Protein AF-A0A222P4W3-F1 (afdb_monomer)

Radius of gyration: 34.75 Å; Cα contacts (8 Å, |Δi|>4): 1031; chains: 1; bounding box: 111×71×91 Å

Sequence (642 aa):
MSKKELINKIHALAEAGETSFSLSELHQFKSFPDKLASLSAKDVIAILSELKNKGIKHLKLSYMLADYSDDEQAEIISALKDTEITHLDLSLTSLCLKSSASLIRLFSALQGSQVTHLNLRQNGFGEKMEQLAKWRIHQGSEFFGEENPAQKLAKALPALRNTEVTHLDLGNNDLKLVIQLEGVFTGIRDTKITHLDLSSNKLWYKPDSNLASAFAVSKNSSLQSLVLSKNFIDTAFEENLENDFAAIPENIISIELYHYELINMTFDQRRAIQKRFPDLDNLIIRDFQGEDLDAIKQQKNTQKNARLMAQAQRTAEQDEVGNTCPLGNLPFEIMEHINNYAIGGSYPDIFFKNFASPTKADAVNKFLHHVVRGEHEVVCEMLKQDISILVKKGSVIDCSGRSFEHISGFEYALWALDKHMWRTMLECLPQNEKRKEALTKLRSQYHQIDTEGISYWLHGKKFTEKHFNFETTIIKALQARVNLNAPETKDWDAIDKQWEKDVGGAQQLLPMHVVYEYCSPVPFYPIPKFTTRPHSLNKYYNCKTRKYENWFSANSKLGIDFAVFKGYIGQSNGMPNLLRGWAYEIAGYDLAAMKELCKRRTMDFIFLELQLEKQIIKEQRLEELRLEEQEFEEQIMIGNLF

Organism: NCBI:txid1867846

pLDDT: mean 80.99, std 18.71, range [30.59, 98.56]

Secondary structure (DSSP, 8-state):
--HHHHHHHHHHHHHTT--EEESGGGGSS-SS--------HHHHHHHHHTTTTS---EEE-TTGGGGS-HHHHHHHHHGGGGS---EEE-TTS-GGGS-HHHHHHHHHTTTTS---EEE-TTS-TT--HHHHHHHHHTTT-----SS-HHHHHHHHGGGGGGS---EEE-TTS---SHHHHHHHHHHTTTS---EEE-TTS-TTSSTT---HHHHHHGGGS---EEE-TTS-GGGS-HHHHHHHHHTS-TT--EEEEEHHHHHHS-HHHHHHHHHH--SGGGEEEE-TT--BHHHHHHHHHHHHHHHHHHHHHHHHTT--S-S---TTSS-HHHHHHHHHHHTTT--SHHHHTTSS---HHHHHHHHHHHHHTT-HHHHHHHHHH-GGGGG--EEEE-TT-PEEEEE-HHHHHHHTT-HHHHHHHHHTS-SSTHHHHHHHHHHHHHHHHHHT-EEEEETTEEEEESS--TIIIIIHHHHHHHHTTSSS---HHHHHHIIIIIIHHHHHT--HHHHHHHHSSS-SSSPP---SPPPS--EEEETTTTEEEETT-TT--BTTTBEEE-TTSSS-EEESS--TTTHHHHHHHHHHHHHHHHHHHHHHHHHHHHHHHHHHHHHHHHHHHHHHHHHHHHHHHHHHH-

InterPro domains:
  IPR032675 Leucine-rich repeat domain superfamily [G3DSA:3.80.10.10] (21-307)
  IPR059599 CBUA0006-like, C-terminal domain [PF27266] (473-612)

Foldseek 3Di:
DDLVVLLVVLVVCLVVLHQEDEPPVLPPDDDDPDDDPQQQLVSLLVSLLSQAPSNHAHYECECNLLPDDLVSLLVSLLSQLRHNHAAYAHENSLCLPDALVSLLSNLLSQQNHNHAHYEHEHNQQQPDPVVVVVVVVVVVDDDDDDDRSLLSVLSRLLSQLRHNHQHYEHEQNLQQDLVSLLSVLNSQLNHNHAHYEHAHNLNPVDQDRANLVSQLSNQSHQYQEYEHEHNLLQSHDLVRLLSNLVSNDPSNQAYEYEPVSVVSHDLSSVVSNCVNHLDCVRYFYAYPVRDGLVVVLVVVLVVVLVVVVVVVVVVVVPDPDDDDPPPPPDPPVVVVVVVVVNVVVDPPDVVPVSSDDQDPQNLLAVLLQCLQLVVLVVNLVSCLVPVPSQLFFYWYQHLLRKTFHRDGSLLQCLQLLPLVNNVSNLVSQDPDLCSLVSLVSSLVSLVCLVPFNGWIDDPNDIDGHSHDDLVVFQLVLLVVLLVQPPDDDRPQVVNLLSFQARNLVSLSNHGQQVLLVLAALDALPVPDQPPDRRPSDQWAQEPVVRHIDGSRDPPDSRNPQFHWWGHRGSGIYTDSHQPPPCNNNRSVSVSVNSVSVVVVSVVSSVVVSVVSVVVSVVSVVVVVVVVVVVVVVVVVVVVVVD

Nearest PDB structures (foldseek):
  3goz-assembly1_A  TM=7.070E-01  e=5.137E-09  Legionella pneumophila subsp. pneumophila str. Philadelphia 1
  7zz3-assembly1_C  TM=3.171E-01  e=4.658E-02  Lactococcus lactis
  2hk1-assembly1_A  TM=3.422E-01  e=1.192E-01  Agrobacterium tumefaciens
  8gk8-assembly1_C  TM=2.834E-01  e=3.816E-01  Staphylococcus aureus
  3hbl-assembly1_D  TM=1.921E-01  e=7.621E-02  Staphylococcus aureus subsp. aureus Mu50

Solvent-accessible surface area (backbone atoms only — not comparable to full-atom values): 33616 Å² total; per-residue (Å²): 129,54,74,68,58,54,48,53,47,52,53,54,36,35,75,69,68,41,41,68,48,64,70,38,71,75,64,80,74,68,100,66,97,70,81,66,83,74,73,48,60,68,52,51,36,54,51,51,56,67,41,39,92,39,72,35,27,34,40,33,45,29,53,59,60,61,81,48,54,69,65,46,43,22,52,45,46,40,49,39,44,71,29,60,33,29,34,41,33,48,26,51,38,50,59,36,78,54,51,41,68,50,45,26,48,44,44,42,26,42,46,72,25,56,37,28,33,42,33,44,28,44,21,45,31,37,54,54,68,70,58,52,46,56,56,30,55,78,69,76,49,87,81,86,83,89,76,57,28,32,58,31,48,19,70,15,44,52,40,36,41,71,32,54,35,27,33,42,32,47,22,44,14,45,50,42,48,46,72,40,41,32,31,46,31,57,17,37,25,78,25,55,34,26,34,42,32,46,23,42,14,40,53,19,68,47,39,85,47,66,45,24,73,25,34,46,52,36,60,68,29,52,37,30,33,40,32,52,25,62,16,45,68,42,54,37,39,50,71,37,43,33,48,26,36,65,25,48,36,81,66,47,62,32,40,29,39,30,44,74,39,62,72,65,35,54,72,65,47,50,45,22,51,35,73,62,50,75,53,64,95,33,53,45,47,23,50,98,87,64,46,53,54,68,63,54,47,62,60,52,49,58,62,53,50,54,52,51,51,57,49,54,54,59,58,66,74,69,70,91,72,94,69,88,81,62,86,86,72,58,54,70,68,50,53,47,44,50,51,46,52,79,41,69,77,68,89,44,64,82,68,53,69,71,68,58,78,80,45,78,62,48,56,34,26,52,50,32,51,32,51,49,62,60,38,58,70,60,45,43,54,50,32,68,74,46,58,71,48,53,76,42,63,26,54,41,68,37,80,51,58,39,38,36,64,75,43,23,44,53,51,50,24,57,25,56,46,32,62,64,55,46,49,51,56,60,70,48,53,60,98,50,85,66,34,46,60,51,48,52,53,52,49,52,52,50,53,44,27,74,73,75,27,48,57,35,34,46,94,92,40,82,48,74,44,50,44,67,57,48,62,81,35,47,43,42,29,29,48,53,60,47,58,70,67,61,94,74,82,82,61,60,67,61,50,35,47,42,40,7,40,42,35,8,38,28,59,52,62,48,49,42,64,59,44,11,50,50,31,17,67,64,29,27,42,70,68,65,85,79,78,68,82,58,54,96,34,54,44,30,38,28,66,86,80,72,43,76,42,52,72,78,42,95,84,50,46,68,24,68,59,12,22,73,48,40,12,68,42,41,53,22,36,31,37,48,64,63,58,98,76,65,38,57,63,34,42,47,25,40,34,53,28,50,52,50,47,47,54,49,36,54,52,51,57,61,50,44,56,60,51,49,51,54,50,41,55,51,46,52,52,53,52,53,52,52,52,54,51,50,55,51,52,51,51,50,55,55,61,74,73,108

Structure (mmCIF, N/CA/C/O backbone):
data_AF-A0A222P4W3-F1
#
_entry.id   AF-A0A222P4W3-F1
#
loop_
_atom_site.group_PDB
_atom_site.id
_atom_site.type_symbol
_atom_site.label_atom_id
_atom_site.label_alt_id
_atom_site.label_comp_id
_atom_site.label_asym_id
_atom_site.label_entity_id
_atom_site.label_seq_id
_atom_site.pdbx_PDB_ins_code
_atom_site.Cartn_x
_atom_site.Cartn_y
_atom_site.Cartn_z
_atom_site.occupancy
_atom_site.B_iso_or_equiv
_atom_site.auth_seq_id
_atom_site.auth_comp_id
_atom_site.auth_asym_id
_atom_site.auth_atom_id
_atom_site.pdbx_PDB_model_num
ATOM 1 N N . MET A 1 1 ? 36.274 -8.681 -30.447 1.00 65.31 1 MET A N 1
ATOM 2 C CA . MET A 1 1 ? 36.289 -9.970 -31.170 1.00 65.31 1 MET A CA 1
ATOM 3 C C . MET A 1 1 ? 36.210 -9.697 -32.662 1.00 65.31 1 MET A C 1
ATOM 5 O O . MET A 1 1 ? 35.603 -8.705 -33.050 1.00 65.31 1 MET A O 1
ATOM 9 N N . SER A 1 2 ? 36.822 -10.540 -33.486 1.00 74.94 2 SER A N 1
ATOM 10 C CA . SER A 1 2 ? 36.719 -10.491 -34.947 1.00 74.94 2 SER A CA 1
ATOM 11 C C . SER A 1 2 ? 35.405 -11.109 -35.448 1.00 74.94 2 SER A C 1
ATOM 13 O O . SER A 1 2 ? 34.778 -11.913 -34.757 1.00 74.94 2 SER A O 1
ATOM 15 N N . LYS A 1 3 ? 35.012 -10.796 -36.690 1.00 81.06 3 LYS A N 1
ATOM 16 C CA . LYS A 1 3 ? 33.867 -11.421 -37.382 1.00 81.06 3 LYS A CA 1
ATOM 17 C C . LYS A 1 3 ? 33.896 -12.953 -37.312 1.00 81.06 3 LYS A C 1
ATOM 19 O O . LYS A 1 3 ? 32.881 -13.579 -37.037 1.00 81.06 3 LYS A O 1
ATOM 24 N N . LYS A 1 4 ? 35.071 -13.555 -37.524 1.00 82.00 4 LYS A N 1
ATOM 25 C CA . LYS A 1 4 ? 35.258 -15.013 -37.508 1.00 82.00 4 LYS A CA 1
ATOM 26 C C . LYS A 1 4 ? 34.992 -15.617 -36.126 1.00 82.00 4 LYS A C 1
ATOM 28 O O . LYS A 1 4 ? 34.384 -16.675 -36.033 1.00 82.00 4 LYS A O 1
ATOM 33 N N . GLU A 1 5 ? 35.416 -14.942 -35.059 1.00 81.38 5 GLU A N 1
ATOM 34 C CA . GLU A 1 5 ? 35.168 -15.389 -33.680 1.00 81.38 5 GLU A CA 1
ATOM 35 C C . GLU A 1 5 ? 33.674 -15.363 -33.335 1.00 81.38 5 GLU A C 1
ATOM 37 O O . GLU A 1 5 ? 33.176 -16.291 -32.703 1.00 81.38 5 GLU A O 1
ATOM 42 N N . LEU A 1 6 ? 32.949 -14.341 -33.799 1.00 83.19 6 LEU A N 1
ATOM 43 C CA . LEU A 1 6 ? 31.501 -14.231 -33.604 1.00 83.19 6 LEU A CA 1
ATOM 44 C C . LEU A 1 6 ? 30.730 -15.326 -34.349 1.00 83.19 6 LEU A C 1
ATOM 46 O O . LEU A 1 6 ? 29.846 -15.942 -33.764 1.00 83.19 6 LEU A O 1
ATOM 50 N N . ILE A 1 7 ? 31.099 -15.611 -35.600 1.00 84.81 7 ILE A N 1
ATOM 51 C CA . ILE A 1 7 ? 30.489 -16.696 -36.384 1.00 84.81 7 ILE A CA 1
ATOM 52 C C . ILE A 1 7 ? 30.741 -18.055 -35.716 1.00 84.81 7 ILE A C 1
ATOM 54 O O . ILE A 1 7 ? 29.810 -18.833 -35.519 1.00 84.81 7 ILE A O 1
ATOM 58 N N . ASN A 1 8 ? 31.973 -18.316 -35.270 1.00 85.94 8 ASN A N 1
ATOM 59 C CA . ASN A 1 8 ? 32.288 -19.545 -34.538 1.00 85.94 8 ASN A CA 1
ATOM 60 C C . ASN A 1 8 ? 31.469 -19.672 -33.245 1.00 85.94 8 ASN A C 1
ATOM 62 O O . ASN A 1 8 ? 31.016 -20.764 -32.910 1.00 85.94 8 ASN A O 1
ATOM 66 N N . LYS A 1 9 ? 31.247 -18.560 -32.532 1.00 85.81 9 LYS A N 1
ATOM 67 C CA . LYS A 1 9 ? 30.405 -18.543 -31.333 1.00 85.81 9 LYS A CA 1
ATOM 68 C C . LYS A 1 9 ? 28.945 -18.861 -31.659 1.00 85.81 9 LYS A C 1
ATOM 70 O O . LYS A 1 9 ? 28.338 -19.627 -30.924 1.00 85.81 9 LYS A O 1
ATOM 75 N N . ILE A 1 10 ? 28.400 -18.335 -32.757 1.00 85.69 10 ILE A N 1
ATOM 76 C CA . ILE A 1 10 ? 27.045 -18.681 -33.219 1.00 85.69 10 ILE A CA 1
ATOM 77 C C . ILE A 1 10 ? 26.931 -20.184 -33.477 1.00 85.69 10 ILE A C 1
ATOM 79 O O . ILE A 1 10 ? 25.978 -20.806 -33.018 1.00 85.69 10 ILE A O 1
ATOM 83 N N . HIS A 1 11 ? 27.902 -20.782 -34.172 1.00 87.06 11 HIS A N 1
ATOM 84 C CA . HIS A 1 11 ? 27.893 -22.225 -34.417 1.00 87.06 11 HIS A CA 1
ATOM 85 C C . HIS A 1 11 ? 27.971 -23.030 -33.116 1.00 87.06 11 HIS A C 1
ATOM 87 O O . HIS A 1 11 ? 27.169 -23.938 -32.934 1.00 87.06 11 HIS A O 1
ATOM 93 N N . ALA A 1 12 ? 28.852 -22.650 -32.187 1.00 86.56 12 ALA A N 1
ATOM 94 C CA . ALA A 1 12 ? 28.965 -23.314 -30.890 1.00 86.56 12 ALA A CA 1
ATOM 95 C C . ALA A 1 12 ? 27.674 -23.209 -30.055 1.00 86.56 12 ALA A C 1
ATOM 97 O O . ALA A 1 12 ? 27.265 -24.183 -29.431 1.00 86.56 12 ALA A O 1
ATOM 98 N N . LEU A 1 13 ? 27.008 -22.048 -30.062 1.00 86.12 13 LEU A N 1
ATOM 99 C CA . LEU A 1 13 ? 25.722 -21.851 -29.384 1.00 86.12 13 LEU A CA 1
ATOM 100 C C . LEU A 1 13 ? 24.620 -22.708 -30.018 1.00 86.12 13 LEU A C 1
ATOM 102 O O . LEU A 1 13 ? 23.862 -23.357 -29.304 1.00 86.12 13 LEU A O 1
ATOM 106 N N . ALA A 1 14 ? 24.571 -22.760 -31.350 1.00 85.12 14 ALA A N 1
ATOM 107 C CA . ALA A 1 14 ? 23.611 -23.586 -32.072 1.00 85.12 14 ALA A CA 1
ATOM 108 C C . ALA A 1 14 ? 23.819 -25.086 -31.794 1.00 85.12 14 ALA A C 1
ATOM 110 O O . ALA A 1 14 ? 22.851 -25.808 -31.571 1.00 85.12 14 ALA A O 1
ATOM 111 N N . GLU A 1 15 ? 25.071 -25.555 -31.755 1.00 86.94 15 GLU A N 1
ATOM 112 C CA . GLU A 1 15 ? 25.410 -26.935 -31.373 1.00 86.94 15 GLU A CA 1
ATOM 113 C C . GLU A 1 15 ? 25.037 -27.244 -29.917 1.00 86.94 15 GLU A C 1
ATOM 115 O O . GLU A 1 15 ? 24.588 -28.349 -29.617 1.00 86.94 15 GLU A O 1
ATOM 120 N N . ALA A 1 16 ? 25.175 -26.263 -29.022 1.00 86.31 16 ALA A N 1
ATOM 121 C CA . ALA A 1 16 ? 24.774 -26.372 -27.622 1.00 86.31 16 ALA A CA 1
ATOM 122 C C . ALA A 1 16 ? 23.249 -26.277 -27.401 1.00 86.31 16 ALA A C 1
ATOM 124 O O . ALA A 1 16 ? 22.789 -26.488 -26.280 1.00 86.31 16 ALA A O 1
ATOM 125 N N . GLY A 1 17 ? 22.459 -25.977 -28.441 1.00 85.38 17 GLY A N 1
ATOM 126 C CA . GLY A 1 17 ? 21.010 -25.781 -28.331 1.00 85.38 17 GLY A CA 1
ATOM 127 C C . GLY A 1 17 ? 20.606 -24.472 -27.642 1.00 85.38 17 GLY A C 1
ATOM 128 O O . GLY A 1 17 ? 19.470 -24.341 -27.186 1.00 85.38 17 GLY A O 1
ATOM 129 N N . GLU A 1 18 ? 21.521 -23.508 -27.551 1.00 87.12 18 GLU A N 1
ATOM 130 C CA . GLU A 1 18 ? 21.265 -22.199 -26.956 1.00 87.12 18 GLU A CA 1
ATOM 131 C C . GLU A 1 18 ? 20.342 -21.361 -27.847 1.00 87.12 18 GLU A C 1
ATOM 133 O O . GLU A 1 18 ? 20.486 -21.308 -29.069 1.00 87.12 18 GLU A O 1
ATOM 138 N N . THR A 1 19 ? 19.395 -20.654 -27.229 1.00 89.12 19 THR A N 1
ATOM 139 C CA . THR A 1 19 ? 18.368 -19.881 -27.956 1.00 89.12 19 THR A CA 1
ATOM 140 C C . THR A 1 19 ? 18.628 -18.377 -27.956 1.00 89.12 19 THR A C 1
ATOM 142 O O . THR A 1 19 ? 17.866 -17.618 -28.560 1.00 89.12 19 THR A O 1
ATOM 145 N N . SER A 1 20 ? 19.700 -17.929 -27.300 1.00 87.81 20 SER A N 1
ATOM 146 C CA . SER A 1 20 ? 20.019 -16.517 -27.107 1.00 87.81 20 SER A CA 1
ATOM 147 C C . SER A 1 20 ? 21.415 -16.175 -27.604 1.00 87.81 20 SER A C 1
ATOM 149 O O . SER A 1 20 ? 22.380 -16.897 -27.359 1.00 87.81 20 SER A O 1
ATOM 151 N N . PHE A 1 21 ? 21.523 -15.041 -28.292 1.00 86.69 21 PHE A N 1
ATOM 152 C CA . PHE A 1 21 ? 22.779 -14.509 -28.788 1.00 86.69 21 PHE A CA 1
ATOM 153 C C . PHE A 1 21 ? 22.887 -13.010 -28.510 1.00 86.69 21 PHE A C 1
ATOM 155 O O . PHE A 1 21 ? 21.989 -12.219 -28.807 1.00 86.69 21 PHE A O 1
ATOM 162 N N . SER A 1 22 ? 24.027 -12.603 -27.957 1.00 83.62 22 SER A N 1
ATOM 163 C CA . SER A 1 22 ? 24.320 -11.209 -27.639 1.00 83.62 22 SER A CA 1
ATOM 164 C C . SER A 1 22 ? 25.507 -10.712 -28.451 1.00 83.62 22 SER A C 1
ATOM 166 O O . SER A 1 22 ? 26.633 -11.181 -28.285 1.00 83.62 22 SER A O 1
ATOM 168 N N . LEU A 1 23 ? 25.263 -9.700 -29.285 1.00 76.56 23 LEU A N 1
ATOM 169 C CA . LEU A 1 23 ? 26.326 -8.935 -29.945 1.00 76.56 23 LEU A CA 1
ATOM 170 C C . LEU A 1 23 ? 26.882 -7.834 -29.028 1.00 76.56 23 LEU A C 1
ATOM 172 O O . LEU A 1 23 ? 27.977 -7.328 -29.259 1.00 76.56 23 LEU A O 1
ATOM 176 N N . SER A 1 24 ? 26.163 -7.505 -27.950 1.00 64.62 24 SER A N 1
ATOM 177 C CA . SER A 1 24 ? 26.538 -6.465 -26.981 1.00 64.62 24 SER A CA 1
ATOM 178 C C . SER A 1 24 ? 27.668 -6.861 -26.014 1.00 64.62 24 SER A C 1
ATOM 180 O O . SER A 1 24 ? 28.285 -5.991 -25.403 1.00 64.62 24 SER A O 1
ATOM 182 N N . GLU A 1 25 ? 28.017 -8.152 -25.908 1.00 58.06 25 GLU A N 1
ATOM 183 C CA . GLU A 1 25 ? 29.140 -8.635 -25.073 1.00 58.06 25 GLU A CA 1
ATOM 184 C C . GLU A 1 25 ? 30.513 -8.095 -25.512 1.00 58.06 25 GLU A C 1
ATOM 186 O O . GLU A 1 25 ? 31.490 -8.181 -24.771 1.00 58.06 25 GLU A O 1
ATOM 191 N N . LEU A 1 26 ? 30.587 -7.469 -26.688 1.00 52.94 26 LEU A N 1
ATOM 192 C CA . LEU A 1 26 ? 31.758 -6.735 -27.164 1.00 52.94 26 LEU A CA 1
ATOM 193 C C . LEU A 1 26 ? 32.083 -5.482 -26.330 1.00 52.94 26 LEU A C 1
ATOM 195 O O . LEU A 1 26 ? 33.229 -5.039 -26.355 1.00 52.94 26 LEU A O 1
ATOM 199 N N . HIS A 1 27 ? 31.118 -4.932 -25.583 1.00 48.03 27 HIS A N 1
ATOM 200 C CA . HIS A 1 27 ? 31.270 -3.684 -24.823 1.00 48.03 27 HIS A CA 1
ATOM 201 C C . HIS A 1 27 ? 31.498 -3.864 -23.313 1.00 48.03 27 HIS A C 1
ATOM 203 O O . HIS A 1 27 ? 31.619 -2.871 -22.600 1.00 48.03 27 HIS A O 1
ATOM 209 N N . GLN A 1 28 ? 31.618 -5.094 -22.792 1.00 42.56 28 GLN A N 1
ATOM 210 C CA . GLN A 1 28 ? 31.814 -5.308 -21.345 1.00 42.56 28 GLN A CA 1
ATOM 211 C C . GLN A 1 28 ? 33.187 -4.862 -20.800 1.00 42.56 28 GLN A C 1
ATOM 213 O O . GLN A 1 28 ? 33.408 -4.918 -19.592 1.00 42.56 28 GLN A O 1
ATOM 218 N N . PHE A 1 29 ? 34.092 -4.349 -21.641 1.00 36.50 29 PHE A N 1
ATOM 219 C CA . PHE A 1 29 ? 35.355 -3.770 -21.191 1.00 36.50 29 PHE A CA 1
ATOM 220 C C . PHE A 1 29 ? 35.511 -2.293 -21.581 1.00 36.50 29 PHE A C 1
ATOM 222 O O . PHE A 1 29 ? 35.803 -1.970 -22.727 1.00 36.50 29 PHE A O 1
ATOM 229 N N . LYS A 1 30 ? 35.479 -1.468 -20.522 1.00 37.62 30 LYS A N 1
ATOM 230 C CA . LYS A 1 30 ? 36.246 -0.234 -20.263 1.00 37.62 30 LYS A CA 1
ATOM 231 C C . LYS A 1 30 ? 35.609 1.132 -20.546 1.00 37.62 30 LYS A C 1
ATOM 233 O O . LYS A 1 30 ? 35.336 1.535 -21.666 1.00 37.62 30 LYS A O 1
ATOM 238 N N . SER A 1 31 ? 35.628 1.929 -19.478 1.00 34.53 31 SER A N 1
ATOM 239 C CA . SER A 1 31 ? 36.135 3.299 -19.488 1.00 34.53 31 SER A CA 1
ATOM 240 C C . SER A 1 31 ? 37.466 3.384 -20.259 1.00 34.53 31 SER A C 1
ATOM 242 O O . SER A 1 31 ? 38.486 3.023 -19.689 1.00 34.53 31 SER A O 1
ATOM 244 N N . PHE A 1 32 ? 37.464 3.738 -21.545 1.00 30.59 32 PHE A N 1
ATOM 245 C CA . PHE A 1 32 ? 38.508 4.462 -22.308 1.00 30.59 32 PHE A CA 1
ATOM 246 C C . PHE A 1 32 ? 38.126 4.437 -23.811 1.00 30.59 32 PHE A C 1
ATOM 248 O O . PHE A 1 32 ? 37.517 3.467 -24.260 1.00 30.59 32 PHE A O 1
ATOM 255 N N . PRO A 1 33 ? 38.451 5.482 -24.598 1.00 37.81 33 PRO A N 1
ATOM 256 C CA . PRO A 1 33 ? 37.987 5.695 -25.967 1.00 37.81 33 PRO A CA 1
ATOM 257 C C . PRO A 1 33 ? 38.905 5.012 -26.994 1.00 37.81 33 PRO A C 1
ATOM 259 O O . PRO A 1 33 ? 39.371 5.646 -27.938 1.00 37.81 33 PRO A O 1
ATOM 262 N N . ASP A 1 34 ? 39.180 3.721 -26.815 1.00 33.12 34 ASP A N 1
ATOM 263 C CA . ASP A 1 34 ? 39.893 2.939 -27.823 1.00 33.12 34 ASP A CA 1
ATOM 264 C C . ASP A 1 34 ? 38.874 2.206 -28.693 1.00 33.12 34 ASP A C 1
ATOM 266 O O . ASP A 1 34 ? 38.167 1.308 -28.236 1.00 33.12 34 ASP A O 1
ATOM 270 N N . LYS A 1 35 ? 38.795 2.632 -29.962 1.00 42.97 35 LYS A N 1
ATOM 271 C CA . LYS A 1 35 ? 38.024 2.002 -31.040 1.00 42.97 35 LYS A CA 1
ATOM 272 C C . LYS A 1 35 ? 38.151 0.476 -30.962 1.00 42.97 35 LYS A C 1
ATOM 274 O O . LYS A 1 35 ? 39.163 -0.089 -31.380 1.00 42.97 35 LYS A O 1
ATOM 279 N N . LEU A 1 36 ? 37.087 -0.195 -30.510 1.00 42.50 36 LEU A N 1
ATOM 280 C CA . LEU A 1 36 ? 36.785 -1.550 -30.968 1.00 42.50 36 LEU A CA 1
ATOM 281 C C . LEU A 1 36 ? 36.928 -1.526 -32.490 1.00 42.50 36 LEU A C 1
ATOM 283 O O . LEU A 1 36 ? 36.430 -0.600 -33.129 1.00 42.50 36 LEU A O 1
ATOM 287 N N . ALA A 1 37 ? 37.652 -2.490 -33.063 1.00 48.22 37 ALA A N 1
ATOM 288 C CA . ALA A 1 37 ? 37.718 -2.659 -34.509 1.00 48.22 37 ALA A CA 1
ATOM 289 C C . ALA A 1 37 ? 36.275 -2.669 -35.034 1.00 48.22 37 ALA A C 1
ATOM 291 O O . ALA A 1 37 ? 35.542 -3.625 -34.780 1.00 48.22 37 ALA A O 1
ATOM 292 N N . SER A 1 38 ? 35.845 -1.559 -35.639 1.00 65.50 38 SER A N 1
ATOM 293 C CA . SER A 1 38 ? 34.439 -1.309 -35.930 1.00 65.50 38 SER A CA 1
ATOM 294 C C . SER A 1 38 ? 34.010 -2.324 -36.972 1.00 65.50 38 SER A C 1
ATOM 296 O O . SER A 1 38 ? 34.451 -2.247 -38.122 1.00 65.50 38 SER A O 1
ATOM 298 N N . LEU A 1 39 ? 33.204 -3.306 -36.570 1.00 76.12 39 LEU A N 1
ATOM 299 C CA . LEU A 1 39 ? 32.516 -4.145 -37.538 1.00 76.12 39 LEU A CA 1
ATOM 300 C C . LEU A 1 39 ? 31.742 -3.204 -38.462 1.00 76.12 39 LEU A C 1
ATOM 302 O O . LEU A 1 39 ? 31.043 -2.311 -37.994 1.00 76.12 39 LEU A O 1
ATOM 306 N N . SER A 1 40 ? 31.915 -3.350 -39.773 1.00 86.19 40 SER A N 1
ATOM 307 C CA . SER A 1 40 ? 31.086 -2.588 -40.705 1.00 86.19 40 SER A CA 1
ATOM 308 C C . SER A 1 40 ? 29.641 -3.091 -40.626 1.00 86.19 40 SER A C 1
ATOM 310 O O . SER A 1 40 ? 29.408 -4.242 -40.243 1.00 86.19 40 SER A O 1
ATOM 312 N N . ALA A 1 41 ? 28.660 -2.289 -41.050 1.00 86.62 41 ALA A N 1
ATOM 313 C CA . ALA A 1 41 ? 27.269 -2.747 -41.119 1.00 86.62 41 ALA A CA 1
ATOM 314 C C . ALA A 1 41 ? 27.139 -4.046 -41.940 1.00 86.62 41 ALA A C 1
ATOM 316 O O . ALA A 1 41 ? 26.439 -4.976 -41.547 1.00 86.62 41 ALA A O 1
ATOM 317 N N . LYS A 1 42 ? 27.927 -4.171 -43.017 1.00 89.50 42 LYS A N 1
ATOM 318 C CA . LYS A 1 42 ? 28.027 -5.390 -43.835 1.00 89.50 42 LYS A CA 1
ATOM 319 C C . LYS A 1 42 ? 28.549 -6.597 -43.057 1.00 89.50 42 LYS A C 1
ATOM 321 O O . LYS A 1 42 ? 28.106 -7.716 -43.305 1.00 89.50 42 LYS A O 1
ATOM 326 N N . ASP A 1 43 ? 29.488 -6.399 -42.135 1.00 88.50 43 ASP A N 1
ATOM 327 C CA . ASP A 1 43 ? 29.985 -7.486 -41.292 1.00 88.50 43 ASP A CA 1
ATOM 328 C C . ASP A 1 43 ? 28.936 -7.939 -40.288 1.00 88.50 43 ASP A C 1
ATOM 330 O O . ASP A 1 43 ? 28.760 -9.144 -40.126 1.00 88.50 43 ASP A O 1
ATOM 334 N N . VAL A 1 44 ? 28.206 -7.003 -39.677 1.00 88.31 44 VAL A N 1
ATOM 335 C CA . VAL A 1 44 ? 27.090 -7.323 -38.777 1.00 88.31 44 VAL A CA 1
ATOM 336 C C . VAL A 1 44 ? 25.993 -8.074 -39.528 1.00 88.31 44 VAL A C 1
ATOM 338 O O . VAL A 1 44 ? 25.570 -9.130 -39.072 1.00 88.31 44 VAL A O 1
ATOM 341 N N . ILE A 1 45 ? 25.588 -7.604 -40.710 1.00 90.50 45 ILE A N 1
ATOM 342 C CA . ILE A 1 45 ? 24.586 -8.275 -41.554 1.00 90.50 45 ILE A CA 1
ATOM 343 C C . ILE A 1 45 ? 25.039 -9.691 -41.933 1.00 90.50 45 ILE A C 1
ATOM 345 O O . ILE A 1 45 ? 24.253 -10.637 -41.857 1.00 90.50 45 ILE A O 1
ATOM 349 N N . ALA A 1 46 ? 26.315 -9.866 -42.289 1.00 89.88 46 ALA A N 1
ATOM 350 C CA . ALA A 1 46 ? 26.870 -11.186 -42.573 1.00 89.88 46 ALA A CA 1
ATOM 351 C C . ALA A 1 46 ? 26.828 -12.107 -41.341 1.00 89.88 46 ALA A C 1
ATOM 353 O O . ALA A 1 46 ? 26.500 -13.278 -41.475 1.00 89.88 46 ALA A O 1
ATOM 354 N N . ILE A 1 47 ? 27.105 -11.584 -40.141 1.00 89.00 47 ILE A N 1
ATOM 355 C CA . ILE A 1 47 ? 26.996 -12.346 -38.887 1.00 89.00 47 ILE A CA 1
ATOM 356 C C . ILE A 1 47 ? 25.536 -12.724 -38.600 1.00 89.00 47 ILE A C 1
ATOM 358 O O . ILE A 1 47 ? 25.266 -13.862 -38.233 1.00 89.00 47 ILE A O 1
ATOM 362 N N . LEU A 1 48 ? 24.587 -11.803 -38.791 1.00 90.00 48 LEU A N 1
ATOM 363 C CA . LEU A 1 48 ? 23.160 -12.080 -38.590 1.00 90.00 48 LEU A CA 1
ATOM 364 C C . LEU A 1 48 ? 22.632 -13.129 -39.574 1.00 90.00 48 LEU A C 1
ATOM 366 O O . LEU A 1 48 ? 21.794 -13.944 -39.203 1.00 90.00 48 LEU A O 1
ATOM 370 N N . SER A 1 49 ? 23.160 -13.156 -40.798 1.00 89.56 49 SER A N 1
ATOM 371 C CA . SER A 1 49 ? 22.791 -14.158 -41.806 1.00 89.56 49 SER A CA 1
ATOM 372 C C . SER A 1 49 ? 23.138 -15.588 -41.366 1.00 89.56 49 SER A C 1
ATOM 374 O O . SER A 1 49 ? 22.411 -16.523 -41.699 1.00 89.56 49 SER A O 1
ATOM 376 N N . GLU A 1 50 ? 24.190 -15.767 -40.559 1.00 90.88 50 GLU A N 1
ATOM 377 C CA . GLU A 1 50 ? 24.577 -17.074 -40.003 1.00 90.88 50 GLU A CA 1
ATOM 378 C C . GLU A 1 50 ? 23.604 -17.598 -38.936 1.00 90.88 50 GLU A C 1
ATOM 380 O O . GLU A 1 50 ? 23.645 -18.782 -38.605 1.00 90.88 50 GLU A O 1
ATOM 385 N N . LEU A 1 51 ? 22.709 -16.751 -38.407 1.00 88.56 51 LEU A N 1
ATOM 386 C CA . LEU A 1 51 ? 21.669 -17.157 -37.450 1.00 88.56 51 LEU A CA 1
ATOM 387 C C . LEU A 1 51 ? 20.524 -17.933 -38.120 1.00 88.56 51 LEU A C 1
ATOM 389 O O . LEU A 1 51 ? 19.706 -18.545 -37.430 1.00 88.56 51 LEU A O 1
ATOM 393 N N . LYS A 1 52 ? 20.443 -17.913 -39.455 1.00 90.62 52 LYS A N 1
ATOM 394 C CA . LYS A 1 52 ? 19.386 -18.588 -40.210 1.00 90.62 52 LYS A CA 1
ATOM 395 C C . LYS A 1 52 ? 19.397 -20.097 -39.945 1.00 90.62 52 LYS A C 1
ATOM 397 O O . LYS A 1 52 ? 20.420 -20.760 -40.120 1.00 90.62 52 LYS A O 1
ATOM 402 N N . ASN A 1 53 ? 18.236 -20.640 -39.571 1.00 86.62 53 ASN A N 1
ATOM 403 C CA . ASN A 1 53 ? 18.023 -22.057 -39.250 1.00 86.62 53 ASN A CA 1
ATOM 404 C C . ASN A 1 53 ? 18.932 -22.586 -38.123 1.00 86.62 53 ASN A C 1
ATOM 406 O O . ASN A 1 53 ? 19.334 -23.753 -38.142 1.00 86.62 53 ASN A O 1
ATOM 410 N N . LYS A 1 54 ? 19.320 -21.726 -37.173 1.00 86.81 54 LYS A N 1
ATOM 411 C CA . LYS A 1 54 ? 20.147 -22.107 -36.016 1.00 86.81 54 LYS A CA 1
ATOM 412 C C . LYS A 1 54 ? 19.353 -22.253 -34.720 1.00 86.81 54 LYS A C 1
ATOM 414 O O . LYS A 1 54 ? 19.955 -22.571 -33.703 1.00 86.81 54 LYS A O 1
ATOM 419 N N . GLY A 1 55 ? 18.037 -22.016 -34.726 1.00 86.31 55 GLY A N 1
ATOM 420 C CA . GLY A 1 55 ? 17.202 -22.120 -33.525 1.00 86.31 55 GLY A CA 1
ATOM 421 C C . GLY A 1 55 ? 17.402 -20.990 -32.507 1.00 86.31 55 GLY A C 1
ATOM 422 O O . GLY A 1 55 ? 16.783 -21.009 -31.442 1.00 86.31 55 GLY A O 1
ATOM 423 N N . ILE A 1 56 ? 18.228 -19.989 -32.829 1.00 90.75 56 ILE A N 1
ATOM 424 C CA . ILE A 1 56 ? 18.420 -18.792 -32.008 1.00 90.75 56 ILE A CA 1
ATOM 425 C C . ILE A 1 56 ? 17.193 -17.894 -32.181 1.00 90.75 56 ILE A C 1
ATOM 427 O O . ILE A 1 56 ? 16.800 -17.575 -33.301 1.00 90.75 56 ILE A O 1
ATOM 431 N N . LYS A 1 57 ? 16.597 -17.482 -31.060 1.00 93.62 57 LYS A N 1
ATOM 432 C CA . LYS A 1 57 ? 15.338 -16.724 -30.994 1.00 93.62 57 LYS A CA 1
ATOM 433 C C . LYS A 1 57 ? 15.485 -15.358 -30.329 1.00 93.62 57 LYS A C 1
ATOM 435 O O . LYS A 1 57 ? 14.677 -14.473 -30.611 1.00 93.62 57 LYS A O 1
ATOM 440 N N . HIS A 1 58 ? 16.484 -15.187 -29.465 1.00 93.94 58 HIS A N 1
ATOM 441 C CA . HIS A 1 58 ? 16.735 -13.951 -28.728 1.00 93.94 58 HIS A CA 1
ATOM 442 C C . HIS A 1 58 ? 18.011 -13.287 -29.236 1.00 93.94 58 HIS A C 1
ATOM 444 O O . HIS A 1 58 ? 19.075 -13.905 -29.246 1.00 93.94 58 HIS A O 1
ATOM 450 N N . LEU A 1 59 ? 17.905 -12.023 -29.638 1.00 92.50 59 LEU A N 1
ATOM 451 C CA . LEU A 1 59 ? 19.022 -11.227 -30.126 1.00 92.50 59 LEU A CA 1
ATOM 452 C C . LEU A 1 59 ? 19.162 -9.945 -29.313 1.00 92.50 59 LEU A C 1
ATOM 454 O O . LEU A 1 59 ? 18.238 -9.134 -29.253 1.00 92.50 59 LEU A O 1
ATOM 458 N N . LYS A 1 60 ? 20.353 -9.726 -28.754 1.00 90.19 60 LYS A N 1
ATOM 459 C CA . LYS A 1 60 ? 20.687 -8.489 -28.044 1.00 90.19 60 LYS A CA 1
ATOM 460 C C . LYS A 1 60 ? 21.653 -7.613 -28.833 1.00 90.19 60 LYS A C 1
ATOM 462 O O . LYS A 1 60 ? 22.807 -7.996 -29.048 1.00 90.19 60 LYS A O 1
ATOM 467 N N . LEU A 1 61 ? 21.179 -6.421 -29.209 1.00 86.69 61 LEU A N 1
ATOM 468 C CA . LEU A 1 61 ? 21.922 -5.395 -29.954 1.00 86.69 61 LEU A CA 1
ATOM 469 C C . LEU A 1 61 ? 22.167 -4.110 -29.138 1.00 86.69 61 LEU A C 1
ATOM 471 O O . LEU A 1 61 ? 22.605 -3.106 -29.704 1.00 86.69 61 LEU A O 1
ATOM 475 N N . SER A 1 62 ? 21.899 -4.125 -27.827 1.00 78.44 62 SER A N 1
ATOM 476 C CA . SER A 1 62 ? 22.128 -2.997 -26.911 1.00 78.44 62 SER A CA 1
ATOM 477 C C . SER A 1 62 ? 23.508 -2.362 -27.095 1.00 78.44 62 SER A C 1
ATOM 479 O O . SER A 1 62 ? 24.493 -3.074 -27.304 1.00 78.44 62 SER A O 1
ATOM 481 N N . TYR A 1 63 ? 23.583 -1.032 -26.983 1.00 71.19 63 TYR A N 1
ATOM 482 C CA . TYR A 1 63 ? 24.775 -0.187 -27.182 1.00 71.19 63 TYR A CA 1
ATOM 483 C C . TYR A 1 63 ? 25.395 -0.181 -28.591 1.00 71.19 63 TYR A C 1
ATOM 485 O O . TYR A 1 63 ? 25.940 0.837 -28.998 1.00 71.19 63 TYR A O 1
ATOM 493 N N . MET A 1 64 ? 25.276 -1.265 -29.358 1.00 74.25 64 MET A N 1
ATOM 494 C CA . MET A 1 64 ? 25.997 -1.448 -30.621 1.00 74.25 64 MET A CA 1
ATOM 495 C C . MET A 1 64 ? 25.450 -0.568 -31.749 1.00 74.25 64 MET A C 1
ATOM 497 O O . MET A 1 64 ? 26.217 0.017 -32.505 1.00 74.25 64 MET A O 1
ATOM 501 N N . LEU A 1 65 ? 24.125 -0.415 -31.849 1.00 74.69 65 LEU A N 1
ATOM 502 C CA . LEU A 1 65 ? 23.521 0.370 -32.934 1.00 74.69 65 LEU A CA 1
ATOM 503 C C . LEU A 1 65 ? 23.860 1.867 -32.875 1.00 74.69 65 LEU A C 1
ATOM 505 O O . LEU A 1 65 ? 23.674 2.555 -33.876 1.00 74.69 65 LEU A O 1
ATOM 509 N N . ALA A 1 66 ? 24.339 2.393 -31.745 1.00 72.44 66 ALA A N 1
ATOM 510 C CA . ALA A 1 66 ? 24.629 3.819 -31.599 1.00 72.44 66 ALA A CA 1
ATOM 511 C C . ALA A 1 66 ? 25.743 4.311 -32.545 1.00 72.44 66 ALA A C 1
ATOM 513 O O . ALA A 1 66 ? 25.726 5.479 -32.929 1.00 72.44 66 ALA A O 1
ATOM 514 N N . ASP A 1 67 ? 26.649 3.421 -32.960 1.00 75.00 67 ASP A N 1
ATOM 515 C CA . ASP A 1 67 ? 27.825 3.757 -33.775 1.00 75.00 67 ASP A CA 1
ATOM 516 C C . ASP A 1 67 ? 27.559 3.779 -35.294 1.00 75.00 67 ASP A C 1
ATOM 518 O O . ASP A 1 67 ? 28.421 4.201 -36.065 1.00 75.00 67 ASP A O 1
ATOM 522 N N . TYR A 1 68 ? 26.379 3.340 -35.741 1.00 83.00 68 TYR A N 1
ATOM 523 C CA . TYR A 1 68 ? 26.026 3.220 -37.162 1.00 83.00 68 TYR A CA 1
ATOM 524 C C . TYR A 1 68 ? 25.119 4.363 -37.615 1.00 83.00 68 TYR A C 1
ATOM 526 O O . TYR A 1 68 ? 24.324 4.890 -36.832 1.00 83.00 68 TYR A O 1
ATOM 534 N N . SER A 1 69 ? 25.171 4.716 -38.900 1.00 87.12 69 SER A N 1
ATOM 535 C CA . SER A 1 69 ? 24.209 5.656 -39.487 1.00 87.12 69 SER A CA 1
ATOM 536 C C . SER A 1 69 ? 22.776 5.108 -39.435 1.00 87.12 69 SER A C 1
ATOM 538 O O . SER A 1 69 ? 22.557 3.904 -39.318 1.00 87.12 69 SER A O 1
ATOM 540 N N . ASP A 1 70 ? 21.770 5.981 -39.529 1.00 87.38 70 ASP A N 1
ATOM 541 C CA . ASP A 1 70 ? 20.363 5.554 -39.474 1.00 87.38 70 ASP A CA 1
ATOM 542 C C . ASP A 1 70 ? 19.995 4.549 -40.582 1.00 87.38 70 ASP A C 1
ATOM 544 O O . ASP A 1 70 ? 19.162 3.670 -40.358 1.00 87.38 70 ASP A O 1
ATOM 548 N N . ASP A 1 71 ? 20.625 4.655 -41.755 1.00 89.31 71 ASP A N 1
ATOM 549 C CA . ASP A 1 71 ? 20.401 3.734 -42.872 1.00 89.31 71 ASP A CA 1
ATOM 550 C C . ASP A 1 71 ? 21.047 2.372 -42.604 1.00 89.31 71 ASP A C 1
ATOM 552 O O . ASP A 1 71 ? 20.388 1.344 -42.731 1.00 89.31 71 ASP A O 1
ATOM 556 N N . GLU A 1 72 ? 22.288 2.355 -42.114 1.00 91.88 72 GLU A N 1
ATOM 557 C CA . GLU A 1 72 ? 22.968 1.119 -41.714 1.00 91.88 72 GLU A CA 1
ATOM 558 C C . GLU A 1 72 ? 22.225 0.390 -40.589 1.00 91.88 72 GLU A C 1
ATOM 560 O O . GLU A 1 72 ? 22.091 -0.831 -40.623 1.00 91.88 72 GLU A O 1
ATOM 565 N N . GLN A 1 73 ? 21.689 1.118 -39.604 1.00 90.81 73 GLN A N 1
ATOM 566 C CA . GLN A 1 73 ? 20.870 0.516 -38.550 1.00 90.81 73 GLN A CA 1
ATOM 567 C C . GLN A 1 73 ? 19.614 -0.145 -39.128 1.00 90.81 73 GLN A C 1
ATOM 569 O O . GLN A 1 73 ? 19.278 -1.266 -38.750 1.00 90.81 73 GLN A O 1
ATOM 574 N N . ALA A 1 74 ? 18.933 0.520 -40.063 1.00 92.81 74 ALA A N 1
ATOM 575 C CA . ALA A 1 74 ? 17.754 -0.032 -40.721 1.00 92.81 74 ALA A CA 1
ATOM 576 C C . ALA A 1 74 ? 18.087 -1.260 -41.589 1.00 92.81 74 ALA A C 1
ATOM 578 O O . ALA A 1 74 ? 17.305 -2.213 -41.617 1.00 92.81 74 ALA A O 1
ATOM 579 N N . GLU A 1 75 ? 19.244 -1.278 -42.255 1.00 93.94 75 GLU A N 1
ATOM 580 C CA . GLU A 1 75 ? 19.740 -2.447 -42.994 1.00 93.94 75 GLU A CA 1
ATOM 581 C C . GLU A 1 75 ? 20.044 -3.626 -42.059 1.00 93.94 75 GLU A C 1
ATOM 583 O O . GLU A 1 75 ? 19.606 -4.747 -42.323 1.00 93.94 75 GLU A O 1
ATOM 588 N N . ILE A 1 76 ? 20.714 -3.373 -40.928 1.00 92.25 76 ILE A N 1
ATOM 589 C CA . ILE A 1 76 ? 21.005 -4.385 -39.900 1.00 92.25 76 ILE A CA 1
ATOM 590 C C . ILE A 1 76 ? 19.706 -4.993 -39.353 1.00 92.25 76 ILE A C 1
ATOM 592 O O . ILE A 1 76 ? 19.590 -6.214 -39.272 1.00 92.25 76 ILE A O 1
ATOM 596 N N . ILE A 1 77 ? 18.708 -4.169 -39.014 1.00 94.50 77 ILE A N 1
ATOM 597 C CA . ILE A 1 77 ? 17.406 -4.665 -38.538 1.00 94.50 77 ILE A CA 1
ATOM 598 C C . ILE A 1 77 ? 16.648 -5.408 -39.647 1.00 94.50 77 ILE A C 1
ATOM 600 O O . ILE A 1 77 ? 16.022 -6.435 -39.385 1.00 94.50 77 ILE A O 1
ATOM 604 N N . SER A 1 78 ? 16.735 -4.951 -40.897 1.00 94.94 78 SER A N 1
ATOM 605 C CA . SER A 1 78 ? 16.082 -5.620 -42.030 1.00 94.94 78 SER A CA 1
ATOM 606 C C . SER A 1 78 ? 16.656 -7.010 -42.312 1.00 94.94 78 SER A C 1
ATOM 608 O O . SER A 1 78 ? 15.932 -7.862 -42.824 1.00 94.94 78 SER A O 1
ATOM 610 N N . ALA A 1 79 ? 17.913 -7.274 -41.945 1.00 94.12 79 ALA A N 1
ATOM 611 C CA . ALA A 1 79 ? 18.519 -8.600 -42.067 1.00 94.12 79 ALA A CA 1
ATOM 612 C C . ALA A 1 79 ? 17.835 -9.659 -41.181 1.00 94.12 79 ALA A C 1
ATOM 614 O O . ALA A 1 79 ? 17.956 -10.853 -41.445 1.00 94.12 79 ALA A O 1
ATOM 615 N N . LEU A 1 80 ? 17.059 -9.250 -40.168 1.00 94.69 80 LEU A N 1
ATOM 616 C CA . LEU A 1 80 ? 16.321 -10.174 -39.301 1.00 94.69 80 LEU A CA 1
ATOM 617 C C . LEU A 1 80 ? 15.173 -10.898 -40.021 1.00 94.69 80 LEU A C 1
ATOM 619 O O . LEU A 1 80 ? 14.700 -11.917 -39.519 1.00 94.69 80 LEU A O 1
ATOM 623 N N . LYS A 1 81 ? 14.735 -10.418 -41.193 1.00 94.00 81 LYS A N 1
ATOM 624 C CA . LYS A 1 81 ? 13.649 -11.032 -41.983 1.00 94.00 81 LYS A CA 1
ATOM 625 C C . LYS A 1 81 ? 13.953 -12.469 -42.399 1.00 94.00 81 LYS A C 1
ATOM 627 O O . LYS A 1 81 ? 13.047 -13.287 -42.490 1.00 94.00 81 LYS A O 1
ATOM 632 N N . ASP A 1 82 ? 15.230 -12.776 -42.599 1.00 87.88 82 ASP A N 1
ATOM 633 C CA . ASP A 1 82 ? 15.706 -14.105 -42.976 1.00 87.88 82 ASP A CA 1
ATOM 634 C C . ASP A 1 82 ? 16.063 -14.995 -41.772 1.00 87.88 82 ASP A C 1
ATOM 636 O O . ASP A 1 82 ? 16.644 -16.067 -41.952 1.00 87.88 82 ASP A O 1
ATOM 640 N N . THR A 1 83 ? 15.733 -14.567 -40.549 1.00 93.06 83 THR A N 1
ATOM 641 C CA . THR A 1 83 ? 16.105 -15.248 -39.299 1.00 93.06 83 THR A CA 1
ATOM 642 C C . THR A 1 83 ? 14.884 -15.736 -38.512 1.00 93.06 83 THR A C 1
ATOM 644 O O . THR A 1 83 ? 13.746 -15.366 -38.801 1.00 93.06 83 THR A O 1
ATOM 647 N N . GLU A 1 84 ? 15.128 -16.554 -37.485 1.00 92.94 84 GLU A N 1
ATOM 648 C CA . GLU A 1 84 ? 14.118 -17.069 -36.540 1.00 92.94 84 GLU A CA 1
ATOM 649 C C . GLU A 1 84 ? 14.019 -16.210 -35.260 1.00 92.94 84 GLU A C 1
ATOM 651 O O . GLU A 1 84 ? 13.452 -16.633 -34.249 1.00 92.94 84 GLU A O 1
ATOM 656 N N . ILE A 1 85 ? 14.582 -14.994 -35.286 1.00 96.00 85 ILE A N 1
ATOM 657 C CA . ILE A 1 85 ? 14.584 -14.086 -34.138 1.00 96.00 85 ILE A CA 1
ATOM 658 C C . ILE A 1 85 ? 13.162 -13.608 -33.842 1.00 96.00 85 ILE A C 1
ATOM 660 O O . ILE A 1 85 ? 12.499 -12.995 -34.676 1.00 96.00 85 ILE A O 1
ATOM 664 N N . THR A 1 86 ? 12.732 -13.850 -32.607 1.00 96.75 86 THR A N 1
ATOM 665 C CA . THR A 1 86 ? 11.424 -13.448 -32.073 1.00 96.75 86 THR A CA 1
ATOM 666 C C . THR A 1 86 ? 11.543 -12.384 -30.986 1.00 96.75 86 THR A C 1
ATOM 668 O O . THR A 1 86 ? 10.606 -11.610 -30.800 1.00 96.75 86 THR A O 1
ATOM 671 N N . HIS A 1 87 ? 12.689 -12.303 -30.302 1.00 97.56 87 HIS A N 1
ATOM 672 C CA . HIS A 1 87 ? 12.960 -11.322 -29.254 1.00 97.56 87 HIS A CA 1
ATOM 673 C C . HIS A 1 87 ? 14.153 -10.456 -29.638 1.00 97.56 87 HIS A C 1
ATOM 675 O O . HIS A 1 87 ? 15.262 -10.964 -29.816 1.00 97.56 87 HIS A O 1
ATOM 681 N N . LEU A 1 88 ? 13.928 -9.150 -29.729 1.00 96.19 88 LEU A N 1
ATOM 682 C CA . LEU A 1 88 ? 14.950 -8.169 -30.059 1.00 96.19 88 LEU A CA 1
ATOM 683 C C . LEU A 1 88 ? 15.133 -7.182 -28.904 1.00 96.19 88 LEU A C 1
ATOM 685 O O . LEU A 1 88 ? 14.211 -6.450 -28.545 1.00 96.19 88 LEU A O 1
ATOM 689 N N . ASP A 1 89 ? 16.345 -7.140 -28.355 1.00 93.31 89 ASP A N 1
ATOM 690 C CA . ASP A 1 89 ? 16.735 -6.210 -27.297 1.00 93.31 89 ASP A CA 1
ATOM 691 C C . ASP A 1 89 ? 17.551 -5.038 -27.864 1.00 93.31 89 ASP A C 1
ATOM 693 O O . ASP A 1 89 ? 18.702 -5.202 -28.286 1.00 93.31 89 ASP A O 1
ATOM 697 N N . LEU A 1 90 ? 16.918 -3.857 -27.866 1.00 91.25 90 LEU A N 1
ATOM 698 C CA . LEU A 1 90 ? 17.481 -2.551 -28.225 1.00 91.25 90 LEU A CA 1
ATOM 699 C C . LEU A 1 90 ? 17.570 -1.617 -27.002 1.00 91.25 90 LEU A C 1
ATOM 701 O O . LEU A 1 90 ? 17.600 -0.388 -27.144 1.00 91.25 90 LEU A O 1
ATOM 705 N N . SER A 1 91 ? 17.588 -2.170 -25.789 1.00 87.38 91 SER A N 1
ATOM 706 C CA . SER A 1 91 ? 17.758 -1.385 -24.568 1.00 87.38 91 SER A CA 1
ATOM 707 C C . SER A 1 91 ? 19.082 -0.620 -24.574 1.00 87.38 91 SER A C 1
ATOM 709 O O . SER A 1 91 ? 20.063 -1.057 -25.183 1.00 87.38 91 SER A O 1
ATOM 711 N N . LEU A 1 92 ? 19.120 0.526 -23.886 1.00 75.44 92 LEU A N 1
ATOM 712 C CA . LEU A 1 92 ? 20.350 1.307 -23.679 1.00 75.44 92 LEU A CA 1
ATOM 713 C C . LEU A 1 92 ? 21.054 1.717 -24.990 1.00 75.44 92 LEU A C 1
ATOM 715 O O . LEU A 1 92 ? 22.279 1.778 -25.059 1.00 75.44 92 LEU A O 1
ATOM 719 N N . THR A 1 93 ? 20.294 2.002 -26.050 1.00 76.00 93 THR A N 1
ATOM 720 C CA . THR A 1 93 ? 20.831 2.483 -27.340 1.00 76.00 93 THR A CA 1
ATOM 721 C C . THR A 1 93 ? 20.661 3.995 -27.521 1.00 76.00 93 THR A C 1
ATOM 723 O O . THR A 1 93 ? 20.924 4.531 -28.597 1.00 76.00 93 THR A O 1
ATOM 726 N N . SER A 1 94 ? 20.258 4.705 -26.459 1.00 76.75 94 SER A N 1
ATOM 727 C CA . SER A 1 94 ? 20.030 6.157 -26.448 1.00 76.75 94 SER A CA 1
ATOM 728 C C . SER A 1 94 ? 19.075 6.618 -27.557 1.00 76.75 94 SER A C 1
ATOM 730 O O . SER A 1 94 ? 19.260 7.682 -28.154 1.00 76.75 94 SER A O 1
ATOM 732 N N . LEU A 1 95 ? 18.031 5.830 -27.847 1.00 85.00 95 LEU A N 1
ATOM 733 C CA . LEU A 1 95 ? 17.070 6.125 -28.918 1.00 85.00 95 LEU A CA 1
ATOM 734 C C . LEU A 1 95 ? 16.340 7.462 -28.728 1.00 85.00 95 LEU A C 1
ATOM 736 O O . LEU A 1 95 ? 15.898 8.046 -29.717 1.00 85.00 95 LEU A O 1
ATOM 740 N N . CYS A 1 96 ? 16.267 8.002 -27.504 1.00 84.06 96 CYS A N 1
ATOM 741 C CA . CYS A 1 96 ? 15.750 9.353 -27.248 1.00 84.06 96 CYS A CA 1
ATOM 742 C C . CYS A 1 96 ? 16.469 10.451 -28.052 1.00 84.06 96 CYS A C 1
ATOM 744 O O . CYS A 1 96 ? 15.891 11.505 -28.338 1.00 84.06 96 CYS A O 1
ATOM 746 N N . LEU A 1 97 ? 17.726 10.207 -28.433 1.00 79.12 97 LEU A N 1
ATOM 747 C CA . LEU A 1 97 ? 18.572 11.147 -29.156 1.00 79.12 97 LEU A CA 1
ATOM 748 C C . LEU A 1 97 ? 18.281 11.193 -30.659 1.00 79.12 97 LEU A C 1
ATOM 750 O O . LEU A 1 97 ? 18.688 12.157 -31.314 1.00 79.12 97 LEU A O 1
ATOM 754 N N . LYS A 1 98 ? 17.590 10.183 -31.200 1.00 84.00 98 LYS A N 1
ATOM 755 C CA . LYS A 1 98 ? 17.245 10.094 -32.620 1.00 84.00 98 LYS A CA 1
ATOM 756 C C . LYS A 1 98 ? 16.149 11.091 -33.003 1.00 84.00 98 LYS A C 1
ATOM 758 O O . LYS A 1 98 ? 15.437 11.636 -32.153 1.00 84.00 98 LYS A O 1
ATOM 763 N N . SER A 1 99 ? 16.032 11.368 -34.301 1.00 87.69 99 SER A N 1
ATOM 764 C CA . SER A 1 99 ? 14.878 12.091 -34.845 1.00 87.69 99 SER A CA 1
ATOM 765 C C . SER A 1 99 ? 13.656 11.165 -34.915 1.00 87.69 99 SER A C 1
ATOM 767 O O . SER A 1 99 ? 13.801 9.940 -34.924 1.00 87.69 99 SER A O 1
ATOM 769 N N . SER A 1 100 ? 12.449 11.728 -34.994 1.00 90.00 100 SER A N 1
ATOM 770 C CA . SER A 1 100 ? 11.232 10.935 -35.211 1.00 90.00 100 SER A CA 1
ATOM 771 C C . SER A 1 100 ? 11.291 10.160 -36.536 1.00 90.00 100 SER A C 1
ATOM 773 O O . SER A 1 100 ? 10.940 8.984 -36.562 1.00 90.00 100 SER A O 1
ATOM 775 N N . ALA A 1 101 ? 11.838 10.752 -37.604 1.00 91.50 101 ALA A N 1
ATOM 776 C CA . ALA A 1 101 ? 12.045 10.074 -38.888 1.00 91.50 101 ALA A CA 1
ATOM 777 C C . ALA A 1 101 ? 13.002 8.872 -38.781 1.00 91.50 101 ALA A C 1
ATOM 779 O O . ALA A 1 101 ? 12.731 7.811 -39.344 1.00 91.50 101 ALA A O 1
ATOM 780 N N . SER A 1 102 ? 14.089 9.016 -38.020 1.00 91.25 102 SER A N 1
ATOM 781 C CA . SER A 1 102 ? 15.061 7.944 -37.775 1.00 91.25 102 SER A CA 1
ATOM 782 C C . SER A 1 102 ? 14.430 6.777 -37.005 1.00 91.25 102 SER A C 1
ATOM 784 O O . SER A 1 102 ? 14.630 5.620 -37.366 1.00 91.25 102 SER A O 1
ATOM 786 N N . LEU A 1 103 ? 13.624 7.066 -35.974 1.00 93.44 103 LEU A N 1
ATOM 787 C CA . LEU A 1 103 ? 12.899 6.038 -35.215 1.00 93.44 103 LEU A CA 1
ATOM 788 C C . LEU A 1 103 ? 11.848 5.324 -36.073 1.00 93.44 103 LEU A C 1
ATOM 790 O O . LEU A 1 103 ? 11.765 4.099 -36.037 1.00 93.44 103 LEU A O 1
ATOM 794 N N . ILE A 1 104 ? 11.090 6.071 -36.885 1.00 96.19 104 ILE A N 1
ATOM 795 C CA . ILE A 1 104 ? 10.122 5.501 -37.834 1.00 96.19 104 ILE A CA 1
ATOM 796 C C . ILE A 1 104 ? 10.826 4.539 -38.791 1.00 96.19 104 ILE A C 1
ATOM 798 O O . ILE A 1 104 ? 10.331 3.435 -39.015 1.00 96.19 104 ILE A O 1
ATOM 802 N N . ARG A 1 105 ? 11.984 4.930 -39.336 1.00 95.62 105 ARG A N 1
ATOM 803 C CA . ARG A 1 105 ? 12.773 4.080 -40.236 1.00 95.62 105 ARG A CA 1
ATOM 804 C C . ARG A 1 105 ? 13.230 2.799 -39.539 1.00 95.62 105 ARG A C 1
ATOM 806 O O . ARG A 1 105 ? 13.029 1.718 -40.088 1.00 95.62 105 ARG A O 1
ATOM 813 N N . LEU A 1 106 ? 13.772 2.915 -38.326 1.00 94.62 106 LEU A N 1
ATOM 814 C CA . LEU A 1 106 ? 14.231 1.774 -37.532 1.00 94.62 106 LEU A CA 1
ATOM 815 C C . LEU A 1 106 ? 13.094 0.785 -37.232 1.00 94.62 106 LEU A C 1
ATOM 817 O O . LEU A 1 106 ? 13.250 -0.414 -37.434 1.00 94.62 106 LEU A O 1
ATOM 821 N N . PHE A 1 107 ? 11.932 1.274 -36.792 1.00 96.81 107 PHE A N 1
ATOM 822 C CA . PHE A 1 107 ? 10.781 0.418 -36.490 1.00 96.81 107 PHE A CA 1
ATOM 823 C C . PHE A 1 107 ? 10.151 -0.181 -37.752 1.00 96.81 107 PHE A C 1
ATOM 825 O O . PHE A 1 107 ? 9.767 -1.347 -37.745 1.00 96.81 107 PHE A O 1
ATOM 832 N N . SER A 1 108 ? 10.111 0.569 -38.857 1.00 97.06 108 SER A N 1
ATOM 833 C CA . SER A 1 108 ? 9.618 0.061 -40.148 1.00 97.06 108 SER A CA 1
ATOM 834 C C . SER A 1 108 ? 10.496 -1.065 -40.701 1.00 97.06 108 SER A C 1
ATOM 836 O O . SER A 1 108 ? 9.993 -1.955 -41.385 1.00 97.06 108 SER A O 1
ATOM 838 N N . ALA A 1 109 ? 11.796 -1.075 -40.386 1.00 96.75 109 ALA A N 1
ATOM 839 C CA . ALA A 1 109 ? 12.713 -2.132 -40.813 1.00 96.75 109 ALA A CA 1
ATOM 840 C C . ALA A 1 109 ? 12.342 -3.523 -40.259 1.00 96.75 109 ALA A C 1
ATOM 842 O O . ALA A 1 109 ? 12.670 -4.533 -40.882 1.00 96.75 109 ALA A O 1
ATOM 843 N N . LEU A 1 110 ? 11.592 -3.587 -39.149 1.00 97.19 110 LEU A N 1
ATOM 844 C CA . LEU A 1 110 ? 11.073 -4.839 -38.583 1.00 97.19 110 LEU A CA 1
ATOM 845 C C . LEU A 1 110 ? 9.962 -5.475 -39.431 1.00 97.19 110 LEU A C 1
ATOM 847 O O . LEU A 1 110 ? 9.616 -6.637 -39.208 1.00 97.19 110 LEU A O 1
ATOM 851 N N . GLN A 1 111 ? 9.388 -4.750 -40.396 1.00 96.56 111 GLN A N 1
ATOM 852 C CA . GLN A 1 111 ? 8.333 -5.278 -41.255 1.00 96.56 111 GLN A CA 1
ATOM 853 C C . GLN A 1 111 ? 8.823 -6.507 -42.037 1.00 96.56 111 GLN A C 1
ATOM 855 O O . GLN A 1 111 ? 9.792 -6.434 -42.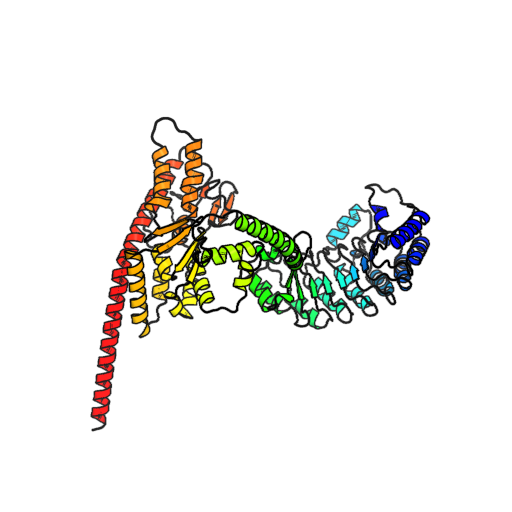798 1.00 96.56 111 GLN A O 1
ATOM 860 N N . GLY A 1 112 ? 8.102 -7.620 -41.891 1.00 95.06 112 GLY A N 1
ATOM 861 C CA . GLY A 1 112 ? 8.439 -8.910 -42.501 1.00 95.06 112 GLY A CA 1
ATOM 862 C C . GLY A 1 112 ? 9.410 -9.767 -41.684 1.00 95.06 112 GLY A C 1
ATOM 863 O O . GLY A 1 112 ? 9.777 -10.841 -42.144 1.00 95.06 112 GLY A O 1
ATOM 864 N N . SER A 1 113 ? 9.833 -9.313 -40.500 1.00 96.38 113 SER A N 1
ATOM 865 C CA . SER A 1 113 ? 10.560 -10.150 -39.537 1.00 96.38 113 SER A CA 1
ATOM 866 C C . SER A 1 113 ? 9.604 -10.934 -38.631 1.00 96.38 113 SER A C 1
ATOM 868 O O . SER A 1 113 ? 8.421 -10.611 -38.539 1.00 96.38 113 SER A O 1
ATOM 870 N N . GLN A 1 114 ? 10.136 -11.939 -37.930 1.00 96.12 114 GLN A N 1
ATOM 871 C CA . GLN A 1 114 ? 9.400 -12.747 -36.946 1.00 96.12 114 GLN A CA 1
ATOM 872 C C . GLN A 1 114 ? 9.436 -12.150 -35.525 1.00 96.12 114 GLN A C 1
ATOM 874 O O . GLN A 1 114 ? 9.041 -12.808 -34.560 1.00 96.12 114 GLN A O 1
ATOM 879 N N . VAL A 1 115 ? 9.920 -10.911 -35.374 1.00 98.25 115 VAL A N 1
ATOM 880 C CA . VAL A 1 115 ? 10.076 -10.268 -34.066 1.00 98.25 115 VAL A CA 1
ATOM 881 C C . VAL A 1 115 ? 8.705 -9.972 -33.464 1.00 98.25 115 VAL A C 1
ATOM 883 O O . VAL A 1 115 ? 7.943 -9.163 -33.989 1.00 98.25 115 VAL A O 1
ATOM 886 N N . THR A 1 116 ? 8.428 -10.605 -32.326 1.00 98.19 116 THR A N 1
ATOM 887 C CA . THR A 1 116 ? 7.200 -10.437 -31.539 1.00 98.19 116 THR A CA 1
ATOM 888 C C . THR A 1 116 ? 7.434 -9.656 -30.249 1.00 98.19 116 THR A C 1
ATOM 890 O O . THR A 1 116 ? 6.515 -8.989 -29.776 1.00 98.19 116 THR A O 1
ATOM 893 N N . HIS A 1 117 ? 8.654 -9.694 -29.704 1.00 98.44 117 HIS A N 1
ATOM 894 C CA . HIS A 1 117 ? 9.045 -9.000 -28.479 1.00 98.44 117 HIS A CA 1
ATOM 895 C C . HIS A 1 117 ? 10.117 -7.959 -28.784 1.00 98.44 117 HIS A C 1
ATOM 897 O O . HIS A 1 117 ? 11.217 -8.300 -29.227 1.00 98.44 117 HIS A O 1
ATOM 903 N N . LEU A 1 118 ? 9.801 -6.693 -28.528 1.00 98.06 118 LEU A N 1
ATOM 904 C CA . LEU A 1 118 ? 10.710 -5.572 -28.722 1.00 98.06 118 LEU A CA 1
ATOM 905 C C . LEU A 1 118 ? 11.013 -4.913 -27.378 1.00 98.06 118 LEU A C 1
ATOM 907 O O . LEU A 1 118 ? 10.138 -4.312 -26.755 1.00 98.06 118 LEU A O 1
ATOM 911 N N . ASN A 1 119 ? 12.270 -4.998 -26.949 1.00 96.25 119 ASN A N 1
ATOM 912 C CA . ASN A 1 119 ? 12.729 -4.366 -25.723 1.00 96.25 119 ASN A CA 1
ATOM 913 C C . ASN A 1 119 ? 13.405 -3.022 -26.023 1.00 96.25 119 ASN A C 1
ATOM 915 O O . ASN A 1 119 ? 14.453 -2.966 -26.668 1.00 96.25 119 ASN A O 1
ATOM 919 N N . LEU A 1 120 ? 12.789 -1.941 -25.536 1.00 94.88 120 LEU A N 1
ATOM 920 C CA . LEU A 1 120 ? 13.262 -0.560 -25.627 1.00 94.88 120 LEU A CA 1
ATOM 921 C C . LEU A 1 120 ? 13.541 0.045 -24.238 1.00 94.88 120 LEU A C 1
ATOM 923 O O . LEU A 1 120 ? 13.559 1.273 -24.077 1.00 94.88 120 LEU A O 1
ATOM 927 N N . ARG A 1 121 ? 13.771 -0.795 -23.228 1.00 92.00 121 ARG A N 1
ATOM 928 C CA . ARG A 1 121 ? 14.046 -0.389 -21.850 1.00 92.00 121 ARG A CA 1
ATOM 929 C C . ARG A 1 121 ? 15.243 0.565 -21.777 1.00 92.00 121 ARG A C 1
ATOM 931 O O . ARG A 1 121 ? 16.214 0.414 -22.518 1.00 92.00 121 ARG A O 1
ATOM 938 N N . GLN A 1 122 ? 15.209 1.533 -20.860 1.00 87.69 122 GLN A N 1
ATOM 939 C CA . GLN A 1 122 ? 16.338 2.447 -20.604 1.00 87.69 122 GLN A CA 1
ATOM 940 C C . GLN A 1 122 ? 16.848 3.202 -21.847 1.00 87.69 122 GLN A C 1
ATOM 942 O O . GLN A 1 122 ? 18.052 3.313 -22.072 1.00 87.69 122 GLN A O 1
ATOM 947 N N . ASN A 1 123 ? 15.941 3.742 -22.660 1.00 87.31 123 ASN A N 1
ATOM 948 C CA . ASN A 1 123 ? 16.291 4.591 -23.801 1.00 87.31 123 ASN A CA 1
ATOM 949 C C . ASN A 1 123 ? 16.063 6.088 -23.549 1.00 87.31 123 ASN A C 1
ATOM 951 O O . ASN A 1 123 ? 16.272 6.884 -24.458 1.00 87.31 123 ASN A O 1
ATOM 955 N N . GLY A 1 124 ? 15.664 6.475 -22.331 1.00 86.44 124 GLY A N 1
ATOM 956 C CA . GLY A 1 124 ? 15.537 7.868 -21.894 1.00 86.44 124 GLY A CA 1
ATOM 957 C C . GLY A 1 124 ? 14.379 8.636 -22.538 1.00 86.44 124 GLY A C 1
ATOM 958 O O . GLY A 1 124 ? 14.442 9.858 -22.650 1.00 86.44 124 GLY A O 1
ATOM 959 N N . PHE A 1 125 ? 13.324 7.954 -22.998 1.00 89.62 125 PHE A N 1
ATOM 960 C CA . PHE A 1 125 ? 12.226 8.604 -23.732 1.00 89.62 125 PHE A CA 1
ATOM 961 C C . PHE A 1 125 ? 11.424 9.630 -22.913 1.00 89.62 125 PHE A C 1
ATOM 963 O O . PHE A 1 125 ? 10.765 10.488 -23.489 1.00 89.62 125 PHE A O 1
ATOM 970 N N . GLY A 1 126 ? 11.464 9.571 -21.587 1.00 83.19 126 GLY A N 1
ATOM 971 C CA . GLY A 1 126 ? 10.801 10.514 -20.690 1.00 83.19 126 GLY A CA 1
ATOM 972 C C . GLY A 1 126 ? 11.705 11.629 -20.156 1.00 83.19 126 GLY A C 1
ATOM 973 O O . GLY A 1 126 ? 11.200 12.538 -19.490 1.00 83.19 126 GLY A O 1
ATOM 974 N N . GLU A 1 127 ? 13.012 11.595 -20.448 1.00 78.75 127 GLU A N 1
ATOM 975 C CA . GLU A 1 127 ? 13.967 12.570 -19.921 1.00 78.75 127 GLU A CA 1
ATOM 976 C C . GLU A 1 127 ? 13.687 13.992 -20.415 1.00 78.75 127 GLU A C 1
ATOM 978 O O . GLU A 1 127 ? 13.296 14.244 -21.559 1.00 78.75 127 GLU A O 1
ATOM 983 N N . LYS A 1 128 ? 13.924 14.969 -19.533 1.00 71.50 128 LYS A N 1
ATOM 984 C CA . LYS A 1 128 ? 13.768 16.379 -19.892 1.00 71.50 128 LYS A CA 1
ATOM 985 C C . LYS A 1 128 ? 14.848 16.792 -20.889 1.00 71.50 128 LYS A C 1
ATOM 987 O O . LYS A 1 128 ? 16.030 16.534 -20.677 1.00 71.50 128 LYS A O 1
ATOM 992 N N . MET A 1 129 ? 14.451 17.578 -21.888 1.00 63.56 129 MET A N 1
ATOM 993 C CA . MET A 1 129 ? 15.356 18.171 -22.883 1.00 63.56 129 MET A CA 1
ATOM 994 C C . MET A 1 129 ? 16.541 18.924 -22.259 1.00 63.56 129 MET A C 1
ATOM 996 O O . MET A 1 129 ? 17.654 18.830 -22.758 1.00 63.56 129 MET A O 1
ATOM 1000 N N . GLU A 1 130 ? 16.341 19.604 -21.127 1.00 58.47 130 GLU A N 1
ATOM 1001 C CA . GLU A 1 130 ? 17.413 20.288 -20.387 1.00 58.47 130 GLU A CA 1
ATOM 1002 C C . GLU A 1 130 ? 18.453 19.317 -19.792 1.00 58.47 130 GLU A C 1
ATOM 1004 O O . GLU A 1 130 ? 19.644 19.619 -19.758 1.00 58.47 130 GLU A O 1
ATOM 1009 N N . GLN A 1 131 ? 18.021 18.140 -19.328 1.00 67.31 131 GLN A N 1
ATOM 1010 C CA . GLN A 1 131 ? 18.922 17.111 -18.797 1.00 67.31 131 GLN A CA 1
ATOM 1011 C C . GLN A 1 131 ? 19.732 16.476 -19.929 1.00 67.31 131 GLN A C 1
ATOM 1013 O O . GLN A 1 131 ? 20.950 16.362 -19.808 1.00 67.31 131 GLN A O 1
ATOM 1018 N N . LEU A 1 132 ? 19.084 16.195 -21.064 1.00 65.56 132 LEU A N 1
ATOM 1019 C CA . LEU A 1 132 ? 19.747 15.725 -22.283 1.00 65.56 132 LEU A CA 1
ATOM 1020 C C . LEU A 1 132 ? 20.739 16.756 -22.836 1.00 65.56 132 LEU A C 1
ATOM 1022 O O . LEU A 1 132 ? 21.841 16.390 -23.239 1.00 65.56 132 LEU A O 1
ATOM 1026 N N . ALA A 1 133 ? 20.391 18.047 -22.812 1.00 58.12 133 ALA A N 1
ATOM 1027 C CA . ALA A 1 133 ? 21.286 19.132 -23.205 1.00 58.12 133 ALA A CA 1
ATOM 1028 C C . ALA A 1 133 ? 22.517 19.213 -22.285 1.00 58.12 133 ALA A C 1
ATOM 1030 O O . ALA A 1 133 ? 23.635 19.307 -22.778 1.00 58.12 133 ALA A O 1
ATOM 1031 N N . LYS A 1 134 ? 22.351 19.087 -20.959 1.00 62.72 134 LYS A N 1
ATOM 1032 C CA . LYS A 1 134 ? 23.476 19.030 -20.001 1.00 62.72 134 LYS A CA 1
ATOM 1033 C C . LYS A 1 134 ? 24.370 17.807 -20.220 1.00 62.72 134 LYS A C 1
ATOM 1035 O O . LYS A 1 134 ? 25.594 17.935 -20.167 1.00 62.72 134 LYS A O 1
ATOM 1040 N N . TRP A 1 135 ? 23.770 16.647 -20.491 1.00 63.03 135 TRP A N 1
ATOM 1041 C CA . TRP A 1 135 ? 24.489 15.406 -20.786 1.00 63.03 135 TRP A CA 1
ATOM 1042 C C . TRP A 1 135 ? 25.284 15.514 -22.099 1.00 63.03 135 TRP A C 1
ATOM 1044 O O . TRP A 1 135 ? 26.441 15.108 -22.154 1.00 63.03 135 TRP A O 1
ATOM 1054 N N . ARG A 1 136 ? 24.717 16.158 -23.130 1.00 61.94 136 ARG A N 1
ATOM 1055 C CA . ARG A 1 136 ? 25.376 16.407 -24.426 1.00 61.94 136 ARG A CA 1
ATOM 1056 C C . ARG A 1 136 ? 26.424 17.518 -24.414 1.00 61.94 136 ARG A C 1
ATOM 1058 O O . ARG A 1 136 ? 27.419 17.386 -25.120 1.00 61.94 136 ARG A O 1
ATOM 1065 N N . ILE A 1 137 ? 26.265 18.554 -23.588 1.00 56.72 137 ILE A N 1
ATOM 1066 C CA . ILE A 1 137 ? 27.300 19.581 -23.370 1.00 56.72 137 ILE A CA 1
ATOM 1067 C C . ILE A 1 137 ? 28.552 18.948 -22.749 1.00 56.72 137 ILE A C 1
ATOM 1069 O O . ILE A 1 137 ? 29.662 19.248 -23.178 1.00 56.72 137 ILE A O 1
ATOM 1073 N N . HIS A 1 138 ? 28.389 18.007 -21.810 1.00 58.25 138 HIS A N 1
ATOM 1074 C CA . HIS A 1 138 ? 29.507 17.211 -21.281 1.00 58.25 138 HIS A CA 1
ATOM 1075 C C . HIS A 1 138 ? 30.176 16.304 -22.333 1.00 58.25 138 HIS A C 1
ATOM 1077 O O . HIS A 1 138 ? 31.317 15.900 -22.135 1.00 58.25 138 HIS A O 1
ATOM 1083 N N . GLN A 1 139 ? 29.490 15.999 -23.440 1.00 56.62 139 GLN A N 1
ATOM 1084 C CA . GLN A 1 139 ? 29.976 15.168 -24.553 1.00 56.62 139 GLN A CA 1
ATOM 1085 C C . GLN A 1 139 ? 30.375 15.994 -25.798 1.00 56.62 139 GLN A C 1
ATOM 1087 O O . GLN A 1 139 ? 30.705 15.419 -26.831 1.00 56.62 139 GLN A O 1
ATOM 1092 N N . GLY A 1 140 ? 30.345 17.333 -25.729 1.00 51.78 140 GLY A N 1
ATOM 1093 C CA . GLY A 1 140 ? 30.807 18.223 -26.804 1.00 51.78 140 GLY A CA 1
ATOM 1094 C C . GLY A 1 140 ? 29.899 18.338 -28.042 1.00 51.78 140 GLY A C 1
ATOM 1095 O O . GLY A 1 140 ? 30.407 18.616 -29.123 1.00 51.78 140 GLY A O 1
ATOM 1096 N N . SER A 1 141 ? 28.581 18.126 -27.923 1.00 56.78 141 SER A N 1
ATOM 1097 C CA . SER A 1 141 ? 27.632 18.139 -29.059 1.00 56.78 141 SER A CA 1
ATOM 1098 C C . SER A 1 141 ? 26.617 19.296 -28.991 1.00 56.78 141 SER A C 1
ATOM 1100 O O . SER A 1 141 ? 26.050 19.559 -27.929 1.00 56.78 141 SER A O 1
ATOM 1102 N N . GLU A 1 142 ? 26.362 19.969 -30.125 1.00 50.53 142 GLU A N 1
ATOM 1103 C CA . GLU A 1 142 ? 25.363 21.047 -30.250 1.00 50.53 142 GLU A CA 1
ATOM 1104 C C . GLU A 1 142 ? 23.916 20.523 -30.223 1.00 50.53 142 GLU A C 1
ATOM 1106 O O . GLU A 1 142 ? 23.572 19.507 -30.831 1.00 50.53 142 GLU A O 1
ATOM 1111 N N . PHE A 1 143 ? 23.048 21.235 -29.501 1.00 51.53 143 PHE A N 1
ATOM 1112 C CA . PHE A 1 143 ? 21.662 20.846 -29.255 1.00 51.53 143 PHE A CA 1
ATOM 1113 C C . PHE A 1 143 ? 20.699 21.601 -30.179 1.00 51.53 143 PHE A C 1
ATOM 1115 O O . PHE A 1 143 ? 20.394 22.768 -29.942 1.00 51.53 143 PHE A O 1
ATOM 1122 N N . PHE A 1 144 ? 20.168 20.920 -31.194 1.00 49.78 144 PHE A N 1
ATOM 1123 C CA . PHE A 1 144 ? 19.064 21.427 -32.011 1.00 49.78 144 PHE A CA 1
ATOM 1124 C C . PHE A 1 144 ? 17.747 20.884 -31.447 1.00 49.78 144 PHE A C 1
ATOM 1126 O O . PHE A 1 144 ? 17.428 19.700 -31.576 1.00 49.78 144 PHE A O 1
ATOM 1133 N N . GLY A 1 145 ? 17.030 21.730 -30.710 1.00 60.53 145 GLY A N 1
ATOM 1134 C CA . GLY A 1 145 ? 15.756 21.382 -30.093 1.00 60.53 145 GLY A CA 1
ATOM 1135 C C . GLY A 1 145 ? 14.585 21.700 -31.009 1.00 60.53 145 GLY A C 1
ATOM 1136 O O . GLY A 1 145 ? 14.455 22.849 -31.404 1.00 60.53 145 GLY A O 1
ATOM 1137 N N . GLU A 1 146 ? 13.706 20.719 -31.246 1.00 60.22 146 GLU A N 1
ATOM 1138 C CA . GLU A 1 146 ? 12.326 20.977 -31.703 1.00 60.22 146 GLU A CA 1
ATOM 1139 C C . GLU A 1 146 ? 11.292 20.000 -31.090 1.00 60.22 146 GLU A C 1
ATOM 1141 O O . GLU A 1 146 ? 10.192 20.430 -30.760 1.00 60.22 146 GLU A O 1
ATOM 1146 N N . GLU A 1 147 ? 11.629 18.725 -30.816 1.00 72.12 147 GLU A N 1
ATOM 1147 C CA . GLU A 1 147 ? 10.675 17.735 -30.257 1.00 72.12 147 GLU A CA 1
ATOM 1148 C C . GLU A 1 147 ? 11.185 17.018 -28.993 1.00 72.12 147 GLU A C 1
ATOM 1150 O O . GLU A 1 147 ? 12.336 16.576 -28.936 1.00 72.12 147 GLU A O 1
ATOM 1155 N N . ASN A 1 148 ? 10.313 16.835 -27.993 1.00 82.56 148 ASN A N 1
ATOM 1156 C CA . ASN A 1 148 ? 10.593 16.025 -26.798 1.00 82.56 148 ASN A CA 1
ATOM 1157 C C . ASN A 1 148 ? 10.711 14.527 -27.180 1.00 82.56 148 ASN A C 1
ATOM 1159 O O . ASN A 1 148 ? 9.875 14.045 -27.948 1.00 82.56 148 ASN A O 1
ATOM 1163 N N . PRO A 1 149 ? 11.684 13.762 -26.644 1.00 87.19 149 PRO A N 1
ATOM 1164 C CA . PRO A 1 149 ? 11.827 12.323 -26.878 1.00 87.19 149 PRO A CA 1
ATOM 1165 C C . PRO A 1 149 ? 10.537 11.498 -26.783 1.00 87.19 149 PRO A C 1
ATOM 1167 O O . PRO A 1 149 ? 10.311 10.640 -27.635 1.00 87.19 149 PRO A O 1
ATOM 1170 N N . ALA A 1 150 ? 9.655 11.788 -25.825 1.00 88.81 150 ALA A N 1
ATOM 1171 C CA . ALA A 1 150 ? 8.388 11.069 -25.685 1.00 88.81 150 ALA A CA 1
ATOM 1172 C C . ALA A 1 150 ? 7.446 11.319 -26.874 1.00 88.81 150 ALA A C 1
ATOM 1174 O O . ALA A 1 150 ? 6.761 10.409 -27.333 1.00 88.81 150 ALA A O 1
ATOM 1175 N N . GLN A 1 151 ? 7.443 12.542 -27.418 1.00 89.00 151 GLN A N 1
ATOM 1176 C CA . GLN A 1 151 ? 6.666 12.883 -28.614 1.00 89.00 151 GLN A CA 1
ATOM 1177 C C . GLN A 1 151 ? 7.236 12.194 -29.855 1.00 89.00 151 GLN A C 1
ATOM 1179 O O . GLN A 1 151 ? 6.476 11.705 -30.688 1.00 89.00 151 GLN A O 1
ATOM 1184 N N . LYS A 1 152 ? 8.567 12.108 -29.966 1.00 91.25 152 LYS A N 1
ATOM 1185 C CA . LYS A 1 152 ? 9.223 11.374 -31.056 1.00 91.25 152 LYS A CA 1
ATOM 1186 C C . LYS A 1 152 ? 8.882 9.888 -31.012 1.00 91.25 152 LYS A C 1
ATOM 1188 O O . LYS A 1 152 ? 8.553 9.319 -32.048 1.00 91.25 152 LYS A O 1
ATOM 1193 N N . LEU A 1 153 ? 8.917 9.285 -29.819 1.00 94.19 153 LEU A N 1
ATOM 1194 C CA . LEU A 1 153 ? 8.488 7.904 -29.607 1.00 94.19 153 LEU A CA 1
ATOM 1195 C C . LEU A 1 153 ? 7.022 7.726 -30.020 1.00 94.19 153 LEU A C 1
ATOM 1197 O O . LEU A 1 153 ? 6.730 6.856 -30.832 1.00 94.19 153 LEU A O 1
ATOM 1201 N N . ALA A 1 154 ? 6.122 8.588 -29.539 1.00 94.38 154 ALA A N 1
ATOM 1202 C CA . ALA A 1 154 ? 4.699 8.540 -29.881 1.00 94.38 154 ALA A CA 1
ATOM 1203 C C . ALA A 1 154 ? 4.445 8.622 -31.398 1.00 94.38 154 ALA A C 1
ATOM 1205 O O . ALA A 1 154 ? 3.602 7.897 -31.919 1.00 94.38 154 ALA A O 1
ATOM 1206 N N . LYS A 1 155 ? 5.206 9.452 -32.127 1.00 95.00 155 LYS A N 1
ATOM 1207 C CA . LYS A 1 155 ? 5.144 9.539 -33.599 1.00 95.00 155 LYS A CA 1
ATOM 1208 C C . LYS A 1 155 ? 5.710 8.308 -34.309 1.00 95.00 155 LYS A C 1
ATOM 1210 O O . LYS A 1 155 ? 5.310 8.028 -35.435 1.00 95.00 155 LYS A O 1
ATOM 1215 N N . ALA A 1 156 ? 6.646 7.600 -33.681 1.00 96.50 156 ALA A N 1
ATOM 1216 C CA . ALA A 1 156 ? 7.312 6.446 -34.269 1.00 96.50 156 ALA A CA 1
ATOM 1217 C C . ALA A 1 156 ? 6.569 5.126 -34.036 1.00 96.50 156 ALA A C 1
ATOM 1219 O O . ALA A 1 156 ? 6.563 4.284 -34.929 1.00 96.50 156 ALA A O 1
ATOM 1220 N N . LEU A 1 157 ? 5.913 4.950 -32.884 1.00 97.62 157 LEU A N 1
ATOM 1221 C CA . LEU A 1 157 ? 5.182 3.724 -32.528 1.00 97.62 157 LEU A CA 1
ATOM 1222 C C . LEU A 1 157 ? 4.186 3.233 -33.604 1.00 97.62 157 LEU A C 1
ATOM 1224 O O . LEU A 1 157 ? 4.175 2.027 -33.855 1.00 97.62 157 LEU A O 1
ATOM 1228 N N . PRO A 1 158 ? 3.442 4.097 -34.331 1.00 97.88 158 PRO A N 1
ATOM 1229 C CA . PRO A 1 158 ? 2.567 3.657 -35.421 1.00 97.88 158 PRO A CA 1
ATOM 1230 C C . PRO A 1 158 ? 3.273 2.892 -36.550 1.00 97.88 158 PRO A C 1
ATOM 1232 O O . PRO A 1 158 ? 2.626 2.133 -37.272 1.00 97.88 158 PRO A O 1
ATOM 1235 N N . ALA A 1 159 ? 4.592 3.046 -36.715 1.00 97.44 159 ALA A N 1
ATOM 1236 C CA . ALA A 1 159 ? 5.371 2.270 -37.681 1.00 97.44 159 ALA A CA 1
ATOM 1237 C C . ALA A 1 159 ? 5.359 0.758 -37.376 1.00 97.44 159 ALA A C 1
ATOM 1239 O O . ALA A 1 159 ? 5.558 -0.052 -38.279 1.00 97.44 159 ALA A O 1
ATOM 1240 N N . LEU A 1 160 ? 5.054 0.367 -36.132 1.00 97.69 160 LEU A N 1
ATOM 1241 C CA . LEU A 1 160 ? 4.922 -1.031 -35.719 1.00 97.69 160 LEU A CA 1
ATOM 1242 C C . LEU A 1 160 ? 3.604 -1.682 -36.172 1.00 97.69 160 LEU A C 1
ATOM 1244 O O . LEU A 1 160 ? 3.455 -2.891 -36.044 1.00 97.69 160 LEU A O 1
ATOM 1248 N N . ARG A 1 161 ? 2.651 -0.933 -36.748 1.00 96.00 161 ARG A N 1
ATOM 1249 C CA . ARG A 1 161 ? 1.344 -1.479 -37.173 1.00 96.00 161 ARG A CA 1
ATOM 1250 C C . ARG A 1 161 ? 1.443 -2.675 -38.131 1.00 96.00 161 ARG A C 1
ATOM 1252 O O . ARG A 1 161 ? 0.587 -3.550 -38.127 1.00 96.00 161 ARG A O 1
ATOM 1259 N N . ASN A 1 162 ? 2.488 -2.691 -38.961 1.00 92.62 162 ASN A N 1
ATOM 1260 C CA . ASN A 1 162 ? 2.709 -3.686 -40.013 1.00 92.62 162 ASN A CA 1
ATOM 1261 C C . ASN A 1 162 ? 3.771 -4.730 -39.621 1.00 92.62 162 ASN A C 1
ATOM 1263 O O . ASN A 1 162 ? 4.333 -5.388 -40.496 1.00 92.62 162 ASN A O 1
ATOM 1267 N N . THR A 1 163 ? 4.099 -4.844 -38.335 1.00 97.06 163 THR A N 1
ATOM 1268 C CA . THR A 1 163 ? 5.059 -5.828 -37.817 1.00 97.06 163 THR A CA 1
ATOM 1269 C C . THR A 1 163 ? 4.329 -6.920 -37.032 1.00 97.06 163 THR A C 1
ATOM 1271 O O . THR A 1 163 ? 3.113 -6.855 -36.842 1.00 97.06 163 THR A O 1
ATOM 1274 N N . GLU A 1 164 ? 5.066 -7.934 -36.575 1.00 97.25 164 GLU A N 1
ATOM 1275 C CA . GLU A 1 164 ? 4.540 -8.990 -35.698 1.00 97.25 164 GLU A CA 1
ATOM 1276 C C . GLU A 1 164 ? 4.719 -8.670 -34.203 1.00 97.25 164 GLU A C 1
ATOM 1278 O O . GLU A 1 164 ? 4.469 -9.523 -33.351 1.00 97.25 164 GLU A O 1
ATOM 1283 N N . VAL A 1 165 ? 5.126 -7.441 -33.859 1.00 98.56 165 VAL A N 1
ATOM 1284 C CA . VAL A 1 165 ? 5.388 -7.046 -32.470 1.00 98.56 165 VAL A CA 1
ATOM 1285 C C . VAL A 1 165 ? 4.087 -7.029 -31.668 1.00 98.56 165 VAL A C 1
ATOM 1287 O O . VAL A 1 165 ? 3.170 -6.257 -31.945 1.00 98.56 165 VAL A O 1
ATOM 1290 N N . THR A 1 166 ? 4.041 -7.874 -30.641 1.00 98.31 166 THR A N 1
ATOM 1291 C CA . THR A 1 166 ? 2.923 -8.019 -29.698 1.00 98.31 166 THR A CA 1
ATOM 1292 C C . THR A 1 166 ? 3.308 -7.610 -28.275 1.00 98.31 166 THR A C 1
ATOM 1294 O O . THR A 1 166 ? 2.436 -7.215 -27.503 1.00 98.31 166 THR A O 1
ATOM 1297 N N . HIS A 1 167 ? 4.601 -7.656 -27.940 1.00 98.56 167 HIS A N 1
ATOM 1298 C CA . HIS A 1 167 ? 5.143 -7.294 -26.633 1.00 98.56 167 HIS A CA 1
ATOM 1299 C C . HIS A 1 167 ? 6.126 -6.135 -26.778 1.00 98.56 167 HIS A C 1
ATOM 1301 O O . HIS A 1 167 ? 7.101 -6.225 -27.531 1.00 98.56 167 HIS A O 1
ATOM 1307 N N . LEU A 1 168 ? 5.878 -5.053 -26.045 1.00 98.44 168 LEU A N 1
ATOM 1308 C CA . LEU A 1 168 ? 6.714 -3.859 -26.046 1.00 98.44 168 LEU A CA 1
ATOM 1309 C C . LEU A 1 168 ? 7.178 -3.536 -24.622 1.00 98.44 168 LEU A C 1
ATOM 1311 O O . LEU A 1 168 ? 6.352 -3.267 -23.754 1.00 98.44 168 LEU A O 1
ATOM 1315 N N . ASP A 1 169 ? 8.493 -3.512 -24.396 1.00 98.06 169 ASP A N 1
ATOM 1316 C CA . ASP A 1 169 ? 9.079 -3.094 -23.114 1.00 98.06 169 ASP A CA 1
ATOM 1317 C C . ASP A 1 169 ? 9.584 -1.648 -23.193 1.00 98.06 169 ASP A C 1
ATOM 1319 O O . ASP A 1 169 ? 10.537 -1.336 -23.910 1.00 98.06 169 ASP A O 1
ATOM 1323 N N . LEU A 1 170 ? 8.914 -0.758 -22.456 1.00 97.06 170 LEU A N 1
ATOM 1324 C CA . LEU A 1 170 ? 9.265 0.649 -22.258 1.00 97.06 170 LEU A CA 1
ATOM 1325 C C . LEU A 1 170 ? 9.693 0.929 -20.813 1.00 97.06 170 LEU A C 1
ATOM 1327 O O . LEU A 1 170 ? 9.696 2.084 -20.372 1.00 97.06 170 LEU A O 1
ATOM 1331 N N . GLY A 1 171 ? 10.097 -0.089 -20.064 1.00 95.31 171 GLY A N 1
ATOM 1332 C CA . GLY A 1 171 ? 10.504 0.058 -18.684 1.00 95.31 171 GLY A CA 1
ATOM 1333 C C . GLY A 1 171 ? 11.692 1.009 -18.505 1.00 95.31 171 GLY A C 1
ATOM 1334 O O . GLY A 1 171 ? 12.554 1.173 -19.374 1.00 95.31 171 GLY A O 1
ATOM 1335 N N . ASN A 1 172 ? 11.755 1.657 -17.345 1.00 92.06 172 ASN A N 1
ATOM 1336 C CA . ASN A 1 172 ? 12.843 2.551 -16.952 1.00 92.06 172 ASN A CA 1
ATOM 1337 C C . ASN A 1 172 ? 13.163 3.646 -17.992 1.00 92.06 172 ASN A C 1
ATOM 1339 O O . ASN A 1 172 ? 14.327 3.896 -18.305 1.00 92.06 172 ASN A O 1
ATOM 1343 N N . ASN A 1 173 ? 12.129 4.281 -18.550 1.00 91.50 173 ASN A N 1
ATOM 1344 C CA . ASN A 1 173 ? 12.258 5.385 -19.503 1.00 91.50 173 ASN A CA 1
ATOM 1345 C C . ASN A 1 173 ? 11.874 6.756 -18.915 1.00 91.50 173 ASN A C 1
ATOM 1347 O O . ASN A 1 173 ? 11.933 7.739 -19.640 1.00 91.50 173 ASN A O 1
ATOM 1351 N N . ASP A 1 174 ? 11.528 6.853 -17.625 1.00 90.69 174 ASP A N 1
ATOM 1352 C CA . ASP A 1 174 ? 11.088 8.092 -16.945 1.00 90.69 174 ASP A CA 1
ATOM 1353 C C . ASP A 1 174 ? 9.795 8.709 -17.532 1.00 90.69 174 ASP A C 1
ATOM 1355 O O . ASP A 1 174 ? 9.612 9.926 -17.482 1.00 90.69 174 ASP A O 1
ATOM 1359 N N . LEU A 1 175 ? 8.890 7.883 -18.082 1.00 91.62 175 LEU A N 1
ATOM 1360 C CA . LEU A 1 175 ? 7.596 8.273 -18.684 1.00 91.62 175 LEU A CA 1
ATOM 1361 C C . LEU A 1 175 ? 6.539 8.721 -17.645 1.00 91.62 175 LEU A C 1
ATOM 1363 O O . LEU A 1 175 ? 5.402 8.261 -17.648 1.00 91.62 175 LEU A O 1
ATOM 1367 N N . LYS A 1 176 ? 6.916 9.613 -16.728 1.00 89.88 176 LYS A N 1
ATOM 1368 C CA . LYS A 1 176 ? 6.128 9.998 -15.543 1.00 89.88 176 LYS A CA 1
ATOM 1369 C C . LYS A 1 176 ? 5.034 11.041 -15.782 1.00 89.88 176 LYS A C 1
ATOM 1371 O O . LYS A 1 176 ? 4.289 11.355 -14.859 1.00 89.88 176 LYS A O 1
ATOM 1376 N N . LEU A 1 177 ? 4.984 11.675 -16.956 1.00 89.31 177 LEU A N 1
ATOM 1377 C CA . LEU A 1 177 ? 3.970 12.689 -17.260 1.00 89.31 177 LEU A CA 1
ATOM 1378 C C . LEU A 1 177 ? 2.788 12.063 -18.001 1.00 89.31 177 LEU A C 1
ATOM 1380 O O . LEU A 1 177 ? 2.979 11.326 -18.965 1.00 89.31 177 LEU A O 1
ATOM 1384 N N . VAL A 1 178 ? 1.574 12.468 -17.627 1.00 91.62 178 VAL A N 1
ATOM 1385 C CA . VAL A 1 178 ? 0.306 12.034 -18.243 1.00 91.62 178 VAL A CA 1
ATOM 1386 C C . VAL A 1 178 ? 0.350 12.119 -19.772 1.00 91.62 178 VAL A C 1
ATOM 1388 O O . VAL A 1 178 ? 0.108 11.131 -20.455 1.00 91.62 178 VAL A O 1
ATOM 1391 N N . ILE A 1 179 ? 0.783 13.262 -20.315 1.00 90.06 179 ILE A N 1
ATOM 1392 C CA . ILE A 1 179 ? 0.868 13.490 -21.767 1.00 90.06 179 ILE A CA 1
ATOM 1393 C C . ILE A 1 179 ? 1.839 12.534 -22.486 1.00 90.06 179 ILE A C 1
ATOM 1395 O O . ILE A 1 179 ? 1.678 12.250 -23.671 1.00 90.06 179 ILE A O 1
ATOM 1399 N N . GLN A 1 180 ? 2.867 12.031 -21.790 1.00 92.62 180 GLN A N 1
ATOM 1400 C CA . GLN A 1 180 ? 3.813 11.067 -22.362 1.00 92.62 180 GLN A CA 1
ATOM 1401 C C . GLN A 1 180 ? 3.149 9.696 -22.500 1.00 92.62 180 GLN A C 1
ATOM 1403 O O . GLN A 1 180 ? 3.264 9.069 -23.552 1.00 92.62 180 GLN A O 1
ATOM 1408 N N . LEU A 1 181 ? 2.415 9.263 -21.470 1.00 94.12 181 LEU A N 1
ATOM 1409 C CA . LEU A 1 181 ? 1.645 8.019 -21.498 1.00 94.12 181 LEU A CA 1
ATOM 1410 C C . LEU A 1 181 ? 0.513 8.077 -22.526 1.00 94.12 181 LEU A C 1
ATOM 1412 O O . LEU A 1 181 ? 0.360 7.140 -23.303 1.00 94.12 181 LEU A O 1
ATOM 1416 N N . GLU A 1 182 ? -0.227 9.188 -22.597 1.00 95.19 182 GLU A N 1
ATOM 1417 C CA . GLU A 1 182 ? -1.247 9.412 -23.633 1.00 95.19 182 GLU A CA 1
ATOM 1418 C C . GLU A 1 182 ? -0.658 9.261 -25.040 1.00 95.19 182 GLU A C 1
ATOM 1420 O O . GLU A 1 182 ? -1.255 8.610 -25.901 1.00 95.19 182 GLU A O 1
ATOM 1425 N N . GLY A 1 183 ? 0.540 9.810 -25.266 1.00 94.06 183 GLY A N 1
ATOM 1426 C CA . GLY A 1 183 ? 1.273 9.658 -26.520 1.00 94.06 183 GLY A CA 1
ATOM 1427 C C . GLY A 1 183 ? 1.630 8.203 -26.833 1.00 94.06 183 GLY A C 1
ATOM 1428 O O . GLY A 1 183 ? 1.436 7.764 -27.966 1.00 94.06 183 GLY A O 1
ATOM 1429 N N . VAL A 1 184 ? 2.099 7.440 -25.840 1.00 96.31 184 VAL A N 1
ATOM 1430 C CA . VAL A 1 184 ? 2.395 6.004 -25.994 1.00 96.31 184 VAL A CA 1
ATOM 1431 C C . VAL A 1 184 ? 1.127 5.220 -26.328 1.00 96.31 184 VAL A C 1
ATOM 1433 O O . VAL A 1 184 ? 1.103 4.525 -27.342 1.00 96.31 184 VAL A O 1
ATOM 1436 N N . PHE A 1 185 ? 0.056 5.374 -25.543 1.00 96.44 185 PHE A N 1
ATOM 1437 C CA . PHE A 1 185 ? -1.209 4.666 -25.767 1.00 96.44 185 PHE A CA 1
ATOM 1438 C C . PHE A 1 185 ? -1.850 5.018 -27.114 1.00 96.44 185 PHE A C 1
ATOM 1440 O O . PHE A 1 185 ? -2.381 4.144 -27.797 1.00 96.44 185 PHE A O 1
ATOM 1447 N N . THR A 1 186 ? -1.750 6.279 -27.538 1.00 95.62 186 THR A N 1
ATOM 1448 C CA . THR A 1 186 ? -2.207 6.705 -28.868 1.00 95.62 186 THR A CA 1
ATOM 1449 C C . THR A 1 186 ? -1.364 6.068 -29.972 1.00 95.62 186 THR A C 1
ATOM 1451 O O . THR A 1 186 ? -1.911 5.590 -30.964 1.00 95.62 186 THR A O 1
ATOM 1454 N N . GLY A 1 187 ? -0.040 6.031 -29.802 1.00 95.62 187 GLY A N 1
ATOM 1455 C CA . GLY A 1 187 ? 0.894 5.501 -30.795 1.00 95.62 187 GLY A CA 1
ATOM 1456 C C . GLY A 1 187 ? 0.742 4.001 -31.062 1.00 95.62 187 GLY A C 1
ATOM 1457 O O . GLY A 1 187 ? 1.051 3.551 -32.163 1.00 95.62 187 GLY A O 1
ATOM 1458 N N . ILE A 1 188 ? 0.239 3.233 -30.090 1.00 96.44 188 ILE A N 1
ATOM 1459 C CA . ILE A 1 188 ? 0.038 1.778 -30.216 1.00 96.44 188 ILE A CA 1
ATOM 1460 C C . ILE A 1 188 ? -1.384 1.368 -30.630 1.00 96.44 188 ILE A C 1
ATOM 1462 O O . ILE A 1 188 ? -1.636 0.175 -30.795 1.00 96.44 188 ILE A O 1
ATOM 1466 N N . ARG A 1 189 ? -2.312 2.321 -30.801 1.00 93.94 189 ARG A N 1
ATOM 1467 C CA . ARG A 1 189 ? -3.746 2.071 -31.037 1.00 93.94 189 ARG A CA 1
ATOM 1468 C C . ARG A 1 189 ? -4.018 1.029 -32.129 1.00 93.94 189 ARG A C 1
ATOM 1470 O O . ARG A 1 189 ? -4.716 0.055 -31.883 1.00 93.94 189 ARG A O 1
ATOM 1477 N N . ASP A 1 190 ? -3.417 1.214 -33.300 1.00 92.44 190 ASP A N 1
ATOM 1478 C CA . ASP A 1 190 ? -3.650 0.376 -34.485 1.00 92.44 190 ASP A CA 1
ATOM 1479 C C . ASP A 1 190 ? -2.515 -0.642 -34.700 1.00 92.44 190 ASP A C 1
ATOM 1481 O O . ASP A 1 190 ? -2.145 -0.963 -35.830 1.00 92.44 190 ASP A O 1
ATOM 1485 N N . THR A 1 191 ? -1.907 -1.111 -33.609 1.00 96.81 191 THR A N 1
ATOM 1486 C CA . THR A 1 191 ? -0.824 -2.104 -33.635 1.00 96.81 191 THR A CA 1
ATOM 1487 C C . THR A 1 191 ? -1.288 -3.453 -33.085 1.00 96.81 191 THR A C 1
ATOM 1489 O O . THR A 1 191 ? -2.359 -3.573 -32.483 1.00 96.81 191 THR A O 1
ATOM 1492 N N . LYS A 1 192 ? -0.456 -4.484 -33.266 1.00 97.19 192 LYS A N 1
ATOM 1493 C CA . LYS A 1 192 ? -0.671 -5.821 -32.691 1.00 97.19 192 LYS A CA 1
ATOM 1494 C C . LYS A 1 192 ? -0.226 -5.927 -31.225 1.00 97.19 192 LYS A C 1
ATOM 1496 O O . LYS A 1 192 ? -0.247 -7.021 -30.669 1.00 97.19 192 LYS A O 1
ATOM 1501 N N . ILE A 1 193 ? 0.189 -4.822 -30.598 1.00 98.38 193 ILE A N 1
ATOM 1502 C CA . ILE A 1 193 ? 0.713 -4.826 -29.230 1.00 98.38 193 ILE A CA 1
ATOM 1503 C C . ILE A 1 193 ? -0.414 -5.151 -28.249 1.00 98.38 193 ILE A C 1
ATOM 1505 O O . ILE A 1 193 ? -1.381 -4.403 -28.115 1.00 98.38 193 ILE A O 1
ATOM 1509 N N . THR A 1 194 ? -0.254 -6.272 -27.554 1.00 97.88 194 THR A N 1
ATOM 1510 C CA . THR A 1 194 ? -1.162 -6.783 -26.522 1.00 97.88 194 THR A CA 1
ATOM 1511 C C . THR A 1 194 ? -0.548 -6.674 -25.127 1.00 97.88 194 THR A C 1
ATOM 1513 O O . THR A 1 194 ? -1.286 -6.584 -24.151 1.00 97.88 194 THR A O 1
ATOM 1516 N N . HIS A 1 195 ? 0.783 -6.624 -25.021 1.00 98.19 195 HIS A N 1
ATOM 1517 C CA . HIS A 1 195 ? 1.507 -6.546 -23.753 1.00 98.19 195 HIS A CA 1
ATOM 1518 C C . HIS A 1 195 ? 2.432 -5.333 -23.752 1.00 98.19 195 HIS A C 1
ATOM 1520 O O . HIS A 1 195 ? 3.265 -5.174 -24.651 1.00 98.19 195 HIS A O 1
ATOM 1526 N N . LEU A 1 196 ? 2.296 -4.483 -22.737 1.00 98.25 196 LEU A N 1
ATOM 1527 C CA . LEU A 1 196 ? 3.114 -3.286 -22.586 1.00 98.25 196 LEU A CA 1
ATOM 1528 C C . LEU A 1 196 ? 3.736 -3.233 -21.191 1.00 98.25 196 LEU A C 1
ATOM 1530 O O . LEU A 1 196 ? 3.028 -3.180 -20.184 1.00 98.25 196 LEU A O 1
ATOM 1534 N N . ASP A 1 197 ? 5.067 -3.191 -21.147 1.00 98.00 197 ASP A N 1
ATOM 1535 C CA . ASP A 1 197 ? 5.816 -3.010 -19.907 1.00 98.00 197 ASP A CA 1
ATOM 1536 C C . ASP A 1 197 ? 6.159 -1.531 -19.682 1.00 98.00 197 ASP A C 1
ATOM 1538 O O . ASP A 1 197 ? 6.886 -0.904 -20.456 1.00 98.00 197 ASP A O 1
ATOM 1542 N N . LEU A 1 198 ? 5.599 -0.965 -18.609 1.00 97.12 198 LEU A N 1
ATOM 1543 C CA . LEU A 1 198 ? 5.831 0.398 -18.125 1.00 97.12 198 LEU A CA 1
ATOM 1544 C C . LEU A 1 198 ? 6.535 0.407 -16.762 1.00 97.12 198 LEU A C 1
ATOM 1546 O O . LEU A 1 198 ? 6.521 1.425 -16.062 1.00 97.12 198 LEU A O 1
ATOM 1550 N N . SER A 1 199 ? 7.181 -0.685 -16.366 1.00 95.56 199 SER A N 1
ATOM 1551 C CA . SER A 1 199 ? 7.865 -0.805 -15.084 1.00 95.56 199 SER A CA 1
ATOM 1552 C C . SER A 1 199 ? 8.923 0.281 -14.889 1.00 95.56 199 SER A C 1
ATOM 1554 O O . SER A 1 199 ? 9.606 0.694 -15.823 1.00 95.56 199 SER A O 1
ATOM 1556 N N . SER A 1 200 ? 9.131 0.746 -13.657 1.00 93.69 200 SER A N 1
ATOM 1557 C CA . SER A 1 200 ? 10.206 1.713 -13.348 1.00 93.69 200 SER A CA 1
ATOM 1558 C C . SER A 1 200 ? 10.134 3.058 -14.100 1.00 93.69 200 SER A C 1
ATOM 1560 O O . SER A 1 200 ? 11.157 3.710 -14.290 1.00 93.69 200 SER A O 1
ATOM 1562 N N . ASN A 1 201 ? 8.952 3.515 -14.517 1.00 94.38 201 ASN A N 1
ATOM 1563 C CA . ASN A 1 201 ? 8.747 4.810 -15.181 1.00 94.38 201 ASN A CA 1
ATOM 1564 C C . ASN A 1 201 ? 8.363 5.961 -14.241 1.00 94.38 201 ASN A C 1
ATOM 1566 O O . ASN A 1 201 ? 8.233 7.095 -14.700 1.00 94.38 201 ASN A O 1
ATOM 1570 N N . LYS A 1 202 ? 8.261 5.698 -12.932 1.00 93.81 202 LYS A N 1
ATOM 1571 C CA . LYS A 1 202 ? 7.957 6.696 -11.889 1.00 93.81 202 LYS A CA 1
ATOM 1572 C C . LYS A 1 202 ? 6.558 7.309 -12.018 1.00 93.81 202 LYS A C 1
ATOM 1574 O O . LYS A 1 202 ? 6.382 8.490 -11.719 1.00 93.81 202 LYS A O 1
ATOM 1579 N N . LEU A 1 203 ? 5.585 6.514 -12.464 1.00 94.44 203 LEU A N 1
ATOM 1580 C CA . LEU A 1 203 ? 4.236 6.989 -12.788 1.00 94.44 203 LEU A CA 1
ATOM 1581 C C . LEU A 1 203 ? 3.516 7.646 -11.594 1.00 94.44 203 LEU A C 1
ATOM 1583 O O . LEU A 1 203 ? 2.851 8.659 -11.781 1.00 94.44 203 LEU A O 1
ATOM 1587 N N . TRP A 1 204 ? 3.728 7.135 -10.376 1.00 93.56 204 TRP A N 1
ATOM 1588 C CA . TRP A 1 204 ? 3.162 7.671 -9.130 1.00 93.56 204 TRP A CA 1
ATOM 1589 C C . TRP A 1 204 ? 4.218 8.273 -8.201 1.00 93.56 204 TRP A C 1
ATOM 1591 O O . TRP A 1 204 ? 3.998 8.404 -7.008 1.00 93.56 204 TRP A O 1
ATOM 1601 N N . TYR A 1 205 ? 5.382 8.682 -8.720 1.00 87.38 205 TYR A N 1
ATOM 1602 C CA . TYR A 1 205 ? 6.439 9.272 -7.882 1.00 87.38 205 TYR A CA 1
ATOM 1603 C C . TYR A 1 205 ? 6.009 10.564 -7.170 1.00 87.38 205 TYR A C 1
ATOM 1605 O O . TYR A 1 205 ? 6.600 10.948 -6.159 1.00 87.38 205 TYR A O 1
ATOM 1613 N N . LYS A 1 206 ? 4.998 11.258 -7.703 1.00 85.50 206 LYS A N 1
ATOM 1614 C CA . LYS A 1 206 ? 4.316 12.321 -6.975 1.00 85.50 206 LYS A CA 1
ATOM 1615 C C . LYS A 1 206 ? 2.971 11.798 -6.458 1.00 85.50 206 LYS A C 1
ATOM 1617 O O . LYS A 1 206 ? 2.193 11.297 -7.268 1.00 85.50 206 LYS A O 1
ATOM 1622 N N . PRO A 1 207 ? 2.657 11.975 -5.163 1.00 71.69 207 PRO A N 1
ATOM 1623 C CA . PRO A 1 207 ? 1.394 11.503 -4.593 1.00 71.69 207 PRO A CA 1
ATOM 1624 C C . PRO A 1 207 ? 0.133 12.056 -5.275 1.00 71.69 207 PRO A C 1
ATOM 1626 O O . PRO A 1 207 ? -0.900 11.394 -5.274 1.00 71.69 207 PRO A O 1
ATOM 1629 N N . ASP A 1 208 ? 0.223 13.255 -5.863 1.00 74.06 208 ASP A N 1
ATOM 1630 C CA . ASP A 1 208 ? -0.860 13.969 -6.547 1.00 74.06 208 ASP A CA 1
ATOM 1631 C C . ASP A 1 208 ? -0.965 13.660 -8.053 1.00 74.06 208 ASP A C 1
ATOM 1633 O O . ASP A 1 208 ? -1.781 14.267 -8.749 1.00 74.06 208 ASP A O 1
ATOM 1637 N N . SER A 1 209 ? -0.172 12.718 -8.576 1.00 83.25 209 SER A N 1
ATOM 1638 C CA . SER A 1 209 ? -0.295 12.251 -9.960 1.00 83.25 209 SER A CA 1
ATOM 1639 C C . SER A 1 209 ? -1.686 11.662 -10.220 1.00 83.25 209 SER A C 1
ATOM 1641 O O . SER A 1 209 ? -2.190 10.889 -9.412 1.00 83.25 209 SER A O 1
ATOM 1643 N N . ASN A 1 210 ? -2.290 12.037 -11.350 1.00 89.06 210 ASN A N 1
ATOM 1644 C CA . ASN A 1 210 ? -3.567 11.521 -11.846 1.00 89.06 210 ASN A CA 1
ATOM 1645 C C . ASN A 1 210 ? -3.352 11.072 -13.295 1.00 89.06 210 ASN A C 1
ATOM 1647 O O . ASN A 1 210 ? -3.105 11.893 -14.178 1.00 89.06 210 ASN A O 1
ATOM 1651 N N . LEU A 1 211 ? -3.363 9.763 -13.506 1.00 94.44 211 LEU A N 1
ATOM 1652 C CA . LEU A 1 211 ? -3.086 9.079 -14.765 1.00 94.44 211 LEU A CA 1
ATOM 1653 C C . LEU A 1 211 ? -4.368 8.617 -15.469 1.00 94.44 211 LEU A C 1
ATOM 1655 O O . LEU A 1 211 ? -4.288 8.044 -16.557 1.00 94.44 211 LEU A O 1
ATOM 1659 N N . ALA A 1 212 ? -5.539 8.870 -14.882 1.00 96.00 212 ALA A N 1
ATOM 1660 C CA . ALA A 1 212 ? -6.825 8.398 -15.376 1.00 96.00 212 ALA A CA 1
ATOM 1661 C C . ALA A 1 212 ? -7.073 8.760 -16.850 1.00 96.00 212 ALA A C 1
ATOM 1663 O O . ALA A 1 212 ? -7.486 7.907 -17.639 1.00 96.00 212 ALA A O 1
ATOM 1664 N N . SER A 1 213 ? -6.764 9.996 -17.265 1.00 95.12 213 SER A N 1
ATOM 1665 C CA . SER A 1 213 ? -6.924 10.400 -18.670 1.00 95.12 213 SER A CA 1
ATOM 1666 C C . SER A 1 213 ? -6.024 9.592 -19.607 1.00 95.12 213 SER A C 1
ATOM 1668 O O . SER A 1 213 ? -6.482 9.160 -20.664 1.00 95.12 213 SER A O 1
ATOM 1670 N N . ALA A 1 214 ? -4.786 9.304 -19.193 1.00 94.81 214 ALA A N 1
ATOM 1671 C CA . ALA A 1 214 ? -3.860 8.489 -19.965 1.00 94.81 214 ALA A CA 1
ATOM 1672 C C . ALA A 1 214 ? -4.347 7.048 -20.110 1.00 94.81 214 ALA A C 1
ATOM 1674 O O . ALA A 1 214 ? -4.396 6.532 -21.227 1.00 94.81 214 ALA A O 1
ATOM 1675 N N . PHE A 1 215 ? -4.764 6.409 -19.015 1.00 96.38 215 PHE A N 1
ATOM 1676 C CA . PHE A 1 215 ? -5.288 5.045 -19.078 1.00 96.38 215 PHE A CA 1
ATOM 1677 C C . PHE A 1 215 ? -6.554 4.956 -19.934 1.00 96.38 215 PHE A C 1
ATOM 1679 O O . PHE A 1 215 ? -6.658 4.048 -20.760 1.00 96.38 215 PHE A O 1
ATOM 1686 N N . ALA A 1 216 ? -7.455 5.937 -19.858 1.00 95.69 216 ALA A N 1
ATOM 1687 C CA . ALA A 1 216 ? -8.674 5.955 -20.665 1.00 95.69 216 ALA A CA 1
ATOM 1688 C C . ALA A 1 216 ? -8.405 5.978 -22.186 1.00 95.69 216 ALA A C 1
ATOM 1690 O O . ALA A 1 216 ? -9.208 5.453 -22.963 1.00 95.69 216 ALA A O 1
ATOM 1691 N N . VAL A 1 217 ? -7.278 6.550 -22.635 1.00 94.69 217 VAL A N 1
ATOM 1692 C CA . VAL A 1 217 ? -6.881 6.565 -24.058 1.00 94.69 217 VAL A CA 1
ATOM 1693 C C . VAL A 1 217 ? -6.588 5.156 -24.584 1.00 94.69 217 VAL A C 1
ATOM 1695 O O . VAL A 1 217 ? -6.875 4.866 -25.750 1.00 94.69 217 VAL A O 1
ATOM 1698 N N . SER A 1 218 ? -6.090 4.258 -23.729 1.00 92.50 218 SER A N 1
ATOM 1699 C CA . SER A 1 218 ? -5.706 2.890 -24.107 1.00 92.50 218 SER A CA 1
ATOM 1700 C C . SER A 1 218 ? -6.879 2.008 -24.559 1.00 92.50 218 SER A C 1
ATOM 1702 O O . SER A 1 218 ? -6.652 0.977 -25.192 1.00 92.50 218 SER A O 1
ATOM 1704 N N . LYS A 1 219 ? -8.133 2.437 -24.340 1.00 92.94 219 LYS A N 1
ATOM 1705 C CA . LYS A 1 219 ? -9.355 1.679 -24.681 1.00 92.94 219 LYS A CA 1
ATOM 1706 C C . LYS A 1 219 ? -9.487 1.350 -26.165 1.00 92.94 219 LYS A C 1
ATOM 1708 O O . LYS A 1 219 ? -10.242 0.470 -26.550 1.00 92.94 219 LYS A O 1
ATOM 1713 N N . ASN A 1 220 ? -8.806 2.128 -27.003 1.00 86.06 220 ASN A N 1
ATOM 1714 C CA . ASN A 1 220 ? -8.850 1.970 -28.450 1.00 86.06 220 ASN A CA 1
ATOM 1715 C C . ASN A 1 220 ? -7.706 1.093 -28.984 1.00 86.06 220 ASN A C 1
ATOM 1717 O O . ASN A 1 220 ? -7.562 0.998 -30.197 1.00 86.06 220 ASN A O 1
ATOM 1721 N N . SER A 1 221 ? -6.870 0.530 -28.109 1.00 92.81 221 SER A N 1
ATOM 1722 C CA . SER A 1 221 ? -5.732 -0.317 -28.477 1.00 92.81 221 SER A CA 1
ATOM 1723 C C . SER A 1 221 ? -6.042 -1.805 -28.301 1.00 92.81 221 SER A C 1
ATOM 1725 O O . SER A 1 221 ? -7.011 -2.173 -27.641 1.00 92.81 221 SER A O 1
ATOM 1727 N N . SER A 1 222 ? -5.170 -2.659 -28.840 1.00 94.81 222 SER A N 1
ATOM 1728 C CA . SER A 1 222 ? -5.215 -4.117 -28.654 1.00 94.81 222 SER A CA 1
ATOM 1729 C C . SER A 1 222 ? -4.657 -4.585 -27.299 1.00 94.81 222 SER A C 1
ATOM 1731 O O . SER A 1 222 ? -4.496 -5.788 -27.098 1.00 94.81 222 SER A O 1
ATOM 1733 N N . LEU A 1 223 ? -4.324 -3.667 -26.379 1.00 97.12 223 LEU A N 1
ATOM 1734 C CA . LEU A 1 223 ? -3.702 -4.013 -25.103 1.00 97.12 223 LEU A CA 1
ATOM 1735 C C . LEU A 1 223 ? -4.588 -4.926 -24.255 1.00 97.12 223 LEU A C 1
ATOM 1737 O O . LEU A 1 223 ? -5.775 -4.670 -24.076 1.00 97.12 223 LEU A O 1
ATOM 1741 N N . GLN A 1 224 ? -3.956 -5.951 -23.695 1.00 96.81 224 GLN A N 1
ATOM 1742 C CA . GLN A 1 224 ? -4.537 -6.949 -22.803 1.00 96.81 224 GLN A CA 1
ATOM 1743 C C . GLN A 1 224 ? -3.783 -7.029 -21.475 1.00 96.81 224 GLN A C 1
ATOM 1745 O O . GLN A 1 224 ? -4.393 -7.343 -20.458 1.00 96.81 224 GLN A O 1
ATOM 1750 N N . SER A 1 225 ? -2.487 -6.708 -21.461 1.00 96.81 225 SER A N 1
ATOM 1751 C CA . SER A 1 225 ? -1.651 -6.782 -20.265 1.00 96.81 225 SER A CA 1
ATOM 1752 C C . SER A 1 225 ? -0.799 -5.531 -20.068 1.00 96.81 225 SER A C 1
ATOM 1754 O O . SER A 1 225 ? -0.201 -5.018 -21.022 1.00 96.81 225 SER A O 1
ATOM 1756 N N . LEU A 1 226 ? -0.723 -5.059 -18.821 1.00 97.50 226 LEU A N 1
ATOM 1757 C CA . LEU A 1 226 ? 0.142 -3.954 -18.405 1.00 97.50 226 LEU A CA 1
ATOM 1758 C C . LEU A 1 226 ? 1.075 -4.361 -17.267 1.00 97.50 226 LEU A C 1
ATOM 1760 O O . LEU A 1 226 ? 0.622 -4.777 -16.203 1.00 97.50 226 LEU A O 1
ATOM 1764 N N . VAL A 1 227 ? 2.374 -4.114 -17.437 1.00 96.56 227 VAL A N 1
ATOM 1765 C CA . VAL A 1 227 ? 3.338 -4.212 -16.332 1.00 96.56 227 VAL A CA 1
ATOM 1766 C C . VAL A 1 227 ? 3.554 -2.835 -15.719 1.00 96.56 227 VAL A C 1
ATOM 1768 O O . VAL A 1 227 ? 4.082 -1.925 -16.359 1.00 96.56 227 VAL A O 1
ATOM 1771 N N . LEU A 1 228 ? 3.152 -2.682 -14.459 1.00 96.06 228 LEU A N 1
ATOM 1772 C CA . LEU A 1 228 ? 3.208 -1.429 -13.702 1.00 96.06 228 LEU A CA 1
ATOM 1773 C C . LEU A 1 228 ? 4.147 -1.519 -12.489 1.00 96.06 228 LEU A C 1
ATOM 1775 O O . LEU A 1 228 ? 4.240 -0.568 -11.715 1.00 96.06 228 LEU A O 1
ATOM 1779 N N . SER A 1 229 ? 4.898 -2.611 -12.360 1.00 92.88 229 SER A N 1
ATOM 1780 C CA . SER A 1 229 ? 5.897 -2.852 -11.316 1.00 92.88 229 SER A CA 1
ATOM 1781 C C . SER A 1 229 ? 6.894 -1.695 -11.126 1.00 92.88 229 SER A C 1
ATOM 1783 O O . SER A 1 229 ? 7.458 -1.174 -12.091 1.00 92.88 229 SER A O 1
ATOM 1785 N N . LYS A 1 230 ? 7.223 -1.355 -9.872 1.00 92.00 230 LYS A N 1
ATOM 1786 C CA . LYS A 1 230 ? 8.288 -0.394 -9.519 1.00 92.00 230 LYS A CA 1
ATOM 1787 C C . LYS A 1 230 ? 7.964 1.043 -9.963 1.00 92.00 230 LYS A C 1
ATOM 1789 O O . LYS A 1 230 ? 8.837 1.741 -10.474 1.00 92.00 230 LYS A O 1
ATOM 1794 N N . ASN A 1 231 ? 6.714 1.485 -9.824 1.00 94.38 231 ASN A N 1
ATOM 1795 C CA . ASN A 1 231 ? 6.258 2.821 -10.233 1.00 94.38 231 ASN A CA 1
ATOM 1796 C C . ASN A 1 231 ? 5.878 3.776 -9.090 1.00 94.38 231 ASN A C 1
ATOM 1798 O O . ASN A 1 231 ? 5.343 4.849 -9.376 1.00 94.38 231 ASN A O 1
ATOM 1802 N N . PHE A 1 232 ? 6.217 3.442 -7.843 1.00 93.06 232 PHE A N 1
ATOM 1803 C CA . PHE A 1 232 ? 5.881 4.189 -6.621 1.00 93.06 232 PHE A CA 1
ATOM 1804 C C . PHE A 1 232 ? 4.375 4.266 -6.345 1.00 93.06 232 PHE A C 1
ATOM 1806 O O . PHE A 1 232 ? 3.882 5.245 -5.783 1.00 93.06 232 PHE A O 1
ATOM 1813 N N . ILE A 1 233 ? 3.634 3.235 -6.759 1.00 93.06 233 ILE A N 1
ATOM 1814 C CA . ILE A 1 233 ? 2.177 3.154 -6.591 1.00 93.06 233 ILE A CA 1
ATOM 1815 C C . ILE A 1 233 ? 1.747 3.243 -5.115 1.00 93.06 233 ILE A C 1
ATOM 1817 O O . ILE A 1 233 ? 0.675 3.756 -4.812 1.00 93.06 233 ILE A O 1
ATOM 1821 N N . ASP A 1 234 ? 2.612 2.832 -4.185 1.00 87.88 234 ASP A N 1
ATOM 1822 C CA . ASP A 1 234 ? 2.402 2.922 -2.738 1.00 87.88 234 ASP A CA 1
ATOM 1823 C C . ASP A 1 234 ? 2.365 4.355 -2.197 1.00 87.88 234 ASP A C 1
ATOM 1825 O O . ASP A 1 234 ? 1.816 4.608 -1.123 1.00 87.88 234 ASP A O 1
ATOM 1829 N N . THR A 1 235 ? 2.899 5.309 -2.957 1.00 89.50 235 THR A N 1
ATOM 1830 C CA . THR A 1 235 ? 2.958 6.720 -2.563 1.00 89.50 235 THR A CA 1
ATOM 1831 C C . THR A 1 235 ? 1.780 7.558 -3.069 1.00 89.50 235 THR A C 1
ATOM 1833 O O . THR A 1 235 ? 1.621 8.695 -2.624 1.00 89.50 235 THR A O 1
ATOM 1836 N N . ALA A 1 236 ? 0.948 7.017 -3.967 1.00 89.69 236 ALA A N 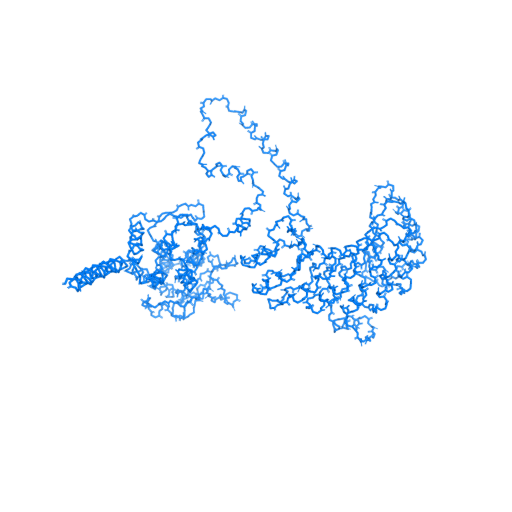1
ATOM 1837 C CA . ALA A 1 236 ? -0.196 7.716 -4.553 1.00 89.69 236 ALA A CA 1
ATOM 1838 C C . ALA A 1 236 ? -1.286 8.023 -3.515 1.00 89.69 236 ALA A C 1
ATOM 1840 O O . ALA A 1 236 ? -1.557 7.207 -2.636 1.00 89.69 236 ALA A O 1
ATOM 1841 N N . PHE A 1 237 ? -1.976 9.161 -3.623 1.00 85.94 237 PHE A N 1
ATOM 1842 C CA . PHE A 1 237 ? -3.183 9.371 -2.820 1.00 85.94 237 PHE A CA 1
ATOM 1843 C C . PHE A 1 237 ? -4.293 8.392 -3.219 1.00 85.94 237 PHE A C 1
ATOM 1845 O O . PHE A 1 237 ? -4.458 8.067 -4.392 1.00 85.94 237 PHE A O 1
ATOM 1852 N N . GLU A 1 238 ? -5.064 7.940 -2.230 1.00 82.56 238 GLU A N 1
ATOM 1853 C CA . GLU A 1 238 ? -6.146 6.961 -2.399 1.00 82.56 238 GLU A CA 1
ATOM 1854 C C . GLU A 1 238 ? -7.151 7.371 -3.483 1.00 82.56 238 GLU A C 1
ATOM 1856 O O . GLU A 1 238 ? -7.417 6.589 -4.392 1.00 82.56 238 GLU A O 1
ATOM 1861 N N . GLU A 1 239 ? -7.641 8.614 -3.435 1.00 86.44 239 GLU A N 1
ATOM 1862 C CA . GLU A 1 239 ? -8.606 9.153 -4.403 1.00 86.44 239 GLU A CA 1
ATOM 1863 C C . GLU A 1 239 ? -8.065 9.119 -5.842 1.00 86.44 239 GLU A C 1
ATOM 1865 O O . GLU A 1 239 ? -8.774 8.756 -6.782 1.00 86.44 239 GLU A O 1
ATOM 1870 N N . ASN A 1 240 ? -6.786 9.453 -6.026 1.00 88.75 240 ASN A N 1
ATOM 1871 C CA . ASN A 1 240 ? -6.153 9.417 -7.342 1.00 88.75 240 ASN A CA 1
ATOM 1872 C C . ASN A 1 240 ? -6.004 7.982 -7.839 1.00 88.75 240 ASN A C 1
ATOM 1874 O O . ASN A 1 240 ? -6.277 7.707 -9.002 1.00 88.75 240 ASN A O 1
ATOM 1878 N N . LEU A 1 241 ? -5.619 7.062 -6.955 1.00 92.06 241 LEU A N 1
ATOM 1879 C CA . LEU A 1 241 ? -5.443 5.663 -7.310 1.00 92.06 241 LEU A CA 1
ATOM 1880 C C . LEU A 1 241 ? -6.773 5.002 -7.698 1.00 92.06 241 LEU A C 1
ATOM 1882 O O . LEU A 1 241 ? -6.815 4.239 -8.662 1.00 92.06 241 LEU A O 1
ATOM 1886 N N . GLU A 1 242 ? -7.864 5.321 -6.993 1.00 90.56 242 GLU A N 1
ATOM 1887 C CA . GLU A 1 242 ? -9.204 4.856 -7.363 1.00 90.56 242 GLU A CA 1
ATOM 1888 C C . GLU A 1 242 ? -9.600 5.350 -8.757 1.00 90.56 242 GLU A C 1
ATOM 1890 O O . GLU A 1 242 ? -10.047 4.551 -9.582 1.00 90.56 242 GLU A O 1
ATOM 1895 N N . ASN A 1 243 ? -9.372 6.631 -9.051 1.00 94.06 243 ASN A N 1
ATOM 1896 C CA . ASN A 1 243 ? -9.650 7.204 -10.367 1.00 94.06 243 ASN A CA 1
ATOM 1897 C C . ASN A 1 243 ? -8.773 6.592 -11.473 1.00 94.06 243 ASN A C 1
ATOM 1899 O O . ASN A 1 243 ? -9.278 6.255 -12.545 1.00 94.06 243 ASN A O 1
ATOM 1903 N N . ASP A 1 244 ? -7.477 6.415 -11.214 1.00 96.06 244 ASP A N 1
ATOM 1904 C CA . ASP A 1 244 ? -6.511 5.873 -12.170 1.00 96.06 244 ASP A CA 1
ATOM 1905 C C . ASP A 1 244 ? -6.855 4.434 -12.566 1.00 96.06 244 ASP A C 1
ATOM 1907 O O . ASP A 1 244 ? -6.924 4.116 -13.754 1.00 96.06 244 ASP A O 1
ATOM 1911 N N . PHE A 1 245 ? -7.117 3.566 -11.582 1.00 95.25 245 PHE A N 1
ATOM 1912 C CA . PHE A 1 245 ? -7.451 2.163 -11.834 1.00 95.25 245 PHE A CA 1
ATOM 1913 C C . PHE A 1 245 ? -8.855 1.994 -12.411 1.00 95.25 245 PHE A C 1
ATOM 1915 O O . PHE A 1 245 ? -9.048 1.147 -13.281 1.00 95.25 245 PHE A O 1
ATOM 1922 N N . ALA A 1 246 ? -9.825 2.820 -12.006 1.00 94.75 246 ALA A N 1
ATOM 1923 C CA . ALA A 1 246 ? -11.149 2.823 -12.626 1.00 94.75 246 ALA A CA 1
ATOM 1924 C C . ALA A 1 246 ? -11.102 3.224 -14.111 1.00 94.75 246 ALA A C 1
ATOM 1926 O O . ALA A 1 246 ? -11.940 2.781 -14.894 1.00 94.75 246 ALA A O 1
ATOM 1927 N N . ALA A 1 247 ? -10.123 4.041 -14.509 1.00 97.00 247 ALA A N 1
ATOM 1928 C CA . ALA A 1 247 ? -9.942 4.460 -15.892 1.00 97.00 247 ALA A CA 1
ATOM 1929 C C . ALA A 1 247 ? -9.192 3.441 -16.767 1.00 97.00 247 ALA A C 1
ATOM 1931 O O . ALA A 1 247 ? -9.167 3.615 -17.989 1.00 97.00 247 ALA A O 1
ATOM 1932 N N . ILE A 1 248 ? -8.603 2.385 -16.185 1.00 96.69 248 ILE A N 1
ATOM 1933 C CA . ILE A 1 248 ? -8.021 1.282 -16.958 1.00 96.69 248 ILE A CA 1
ATOM 1934 C C . ILE A 1 248 ? -9.157 0.550 -17.698 1.00 96.69 248 ILE A C 1
ATOM 1936 O O . ILE A 1 248 ? -10.041 -0.018 -17.057 1.00 96.69 248 ILE A O 1
ATOM 1940 N N . PRO A 1 249 ? -9.168 0.526 -19.039 1.00 94.94 249 PRO A N 1
ATOM 1941 C CA . PRO A 1 249 ? -10.267 -0.043 -19.824 1.00 94.94 249 PRO A CA 1
ATOM 1942 C C . PRO A 1 249 ? -10.380 -1.565 -19.702 1.00 94.94 249 PRO A C 1
ATOM 1944 O O . PRO A 1 249 ? -9.369 -2.237 -19.515 1.00 94.94 249 PRO A O 1
ATOM 1947 N N . GLU A 1 250 ? -11.588 -2.118 -19.859 1.00 92.31 250 GLU A N 1
ATOM 1948 C CA . GLU A 1 250 ? -11.901 -3.555 -19.696 1.00 92.31 250 GLU A CA 1
ATOM 1949 C C . GLU A 1 250 ? -11.092 -4.501 -20.593 1.00 92.31 250 GLU A C 1
ATOM 1951 O O . GLU A 1 250 ? -10.855 -5.643 -20.208 1.00 92.31 250 GLU A O 1
ATOM 1956 N N . ASN A 1 251 ? -10.625 -4.039 -21.760 1.00 92.81 251 ASN A N 1
ATOM 1957 C CA . ASN A 1 251 ? -9.791 -4.854 -22.647 1.00 92.81 251 ASN A CA 1
ATOM 1958 C C . ASN A 1 251 ? -8.445 -5.242 -22.016 1.00 92.81 251 ASN A C 1
ATOM 1960 O O . ASN A 1 251 ? -7.868 -6.250 -22.415 1.00 92.81 251 ASN A O 1
ATOM 1964 N N . ILE A 1 252 ? -7.970 -4.483 -21.022 1.00 96.44 252 ILE A N 1
ATOM 1965 C CA . ILE A 1 252 ? -6.785 -4.825 -20.235 1.00 96.44 252 ILE A CA 1
ATOM 1966 C C . ILE A 1 252 ? -7.214 -5.814 -19.154 1.00 96.44 252 ILE A C 1
ATOM 1968 O O . ILE A 1 252 ? -7.792 -5.439 -18.134 1.00 96.44 252 ILE A O 1
ATOM 1972 N N . ILE A 1 253 ? -6.973 -7.092 -19.413 1.00 93.62 253 ILE A N 1
ATOM 1973 C CA . ILE A 1 253 ? -7.403 -8.194 -18.559 1.00 93.62 253 ILE A CA 1
ATOM 1974 C C . ILE A 1 253 ? -6.431 -8.441 -17.415 1.00 93.62 253 ILE A C 1
ATOM 1976 O O . ILE A 1 253 ? -6.897 -8.759 -16.332 1.00 93.62 253 ILE A O 1
ATOM 1980 N N . SER A 1 254 ? -5.123 -8.243 -17.616 1.00 93.25 254 SER A N 1
ATOM 1981 C CA . SER A 1 254 ? -4.111 -8.543 -16.603 1.00 93.25 254 SER A CA 1
ATOM 1982 C C . SER A 1 254 ? -3.206 -7.361 -16.286 1.00 93.25 254 SER A C 1
ATOM 1984 O O . SER A 1 254 ? -2.884 -6.529 -17.142 1.00 93.25 254 SER A O 1
ATOM 1986 N N . ILE A 1 255 ? -2.775 -7.303 -15.031 1.00 95.06 255 ILE A N 1
ATOM 1987 C CA . ILE A 1 255 ? -1.783 -6.346 -14.558 1.00 95.06 255 ILE A CA 1
ATOM 1988 C C . ILE A 1 255 ? -0.687 -7.045 -13.777 1.00 95.06 255 ILE A C 1
ATOM 1990 O O . ILE A 1 255 ? -0.937 -7.980 -13.022 1.00 95.06 255 ILE A O 1
ATOM 1994 N N . GLU A 1 256 ? 0.529 -6.540 -13.924 1.00 93.25 256 GLU A N 1
ATOM 1995 C CA . GLU A 1 256 ? 1.659 -6.956 -13.111 1.00 93.25 256 GLU A CA 1
ATOM 1996 C C . GLU A 1 256 ? 2.104 -5.827 -12.179 1.00 93.25 256 GLU A C 1
ATOM 1998 O O . GLU A 1 256 ? 2.342 -4.696 -12.620 1.00 93.25 256 GLU A O 1
ATOM 2003 N N . LEU A 1 257 ? 2.238 -6.148 -10.891 1.00 91.44 257 LEU A N 1
ATOM 2004 C CA . LEU A 1 257 ? 2.633 -5.226 -9.831 1.00 91.44 257 LEU A CA 1
ATOM 2005 C C . LEU A 1 257 ? 3.815 -5.752 -9.016 1.00 91.44 257 LEU A C 1
ATOM 2007 O O . LEU A 1 257 ? 4.088 -6.951 -8.923 1.00 91.44 257 LEU A O 1
ATOM 2011 N N . TYR A 1 258 ? 4.505 -4.820 -8.361 1.00 88.19 258 TYR A N 1
ATOM 2012 C CA . TYR A 1 258 ? 5.658 -5.131 -7.533 1.00 88.19 258 TYR A CA 1
ATOM 2013 C C . TYR A 1 258 ? 5.245 -5.352 -6.076 1.00 88.19 258 TYR A C 1
ATOM 2015 O O . TYR A 1 258 ? 4.661 -4.477 -5.434 1.00 88.19 258 TYR A O 1
ATOM 2023 N N . HIS A 1 259 ? 5.609 -6.511 -5.526 1.00 78.81 259 HIS A N 1
ATOM 2024 C CA . HIS A 1 259 ? 5.240 -6.933 -4.174 1.00 78.81 259 HIS A CA 1
ATOM 2025 C C . HIS A 1 259 ? 5.579 -5.895 -3.097 1.00 78.81 259 HIS A C 1
ATOM 2027 O O . HIS A 1 259 ? 4.779 -5.643 -2.200 1.00 78.81 259 HIS A O 1
ATOM 2033 N N . TYR A 1 260 ? 6.760 -5.279 -3.182 1.00 76.88 260 TYR A N 1
ATOM 2034 C CA . TYR A 1 260 ? 7.206 -4.320 -2.171 1.00 76.88 260 TYR A CA 1
ATOM 2035 C C . TYR A 1 260 ? 6.329 -3.060 -2.117 1.00 76.88 260 TYR A C 1
ATOM 2037 O O . TYR A 1 260 ? 6.121 -2.503 -1.045 1.00 76.88 260 TYR A O 1
ATOM 2045 N N . GLU A 1 261 ? 5.795 -2.616 -3.254 1.00 83.44 261 GLU A N 1
ATOM 2046 C CA . GLU A 1 261 ? 4.883 -1.471 -3.274 1.00 83.44 261 GLU A CA 1
ATOM 2047 C C . GLU A 1 261 ? 3.536 -1.883 -2.668 1.00 83.44 261 GLU A C 1
ATOM 2049 O O . GLU A 1 261 ? 3.018 -1.220 -1.774 1.00 83.44 261 GLU A O 1
ATOM 2054 N N . LEU A 1 262 ? 3.025 -3.062 -3.033 1.00 78.12 262 LEU A N 1
ATOM 2055 C CA . LEU A 1 262 ? 1.758 -3.578 -2.508 1.00 78.12 262 LEU A CA 1
ATOM 2056 C C . LEU A 1 262 ? 1.722 -3.723 -0.978 1.00 78.12 262 LEU A C 1
ATOM 2058 O O . LEU A 1 262 ? 0.681 -3.463 -0.366 1.00 78.12 262 LEU A O 1
ATOM 2062 N N . ILE A 1 263 ? 2.827 -4.130 -0.341 1.00 67.62 263 ILE A N 1
ATOM 2063 C CA . ILE A 1 263 ? 2.890 -4.268 1.127 1.00 67.62 263 ILE A CA 1
ATOM 2064 C C . ILE A 1 263 ? 2.917 -2.920 1.856 1.00 67.62 263 ILE A C 1
ATOM 2066 O O . ILE A 1 263 ? 2.475 -2.845 3.001 1.00 67.62 263 ILE A O 1
ATOM 2070 N N . ASN A 1 264 ? 3.395 -1.862 1.200 1.00 70.56 264 ASN A N 1
ATOM 2071 C CA . ASN A 1 264 ? 3.454 -0.520 1.779 1.00 70.56 264 ASN A CA 1
ATOM 2072 C C . ASN A 1 264 ? 2.132 0.243 1.632 1.00 70.56 264 ASN A C 1
ATOM 2074 O O . ASN A 1 264 ? 1.930 1.249 2.310 1.00 70.56 264 ASN A O 1
ATOM 2078 N N . MET A 1 265 ? 1.228 -0.238 0.776 1.00 76.31 265 MET A N 1
ATOM 2079 C CA . MET A 1 265 ? -0.068 0.391 0.544 1.00 76.31 265 MET A CA 1
ATOM 2080 C C . MET A 1 265 ? -1.006 0.296 1.759 1.00 76.31 265 MET A C 1
ATOM 2082 O O . MET A 1 265 ? -0.947 -0.628 2.580 1.00 76.31 265 MET A O 1
ATOM 2086 N N . THR A 1 266 ? -1.941 1.235 1.852 1.00 75.12 266 THR A N 1
ATOM 2087 C CA . THR A 1 266 ? -3.107 1.158 2.729 1.00 75.12 266 THR A CA 1
ATOM 2088 C C . THR A 1 266 ? -4.111 0.137 2.194 1.00 75.12 266 THR A C 1
ATOM 2090 O O . THR A 1 266 ? -4.003 -0.385 1.080 1.00 75.12 266 THR A O 1
ATOM 2093 N N . PHE A 1 267 ? -5.105 -0.189 3.019 1.00 63.66 267 PHE A N 1
ATOM 2094 C CA . PHE A 1 267 ? -6.196 -1.065 2.609 1.00 63.66 267 PHE A CA 1
ATOM 2095 C C . PHE A 1 267 ? -6.999 -0.467 1.447 1.00 63.66 267 PHE A C 1
ATOM 2097 O O . PHE A 1 267 ? -7.240 -1.161 0.462 1.00 63.66 267 PHE A O 1
ATOM 2104 N N . ASP A 1 268 ? -7.353 0.813 1.523 1.00 72.25 268 ASP A N 1
ATOM 2105 C CA . ASP A 1 268 ? -8.180 1.448 0.499 1.00 72.25 268 ASP A CA 1
ATOM 2106 C C . ASP A 1 268 ? -7.418 1.666 -0.819 1.00 72.25 268 ASP A C 1
ATOM 2108 O O . ASP A 1 268 ? -7.967 1.446 -1.898 1.00 72.25 268 ASP A O 1
ATOM 2112 N N . GLN A 1 269 ? -6.108 1.932 -0.760 1.00 79.94 269 GLN A N 1
ATOM 2113 C CA . GLN A 1 269 ? -5.265 1.929 -1.958 1.00 79.94 269 GLN A CA 1
ATOM 2114 C C . GLN A 1 269 ? -5.262 0.548 -2.650 1.00 79.94 269 GLN A C 1
ATOM 2116 O O . GLN A 1 269 ? -5.390 0.453 -3.869 1.00 79.94 269 GLN A O 1
ATOM 2121 N N . ARG A 1 270 ? -5.151 -0.558 -1.899 1.00 79.31 270 ARG A N 1
ATOM 2122 C CA . ARG A 1 270 ? -5.249 -1.909 -2.492 1.00 79.31 270 ARG A CA 1
ATOM 2123 C C . ARG A 1 270 ? -6.649 -2.201 -3.034 1.00 79.31 270 ARG A C 1
ATOM 2125 O O . ARG A 1 270 ? -6.781 -2.846 -4.072 1.00 79.31 270 ARG A O 1
ATOM 2132 N N . ARG A 1 271 ? -7.690 -1.694 -2.370 1.00 76.06 271 ARG A N 1
ATOM 2133 C CA . ARG A 1 271 ? -9.083 -1.812 -2.815 1.00 76.06 271 ARG A CA 1
ATOM 2134 C C . ARG A 1 271 ? -9.316 -1.134 -4.166 1.00 76.06 271 ARG A C 1
ATOM 2136 O O . ARG A 1 271 ? -10.063 -1.684 -4.969 1.00 76.06 271 ARG A O 1
ATOM 2143 N N . ALA A 1 272 ? -8.679 0.004 -4.445 1.00 84.19 272 ALA A N 1
ATOM 2144 C CA . ALA A 1 272 ? -8.749 0.655 -5.756 1.00 84.19 272 ALA A CA 1
ATOM 2145 C C . ALA A 1 272 ? -8.298 -0.281 -6.894 1.00 84.19 272 ALA A C 1
ATOM 2147 O O . ALA A 1 272 ? -9.001 -0.422 -7.895 1.00 84.19 272 ALA A O 1
ATOM 2148 N N . ILE A 1 273 ? -7.180 -0.990 -6.698 1.00 85.94 273 ILE A N 1
ATOM 2149 C CA . ILE A 1 273 ? -6.681 -1.998 -7.647 1.00 85.94 273 ILE A CA 1
ATOM 2150 C C . ILE A 1 273 ? -7.694 -3.136 -7.785 1.00 85.94 273 ILE A C 1
ATOM 2152 O O . ILE A 1 273 ? -8.090 -3.491 -8.896 1.00 85.94 273 ILE A O 1
ATOM 2156 N N . GLN A 1 274 ? -8.153 -3.673 -6.653 1.00 74.81 274 GLN A N 1
ATOM 2157 C CA . GLN A 1 274 ? -9.076 -4.805 -6.615 1.00 74.81 274 GLN A CA 1
ATOM 2158 C C . GLN A 1 274 ? -10.415 -4.500 -7.301 1.00 74.81 274 GLN A C 1
ATOM 2160 O O . GLN A 1 274 ? -10.984 -5.356 -7.970 1.00 74.81 274 GLN A O 1
ATOM 2165 N N . LYS A 1 275 ? -10.930 -3.275 -7.159 1.00 81.81 275 LYS A N 1
ATOM 2166 C CA . LYS A 1 275 ? -12.189 -2.857 -7.787 1.00 81.81 275 LYS A CA 1
ATOM 2167 C C . LYS A 1 275 ? -12.132 -3.009 -9.307 1.00 81.81 275 LYS A C 1
ATOM 2169 O O . LYS A 1 275 ? -13.141 -3.356 -9.914 1.00 81.81 275 LYS A O 1
ATOM 2174 N N . ARG A 1 276 ? -10.961 -2.771 -9.910 1.00 91.31 276 ARG A N 1
ATOM 2175 C CA . ARG A 1 276 ? -10.745 -2.973 -11.343 1.00 91.31 276 ARG A CA 1
ATOM 2176 C C . ARG A 1 276 ? -10.349 -4.411 -11.685 1.00 91.31 276 ARG A C 1
ATOM 2178 O O . ARG A 1 276 ? -10.809 -4.918 -12.705 1.00 91.31 276 ARG A O 1
ATOM 2185 N N . PHE A 1 277 ? -9.535 -5.061 -10.859 1.00 83.31 277 PHE A N 1
ATOM 2186 C CA . PHE A 1 277 ? -9.049 -6.430 -11.061 1.00 83.31 277 PHE A CA 1
ATOM 2187 C C . PHE A 1 277 ? -9.500 -7.330 -9.899 1.00 83.31 277 PHE A C 1
ATOM 2189 O O . PHE A 1 277 ? -8.720 -7.592 -8.982 1.00 83.31 277 PHE A O 1
ATOM 2196 N N . PRO A 1 278 ? -10.779 -7.757 -9.887 1.00 68.44 278 PRO A N 1
ATOM 2197 C CA . PRO A 1 278 ? -11.335 -8.540 -8.783 1.00 68.44 278 PRO A CA 1
ATOM 2198 C C . PRO A 1 278 ? -10.891 -10.006 -8.804 1.00 68.44 278 PRO A C 1
ATOM 2200 O O . PRO A 1 278 ? -10.886 -10.652 -7.758 1.00 68.44 278 PRO A O 1
ATOM 2203 N N . ASP A 1 279 ? -10.544 -10.522 -9.985 1.00 72.31 279 ASP A N 1
ATOM 2204 C CA . ASP A 1 279 ? -9.998 -11.862 -10.169 1.00 72.31 279 ASP A CA 1
ATOM 2205 C C . ASP A 1 279 ? -8.479 -11.833 -9.983 1.00 72.31 279 ASP A C 1
ATOM 2207 O O . ASP A 1 279 ? -7.779 -10.994 -10.550 1.00 72.31 279 ASP A O 1
ATOM 2211 N N . LEU A 1 280 ? -7.984 -12.745 -9.161 1.00 62.03 280 LEU A N 1
ATOM 2212 C CA . LEU A 1 280 ? -6.595 -12.791 -8.729 1.00 62.03 280 LEU A CA 1
ATOM 2213 C C . LEU A 1 280 ? -5.696 -13.421 -9.790 1.00 62.03 280 LEU A C 1
ATOM 2215 O O . LEU A 1 280 ? -4.527 -13.060 -9.862 1.00 62.03 280 LEU A O 1
ATOM 2219 N N . ASP A 1 281 ? -6.254 -14.247 -10.677 1.00 71.94 281 ASP A N 1
ATOM 2220 C CA . ASP A 1 281 ? -5.527 -14.800 -11.826 1.00 71.94 281 ASP A CA 1
ATOM 2221 C C . ASP A 1 281 ? -5.123 -13.699 -12.829 1.00 71.94 281 ASP A C 1
ATOM 2223 O O . ASP A 1 281 ? -4.200 -13.859 -13.628 1.00 71.94 281 ASP A O 1
ATOM 2227 N N . ASN A 1 282 ? -5.783 -12.540 -12.749 1.00 79.81 282 ASN A N 1
ATOM 2228 C CA . ASN A 1 282 ? -5.483 -11.349 -13.535 1.00 79.81 282 ASN A CA 1
ATOM 2229 C C . ASN A 1 282 ? -4.446 -10.420 -12.870 1.00 79.81 282 ASN A C 1
ATOM 2231 O O . ASN A 1 282 ? -4.062 -9.409 -13.464 1.00 79.81 282 ASN A O 1
ATOM 2235 N N . LEU A 1 283 ? -3.987 -10.737 -11.654 1.00 81.38 283 LEU A N 1
ATOM 2236 C CA . LEU A 1 283 ? -3.031 -9.941 -10.888 1.00 81.38 283 LEU A CA 1
ATOM 2237 C C . LEU A 1 283 ? -1.716 -10.705 -10.696 1.00 81.38 283 LEU A C 1
ATOM 2239 O O . LEU A 1 283 ? -1.572 -11.514 -9.786 1.00 81.38 283 LEU A O 1
ATOM 2243 N N . ILE A 1 284 ? -0.713 -10.377 -11.505 1.00 85.12 284 ILE A N 1
ATOM 2244 C CA . ILE A 1 284 ? 0.624 -10.965 -11.403 1.00 85.12 284 ILE A CA 1
ATOM 2245 C C . ILE A 1 284 ? 1.440 -10.150 -10.393 1.00 85.12 284 ILE A C 1
ATOM 2247 O O . ILE A 1 284 ? 1.587 -8.934 -10.534 1.00 85.12 284 ILE A O 1
ATOM 2251 N N . ILE A 1 285 ? 2.000 -10.799 -9.371 1.00 80.31 285 ILE A N 1
ATOM 2252 C CA . ILE A 1 285 ? 2.821 -10.122 -8.358 1.00 80.31 285 ILE A CA 1
ATOM 2253 C C . ILE A 1 285 ? 4.251 -10.648 -8.414 1.00 80.31 285 ILE A C 1
ATOM 2255 O O . ILE A 1 285 ? 4.511 -11.819 -8.135 1.00 80.31 285 ILE A O 1
ATOM 2259 N N . ARG A 1 286 ? 5.196 -9.749 -8.700 1.00 78.81 286 ARG A N 1
ATOM 2260 C CA . ARG A 1 286 ? 6.626 -10.079 -8.746 1.00 78.81 286 ARG A CA 1
ATOM 2261 C C . ARG A 1 286 ? 7.393 -9.574 -7.538 1.00 78.81 286 ARG A C 1
ATOM 2263 O O . ARG A 1 286 ? 7.088 -8.522 -6.969 1.00 78.81 286 ARG A O 1
ATOM 2270 N N . ASP A 1 287 ? 8.433 -10.310 -7.169 1.00 71.31 287 ASP A N 1
ATOM 2271 C CA . ASP A 1 287 ? 9.372 -9.921 -6.120 1.00 71.31 287 ASP A CA 1
ATOM 2272 C C . ASP A 1 287 ? 10.530 -9.046 -6.645 1.00 71.31 287 ASP A C 1
ATOM 2274 O O . ASP A 1 287 ? 10.525 -8.560 -7.780 1.00 71.31 287 ASP A O 1
ATOM 2278 N N . PHE A 1 288 ? 11.532 -8.774 -5.797 1.00 62.56 288 PHE A N 1
ATOM 2279 C CA . PHE A 1 288 ? 12.684 -7.951 -6.192 1.00 62.56 288 PHE A CA 1
ATOM 2280 C C . PHE A 1 288 ? 13.505 -8.593 -7.320 1.00 62.56 288 PHE A C 1
ATOM 2282 O O . PHE A 1 288 ? 14.079 -7.861 -8.133 1.00 62.56 288 PHE A O 1
ATOM 2289 N N . GLN A 1 289 ? 13.533 -9.929 -7.375 1.00 61.59 289 GLN A N 1
ATOM 2290 C CA . GLN A 1 289 ? 14.242 -10.724 -8.377 1.00 61.59 289 GLN A CA 1
ATOM 2291 C C . GLN A 1 289 ? 13.466 -10.812 -9.701 1.00 61.59 289 GLN A C 1
ATOM 2293 O O . GLN A 1 289 ? 14.046 -11.200 -10.709 1.00 61.59 289 GLN A O 1
ATOM 2298 N N . GLY A 1 290 ? 12.206 -10.360 -9.729 1.00 60.53 290 GLY A N 1
ATOM 2299 C CA . GLY A 1 290 ? 11.345 -10.440 -10.909 1.00 60.53 290 GLY A CA 1
ATOM 2300 C C . GLY A 1 290 ? 10.714 -11.819 -11.078 1.00 60.53 290 GLY A C 1
ATOM 2301 O O . GLY A 1 290 ? 10.165 -12.124 -12.135 1.00 60.53 290 GLY A O 1
ATOM 2302 N N . GLU A 1 291 ? 10.774 -12.651 -10.046 1.00 61.06 291 GLU A N 1
ATOM 2303 C CA . GLU A 1 291 ? 10.155 -13.961 -10.077 1.00 61.06 291 GLU A CA 1
ATOM 2304 C C . GLU A 1 291 ? 8.667 -13.842 -9.762 1.00 61.06 291 GLU A C 1
ATOM 2306 O O . GLU A 1 291 ? 8.250 -13.043 -8.916 1.00 61.06 291 GLU A O 1
ATOM 2311 N N . ASP A 1 292 ? 7.874 -14.647 -10.464 1.00 64.31 292 ASP A N 1
ATOM 2312 C CA . ASP A 1 292 ? 6.456 -14.791 -10.170 1.00 64.31 292 ASP A CA 1
ATOM 2313 C C . ASP A 1 292 ? 6.301 -15.512 -8.824 1.00 64.31 292 ASP A C 1
ATOM 2315 O O . ASP A 1 292 ? 6.733 -16.659 -8.635 1.00 64.31 292 ASP A O 1
ATOM 2319 N N . LEU A 1 293 ? 5.703 -14.810 -7.863 1.00 60.62 293 LEU A N 1
ATOM 2320 C CA . LEU A 1 293 ? 5.529 -15.317 -6.512 1.00 60.62 293 LEU A CA 1
ATOM 2321 C C . LEU A 1 293 ? 4.622 -16.551 -6.461 1.00 60.62 293 LEU A C 1
ATOM 2323 O O . LEU A 1 293 ? 4.795 -17.367 -5.552 1.00 60.62 293 LEU A O 1
ATOM 2327 N N . ASP A 1 294 ? 3.707 -16.735 -7.412 1.00 55.12 294 ASP A N 1
ATOM 2328 C CA . ASP A 1 294 ? 2.804 -17.886 -7.421 1.00 55.12 294 ASP A CA 1
ATOM 2329 C C . ASP A 1 294 ? 3.469 -19.142 -8.007 1.00 55.12 294 ASP A C 1
ATOM 2331 O O . ASP A 1 294 ? 3.299 -20.242 -7.465 1.00 55.12 294 ASP A O 1
ATOM 2335 N N . ALA A 1 295 ? 4.367 -18.981 -8.984 1.00 46.59 295 ALA A N 1
ATOM 2336 C CA . ALA A 1 295 ? 5.204 -20.064 -9.509 1.00 46.59 295 ALA A CA 1
ATOM 2337 C C . ALA A 1 295 ? 6.224 -20.585 -8.469 1.00 46.59 295 ALA A C 1
ATOM 2339 O O . ALA A 1 295 ? 6.394 -21.798 -8.295 1.00 46.59 295 ALA A O 1
ATOM 2340 N N . ILE A 1 296 ? 6.858 -19.687 -7.698 1.00 43.09 296 ILE A N 1
ATOM 2341 C CA . ILE A 1 296 ? 7.809 -20.062 -6.632 1.00 43.09 296 ILE A CA 1
ATOM 2342 C C . ILE A 1 296 ? 7.123 -20.842 -5.501 1.00 43.09 296 ILE A C 1
ATOM 2344 O O . ILE A 1 296 ? 7.715 -21.778 -4.943 1.00 43.09 296 ILE A O 1
ATOM 2348 N N . LYS A 1 297 ? 5.881 -20.480 -5.147 1.00 44.62 297 LYS A N 1
ATOM 2349 C CA . LYS A 1 297 ? 5.102 -21.173 -4.106 1.00 44.62 297 LYS A CA 1
ATOM 2350 C C . LYS A 1 297 ? 4.803 -22.617 -4.509 1.00 44.62 297 LYS A C 1
ATOM 2352 O O . LYS A 1 297 ? 5.040 -23.526 -3.710 1.00 44.62 297 LYS A O 1
ATOM 2357 N N . GLN A 1 298 ? 4.356 -22.852 -5.744 1.00 47.50 298 GLN A N 1
ATOM 2358 C CA . GLN A 1 298 ? 4.052 -24.204 -6.232 1.00 47.50 298 GLN A CA 1
ATOM 2359 C C . GLN A 1 298 ? 5.299 -25.114 -6.250 1.00 47.50 298 GLN A C 1
ATOM 2361 O O . GLN A 1 298 ? 5.236 -26.281 -5.847 1.00 47.50 298 GLN A O 1
ATOM 2366 N N . GLN A 1 299 ? 6.467 -24.577 -6.618 1.00 39.34 299 GLN A N 1
ATOM 2367 C CA . GLN A 1 299 ? 7.706 -25.356 -6.720 1.00 39.34 299 GLN A CA 1
ATOM 2368 C C . GLN A 1 299 ? 8.355 -25.672 -5.355 1.00 39.34 299 GLN A C 1
ATOM 2370 O O . GLN A 1 299 ? 8.822 -26.794 -5.134 1.00 39.34 299 GLN A O 1
ATOM 2375 N N . LYS A 1 300 ? 8.362 -24.724 -4.401 1.00 36.81 300 LYS A N 1
ATOM 2376 C CA . LYS A 1 300 ? 8.981 -24.918 -3.069 1.00 36.81 300 LYS A CA 1
ATOM 2377 C C . LYS A 1 300 ? 8.121 -25.734 -2.100 1.00 36.81 300 LYS A C 1
ATOM 2379 O O . LYS A 1 300 ? 8.677 -26.469 -1.277 1.00 36.81 300 LYS A O 1
ATOM 2384 N N . ASN A 1 301 ? 6.793 -25.663 -2.212 1.00 45.19 301 ASN A N 1
ATOM 2385 C CA . ASN A 1 301 ? 5.883 -26.414 -1.341 1.00 45.19 301 ASN A CA 1
ATOM 2386 C C . ASN A 1 301 ? 5.980 -27.930 -1.579 1.00 45.19 301 ASN A C 1
ATOM 2388 O O . ASN A 1 301 ? 5.982 -28.704 -0.625 1.00 45.19 301 ASN A O 1
ATOM 2392 N N . THR A 1 302 ? 6.189 -28.367 -2.822 1.00 42.91 302 THR A N 1
ATOM 2393 C CA . THR A 1 302 ? 6.238 -29.798 -3.170 1.00 42.91 302 THR A CA 1
ATOM 2394 C C . THR A 1 302 ? 7.458 -30.522 -2.573 1.00 42.91 302 THR A C 1
ATOM 2396 O O . THR A 1 302 ? 7.330 -31.618 -2.030 1.00 42.91 302 THR A O 1
ATOM 2399 N N . GLN A 1 303 ? 8.649 -29.907 -2.575 1.00 40.91 303 GLN A N 1
ATOM 2400 C CA . GLN A 1 303 ? 9.867 -30.526 -2.018 1.00 40.91 303 GLN A CA 1
ATOM 2401 C C . GLN A 1 303 ? 9.956 -30.462 -0.484 1.00 40.91 303 GLN A C 1
ATOM 2403 O O . GLN A 1 303 ? 10.467 -31.395 0.144 1.00 40.91 303 GLN A O 1
ATOM 2408 N N . LYS A 1 304 ? 9.488 -29.368 0.132 1.00 40.66 304 LYS A N 1
ATOM 2409 C CA . LYS A 1 304 ? 9.538 -29.181 1.592 1.00 40.66 304 LYS A CA 1
ATOM 2410 C C . LYS A 1 304 ? 8.482 -30.038 2.298 1.00 40.66 304 LYS A C 1
ATOM 2412 O O . LYS A 1 304 ? 8.807 -30.688 3.292 1.00 40.66 304 LYS A O 1
ATOM 2417 N N . ASN A 1 305 ? 7.278 -30.135 1.729 1.00 41.44 305 ASN A N 1
ATOM 2418 C CA . ASN A 1 305 ? 6.193 -30.947 2.284 1.00 41.44 305 ASN A CA 1
ATOM 2419 C C . ASN A 1 305 ? 6.475 -32.451 2.146 1.00 41.44 305 ASN A C 1
ATOM 2421 O O . ASN A 1 305 ? 6.207 -33.200 3.080 1.00 41.44 305 ASN A O 1
ATOM 2425 N N . ALA A 1 306 ? 7.125 -32.893 1.060 1.00 41.12 306 ALA A N 1
ATOM 2426 C CA . ALA A 1 306 ? 7.563 -34.285 0.909 1.00 41.12 306 ALA A CA 1
ATOM 2427 C C . ALA A 1 306 ? 8.623 -34.702 1.953 1.00 41.12 306 ALA A C 1
ATOM 2429 O O . ALA A 1 306 ? 8.590 -35.819 2.467 1.00 41.12 306 ALA A O 1
ATOM 2430 N N . ARG A 1 307 ? 9.549 -33.801 2.317 1.00 43.62 307 ARG A N 1
ATOM 2431 C CA . ARG A 1 307 ? 10.560 -34.063 3.360 1.00 43.62 307 ARG A CA 1
ATOM 2432 C C . ARG A 1 307 ? 9.970 -34.073 4.771 1.00 43.62 307 ARG A C 1
ATOM 2434 O O . ARG A 1 307 ? 10.348 -34.937 5.557 1.00 43.62 307 ARG A O 1
ATOM 2441 N N . LEU A 1 308 ? 9.048 -33.155 5.070 1.00 42.59 308 LEU A N 1
ATOM 2442 C CA . LEU A 1 308 ? 8.346 -33.088 6.358 1.00 42.59 308 LEU A CA 1
ATOM 2443 C C . LEU A 1 308 ? 7.413 -34.291 6.566 1.00 42.59 308 LEU A C 1
ATOM 2445 O O . LEU A 1 308 ? 7.434 -34.873 7.645 1.00 42.59 308 LEU A O 1
ATOM 2449 N N . MET A 1 309 ? 6.692 -34.737 5.529 1.00 39.44 309 MET A N 1
ATOM 2450 C CA . MET A 1 309 ? 5.883 -35.966 5.571 1.00 39.44 309 MET A CA 1
ATOM 2451 C C . MET A 1 309 ? 6.735 -37.217 5.814 1.00 39.44 309 MET A C 1
ATOM 2453 O O . MET A 1 309 ? 6.419 -38.020 6.688 1.00 39.44 309 MET A O 1
ATOM 2457 N N . ALA A 1 310 ? 7.869 -37.349 5.118 1.00 43.28 310 ALA A N 1
ATOM 2458 C CA . ALA A 1 310 ? 8.791 -38.464 5.338 1.00 43.28 310 ALA A CA 1
ATOM 2459 C C . ALA A 1 310 ? 9.441 -38.430 6.735 1.00 43.28 310 ALA A C 1
ATOM 2461 O O . ALA A 1 310 ? 9.827 -39.466 7.271 1.00 43.28 310 ALA A O 1
ATOM 2462 N N . GLN A 1 311 ? 9.606 -37.246 7.332 1.00 42.34 311 GLN A N 1
ATOM 2463 C CA . GLN A 1 311 ? 10.126 -37.093 8.690 1.00 42.34 311 GLN A CA 1
ATOM 2464 C C . GLN A 1 311 ? 9.061 -37.432 9.740 1.00 42.34 311 GLN A C 1
ATOM 2466 O O . GLN A 1 311 ? 9.376 -38.164 10.669 1.00 42.34 311 GLN A O 1
ATOM 2471 N N . ALA A 1 312 ? 7.811 -37.008 9.538 1.00 39.69 312 ALA A N 1
ATOM 2472 C CA . ALA A 1 312 ? 6.679 -37.345 10.399 1.00 39.69 312 ALA A CA 1
ATOM 2473 C C . ALA A 1 312 ? 6.359 -38.853 10.401 1.00 39.69 312 ALA A C 1
ATOM 2475 O O . ALA A 1 312 ? 6.121 -39.418 11.465 1.00 39.69 312 ALA A O 1
ATOM 2476 N N . GLN A 1 313 ? 6.432 -39.529 9.246 1.00 40.03 313 GLN A N 1
ATOM 2477 C CA . GLN A 1 313 ? 6.276 -40.992 9.167 1.00 40.03 313 GLN A CA 1
ATOM 2478 C C . GLN A 1 313 ? 7.372 -41.736 9.940 1.00 40.03 313 GLN A C 1
ATOM 2480 O O . GLN A 1 313 ? 7.071 -42.643 10.707 1.00 40.03 313 GLN A O 1
ATOM 2485 N N . ARG A 1 314 ? 8.632 -41.294 9.826 1.00 46.09 314 ARG A N 1
ATOM 2486 C CA . ARG A 1 314 ? 9.753 -41.883 10.579 1.00 46.09 314 ARG A CA 1
ATOM 2487 C C . ARG A 1 314 ? 9.649 -41.677 12.092 1.00 46.09 314 ARG A C 1
ATOM 2489 O O . ARG A 1 314 ? 10.158 -42.502 12.838 1.00 46.09 314 ARG A O 1
ATOM 2496 N N . THR A 1 315 ? 9.024 -40.591 12.547 1.00 45.12 315 THR A N 1
ATOM 2497 C CA . THR A 1 315 ? 8.786 -40.341 13.979 1.00 45.12 315 THR A CA 1
ATOM 2498 C C . THR A 1 315 ? 7.610 -41.167 14.511 1.00 45.12 315 THR A C 1
ATOM 2500 O O . THR A 1 315 ? 7.658 -41.610 15.650 1.00 45.12 315 THR A O 1
ATOM 2503 N N . ALA A 1 316 ? 6.592 -41.436 13.687 1.00 38.59 316 ALA A N 1
ATOM 2504 C CA . ALA A 1 316 ? 5.452 -42.279 14.057 1.00 38.59 316 ALA A CA 1
ATOM 2505 C C . ALA A 1 316 ? 5.802 -43.777 14.161 1.00 38.59 316 ALA A C 1
ATOM 2507 O O . ALA A 1 316 ? 5.181 -44.497 14.934 1.00 38.59 316 ALA A O 1
ATOM 2508 N N . GLU A 1 317 ? 6.807 -44.245 13.419 1.00 43.31 317 GLU A N 1
ATOM 2509 C CA . GLU A 1 317 ? 7.268 -45.643 13.452 1.00 43.31 317 GLU A CA 1
ATOM 2510 C C . GLU A 1 317 ? 8.186 -45.968 14.651 1.00 43.31 317 GLU A C 1
ATOM 2512 O O . GLU A 1 317 ? 8.534 -47.129 14.847 1.00 43.31 317 GLU A O 1
ATOM 2517 N N . GLN A 1 318 ? 8.588 -44.976 15.461 1.00 44.22 318 GLN A N 1
ATOM 2518 C CA . GLN A 1 318 ? 9.546 -45.164 16.565 1.00 44.22 318 GLN A CA 1
ATOM 2519 C C . GLN A 1 318 ? 8.935 -45.244 17.977 1.00 44.22 318 GLN A C 1
ATOM 2521 O O . GLN A 1 318 ? 9.678 -45.523 18.915 1.00 44.22 318 GLN A O 1
ATOM 2526 N N . ASP A 1 319 ? 7.616 -45.094 18.143 1.00 38.22 319 ASP A N 1
ATOM 2527 C CA . ASP A 1 319 ? 6.937 -45.196 19.449 1.00 38.22 319 ASP A CA 1
ATOM 2528 C C . ASP A 1 319 ? 6.034 -46.444 19.538 1.00 38.22 319 ASP A C 1
ATOM 2530 O O . ASP A 1 319 ? 4.804 -46.374 19.544 1.00 38.22 319 ASP A O 1
ATOM 2534 N N . GLU A 1 320 ? 6.648 -47.622 19.657 1.00 46.88 320 GLU A N 1
ATOM 2535 C CA . GLU A 1 320 ? 5.970 -48.853 20.088 1.00 46.88 320 GLU A CA 1
ATOM 2536 C C . GLU A 1 320 ? 6.072 -49.040 21.613 1.00 46.88 320 GLU A C 1
ATOM 2538 O O . GLU A 1 320 ? 6.726 -49.971 22.054 1.00 46.88 320 GLU A O 1
ATOM 2543 N N . VAL A 1 321 ? 5.422 -48.211 22.444 1.00 42.62 321 VAL A N 1
ATOM 2544 C CA . VAL A 1 321 ? 4.849 -48.666 23.737 1.00 42.62 321 VAL A CA 1
ATOM 2545 C C . VAL A 1 321 ? 3.715 -47.727 24.171 1.00 42.62 321 VAL A C 1
ATOM 2547 O O . VAL A 1 321 ? 3.934 -46.652 24.719 1.00 42.62 321 VAL A O 1
ATOM 2550 N N . GLY A 1 322 ? 2.485 -48.202 23.975 1.00 47.09 322 GLY A N 1
ATOM 2551 C CA . GLY A 1 322 ? 1.326 -48.024 24.858 1.00 47.09 322 GLY A CA 1
ATOM 2552 C C . GLY A 1 322 ? 1.193 -46.738 25.681 1.00 47.09 322 GLY A C 1
ATOM 2553 O O . GLY A 1 322 ? 1.375 -46.759 26.893 1.00 47.09 322 GLY A O 1
ATOM 2554 N N . ASN A 1 323 ? 0.712 -45.670 25.053 1.00 34.72 323 ASN A N 1
ATOM 2555 C CA . ASN A 1 323 ? -0.437 -44.902 25.538 1.00 34.72 323 ASN A CA 1
ATOM 2556 C C . ASN A 1 323 ? -0.927 -43.999 24.406 1.00 34.72 323 ASN A C 1
ATOM 2558 O O . ASN A 1 323 ? -0.134 -43.454 23.649 1.00 34.72 323 ASN A O 1
ATOM 2562 N N . THR A 1 324 ? -2.247 -43.904 24.269 1.00 38.00 324 THR A N 1
ATOM 2563 C CA . THR A 1 324 ? -2.987 -43.169 23.232 1.00 38.00 324 THR A CA 1
ATOM 2564 C C . THR A 1 324 ? -2.257 -41.921 22.721 1.00 38.00 324 THR A C 1
ATOM 2566 O O . THR A 1 324 ? -2.243 -40.898 23.402 1.00 38.00 324 THR A O 1
ATOM 2569 N N . CYS A 1 325 ? -1.695 -41.989 21.511 1.00 36.97 325 CYS A N 1
ATOM 2570 C CA . CYS A 1 325 ? -1.249 -40.807 20.781 1.00 36.97 325 CYS A CA 1
ATOM 2571 C C . CYS A 1 325 ? -2.505 -40.051 20.313 1.00 36.97 325 CYS A C 1
ATOM 2573 O O . CYS A 1 325 ? -3.264 -40.593 19.501 1.00 36.97 325 CYS A O 1
ATOM 2575 N N . PRO A 1 326 ? -2.810 -38.847 20.826 1.00 39.56 326 PRO A N 1
ATOM 2576 C CA . PRO A 1 326 ? -4.070 -38.207 20.524 1.00 39.56 326 PRO A CA 1
ATOM 2577 C C . PRO A 1 326 ? -3.873 -37.223 19.371 1.00 39.56 326 PRO A C 1
ATOM 2579 O O . PRO A 1 326 ? -3.831 -36.014 19.575 1.00 39.56 326 PRO A O 1
ATOM 2582 N N . LEU A 1 327 ? -3.840 -37.726 18.136 1.00 39.06 327 LEU A N 1
ATOM 2583 C CA . LEU A 1 327 ? -4.140 -36.879 16.971 1.00 39.06 327 LEU A CA 1
ATOM 2584 C C . LEU A 1 327 ? -5.601 -36.372 16.999 1.00 39.06 327 LEU A C 1
ATOM 2586 O O . LEU A 1 327 ? -5.933 -35.422 16.304 1.00 39.06 327 LEU A O 1
ATOM 2590 N N . GLY A 1 328 ? -6.465 -36.966 17.836 1.00 33.59 328 GLY A N 1
ATOM 2591 C CA . GLY A 1 328 ? -7.882 -36.612 17.969 1.00 33.59 328 GLY A CA 1
ATOM 2592 C C . GLY A 1 328 ? -8.257 -35.591 19.054 1.00 33.59 328 GLY A C 1
ATOM 2593 O O . GLY A 1 328 ? -9.435 -35.275 19.147 1.00 33.59 328 GLY A O 1
ATOM 2594 N N . ASN A 1 329 ? -7.319 -35.073 19.864 1.00 39.59 329 ASN A N 1
ATOM 2595 C CA . ASN A 1 329 ? -7.617 -34.090 20.934 1.00 39.59 329 ASN A CA 1
ATOM 2596 C C . ASN A 1 329 ? -6.774 -32.805 20.850 1.00 39.59 329 ASN A C 1
ATOM 2598 O O . ASN A 1 329 ? -6.609 -32.096 21.845 1.00 39.59 329 ASN A O 1
ATOM 2602 N N . LEU A 1 330 ? -6.226 -32.482 19.680 1.00 36.59 330 LEU A N 1
ATOM 2603 C CA . LEU A 1 330 ? -5.619 -31.170 19.484 1.00 36.59 330 LEU A CA 1
ATOM 2604 C C . LEU A 1 330 ? -6.734 -30.115 19.327 1.00 36.59 330 LEU A C 1
ATOM 2606 O O . LEU A 1 330 ? -7.681 -30.369 18.578 1.00 36.59 330 LEU A O 1
ATOM 2610 N N . PRO A 1 331 ? -6.652 -28.956 20.022 1.00 36.25 331 PRO A N 1
ATOM 2611 C CA . PRO A 1 331 ? -7.564 -27.828 19.826 1.00 36.25 331 PRO A CA 1
ATOM 2612 C C . PRO A 1 331 ? -7.712 -27.511 18.339 1.00 36.25 331 PRO A C 1
ATOM 2614 O O . PRO A 1 331 ? -6.748 -27.691 17.587 1.00 36.25 331 PRO A O 1
ATOM 2617 N N . PHE A 1 332 ? -8.883 -27.030 17.910 1.00 36.94 332 PHE A N 1
ATOM 2618 C CA . PHE A 1 332 ? -9.096 -26.657 16.509 1.00 36.94 332 PHE A CA 1
ATOM 2619 C C . PHE A 1 332 ? -7.992 -25.711 16.037 1.00 36.94 332 PHE A C 1
ATOM 2621 O O . PHE A 1 332 ? -7.485 -25.909 14.945 1.00 36.94 332 PHE A O 1
ATOM 2628 N N . GLU A 1 333 ? -7.504 -24.814 16.900 1.00 36.12 333 GLU A N 1
ATOM 2629 C CA . GLU A 1 333 ? -6.401 -23.910 16.585 1.00 36.12 333 GLU A CA 1
ATOM 2630 C C . GLU A 1 333 ? -5.048 -24.610 16.424 1.00 36.12 333 GLU A C 1
ATOM 2632 O O . GLU A 1 333 ? -4.209 -24.067 15.728 1.00 36.12 333 GLU A O 1
ATOM 2637 N N . ILE A 1 334 ? -4.796 -25.790 17.013 1.00 35.00 334 ILE A N 1
ATOM 2638 C CA . ILE A 1 334 ? -3.560 -26.569 16.791 1.00 35.00 334 ILE A CA 1
ATOM 2639 C C . ILE A 1 334 ? -3.694 -27.476 15.566 1.00 35.00 334 ILE A C 1
ATOM 2641 O O . ILE A 1 334 ? -2.719 -27.635 14.840 1.00 35.00 334 ILE A O 1
ATOM 2645 N N . MET A 1 335 ? -4.882 -28.013 15.268 1.00 34.75 335 MET A N 1
ATOM 2646 C CA . MET A 1 335 ? -5.126 -28.622 13.953 1.00 34.75 335 MET A CA 1
ATOM 2647 C C . MET A 1 335 ? -5.053 -27.579 12.838 1.00 34.75 335 MET A C 1
ATOM 2649 O O . MET A 1 335 ? -4.469 -27.853 11.797 1.00 34.75 335 MET A O 1
ATOM 2653 N N . GLU A 1 336 ? -5.554 -26.370 13.081 1.00 37.28 336 GLU A N 1
ATOM 2654 C CA . GLU A 1 336 ? -5.397 -25.199 12.228 1.00 37.28 336 GLU A CA 1
ATOM 2655 C C . GLU A 1 336 ? -3.941 -24.738 12.228 1.00 37.28 336 GLU A C 1
ATOM 2657 O O . GLU A 1 336 ? -3.460 -24.385 11.174 1.00 37.28 336 GLU A O 1
ATOM 2662 N N . HIS A 1 337 ? -3.180 -24.821 13.326 1.00 36.25 337 HIS A N 1
ATOM 2663 C CA . HIS A 1 337 ? -1.750 -24.488 13.342 1.00 36.25 337 HIS A CA 1
ATOM 2664 C C . HIS A 1 337 ? -0.907 -25.521 12.598 1.00 36.25 337 HIS A C 1
ATOM 2666 O O . HIS A 1 337 ? 0.051 -25.134 11.952 1.00 36.25 337 HIS A O 1
ATOM 2672 N N . ILE A 1 338 ? -1.253 -26.810 12.6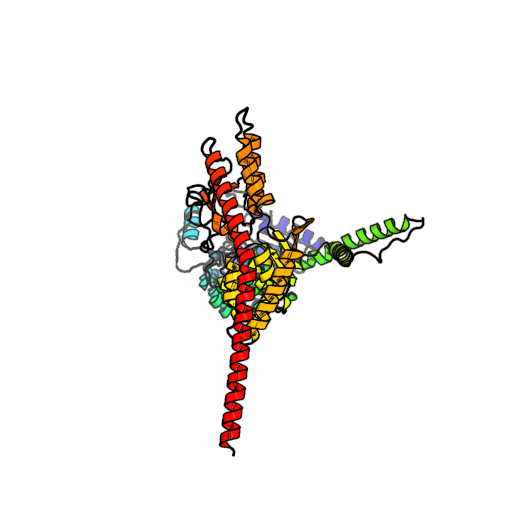54 1.00 34.25 338 ILE A N 1
ATOM 2673 C CA . ILE A 1 338 ? -0.600 -27.899 11.913 1.00 34.25 338 ILE A CA 1
ATOM 2674 C C . ILE A 1 338 ? -0.999 -27.846 10.438 1.00 34.25 338 ILE A C 1
ATOM 2676 O O . ILE A 1 338 ? -0.122 -27.993 9.592 1.00 34.25 338 ILE A O 1
ATOM 2680 N N . ASN A 1 339 ? -2.260 -27.539 10.108 1.00 35.19 339 ASN A N 1
ATOM 2681 C CA . ASN A 1 339 ? -2.650 -27.190 8.740 1.00 35.19 339 ASN A CA 1
ATOM 2682 C C . ASN A 1 339 ? -1.922 -25.917 8.293 1.00 35.19 339 ASN A C 1
ATOM 2684 O O . ASN A 1 339 ? -1.317 -25.937 7.238 1.00 35.19 339 ASN A O 1
ATOM 2688 N N . ASN A 1 340 ? -1.846 -24.868 9.114 1.00 34.34 340 ASN A N 1
ATOM 2689 C CA . ASN A 1 340 ? -1.161 -23.595 8.844 1.00 34.34 340 ASN A CA 1
ATOM 2690 C C . ASN A 1 340 ? 0.374 -23.727 8.817 1.00 34.34 340 ASN A C 1
ATOM 2692 O O . ASN A 1 340 ? 1.034 -22.905 8.192 1.00 34.34 340 ASN A O 1
ATOM 2696 N N . TYR A 1 341 ? 0.962 -24.759 9.437 1.00 34.22 341 TYR A N 1
ATOM 2697 C CA . TYR A 1 341 ? 2.394 -25.085 9.357 1.00 34.22 341 TYR A CA 1
ATOM 2698 C C . TYR A 1 341 ? 2.712 -26.046 8.204 1.00 34.22 341 TYR A C 1
ATOM 2700 O O . TYR A 1 341 ? 3.772 -25.917 7.591 1.00 34.22 341 TYR A O 1
ATOM 2708 N N . ALA A 1 342 ? 1.797 -26.952 7.841 1.00 35.00 342 ALA A N 1
ATOM 2709 C CA . ALA A 1 342 ? 1.805 -27.648 6.548 1.00 35.00 342 ALA A CA 1
ATOM 2710 C C . ALA A 1 342 ? 1.576 -26.658 5.383 1.00 35.00 342 ALA A C 1
ATOM 2712 O O . ALA A 1 342 ? 2.069 -26.852 4.273 1.00 35.00 342 ALA A O 1
ATOM 2713 N N . ILE A 1 343 ? 0.918 -25.540 5.691 1.00 35.94 343 ILE A N 1
ATOM 2714 C CA . ILE A 1 343 ? 0.731 -24.318 4.904 1.00 35.94 343 ILE A CA 1
ATOM 2715 C C . ILE A 1 343 ? 1.744 -23.240 5.378 1.00 35.94 343 ILE A C 1
ATOM 2717 O O . ILE A 1 343 ? 1.559 -22.037 5.211 1.00 35.94 343 ILE A O 1
ATOM 2721 N N . GLY A 1 344 ? 2.895 -23.660 5.925 1.00 30.89 344 GLY A N 1
ATOM 2722 C CA . GLY A 1 344 ? 4.026 -22.816 6.353 1.00 30.89 344 GLY A CA 1
ATOM 2723 C C . GLY A 1 344 ? 4.838 -22.232 5.187 1.00 30.89 344 GLY A C 1
ATOM 2724 O O . GLY A 1 344 ? 6.071 -22.150 5.231 1.00 30.89 344 GLY A O 1
ATOM 2725 N N . GLY A 1 345 ? 4.109 -21.875 4.134 1.00 38.09 345 GLY A N 1
ATOM 2726 C CA . GLY A 1 345 ? 4.461 -21.082 2.966 1.00 38.09 345 GLY A CA 1
ATOM 2727 C C . GLY A 1 345 ? 3.299 -20.160 2.546 1.00 38.09 345 GLY A C 1
ATOM 2728 O O . GLY A 1 345 ? 3.240 -19.757 1.387 1.00 38.09 345 GLY A O 1
ATOM 2729 N N . SER A 1 346 ? 2.355 -19.842 3.445 1.00 35.22 346 SER A N 1
ATOM 2730 C CA . SER A 1 346 ? 1.209 -18.965 3.164 1.00 35.22 346 SER A CA 1
ATOM 2731 C C . SER A 1 346 ? 1.590 -17.483 3.228 1.00 35.22 346 SER A C 1
ATOM 2733 O O . SER A 1 346 ? 1.642 -16.870 4.290 1.00 35.22 346 SER A O 1
ATOM 2735 N N . TYR A 1 347 ? 1.849 -16.906 2.054 1.00 47.75 347 TYR A N 1
ATOM 2736 C CA . TYR A 1 347 ? 1.484 -15.519 1.743 1.00 47.75 347 TYR A CA 1
ATOM 2737 C C . TYR A 1 347 ? 0.329 -15.515 0.727 1.00 47.75 347 TYR A C 1
ATOM 2739 O O . TYR A 1 347 ? 0.510 -15.122 -0.431 1.00 47.75 347 TYR A O 1
ATOM 2747 N N . PRO A 1 348 ? -0.823 -16.092 1.117 1.00 37.53 348 PRO A N 1
ATOM 2748 C CA . PRO A 1 348 ? -2.094 -15.453 0.775 1.00 37.53 348 PRO A CA 1
ATOM 2749 C C . PRO A 1 348 ? -2.932 -14.982 1.981 1.00 37.53 348 PRO A C 1
ATOM 2751 O O . PRO A 1 348 ? -3.492 -13.903 1.918 1.00 37.53 348 PRO A O 1
ATOM 2754 N N . ASP A 1 349 ? -3.041 -15.669 3.117 1.00 33.56 349 ASP A N 1
ATOM 2755 C CA . ASP A 1 349 ? -4.261 -15.469 3.937 1.00 33.56 349 ASP A CA 1
ATOM 2756 C C . ASP A 1 349 ? -4.478 -14.081 4.574 1.00 33.56 349 ASP A C 1
ATOM 2758 O O . ASP A 1 349 ? -5.619 -13.643 4.674 1.00 33.56 349 ASP A O 1
ATOM 2762 N N . ILE A 1 350 ? -3.441 -13.331 4.962 1.00 36.84 350 ILE A N 1
ATOM 2763 C CA . ILE A 1 350 ? -3.629 -11.955 5.486 1.00 36.84 350 ILE A CA 1
ATOM 2764 C C . ILE A 1 350 ? -3.883 -10.950 4.354 1.00 36.84 350 ILE A C 1
ATOM 2766 O O . ILE A 1 350 ? -4.607 -9.967 4.535 1.00 36.84 350 ILE A O 1
ATOM 2770 N N . PHE A 1 351 ? -3.299 -11.208 3.182 1.00 35.31 351 PHE A N 1
ATOM 2771 C CA . PHE A 1 351 ? -3.543 -10.407 1.993 1.00 35.31 351 PHE A CA 1
ATOM 2772 C C . PHE A 1 351 ? -4.976 -10.700 1.524 1.00 35.31 351 PHE A C 1
ATOM 2774 O O . PHE A 1 351 ? -5.792 -9.795 1.580 1.00 35.31 351 PHE A O 1
ATOM 2781 N N . PHE A 1 352 ? -5.333 -11.965 1.270 1.00 36.66 352 PHE A N 1
ATOM 2782 C CA . PHE A 1 352 ? -6.586 -12.448 0.671 1.00 36.66 352 PHE A CA 1
ATOM 2783 C C . PHE A 1 352 ? -7.811 -12.456 1.616 1.00 36.66 352 PHE A C 1
ATOM 2785 O O . PHE A 1 352 ? -8.933 -12.338 1.126 1.00 36.66 352 PHE A O 1
ATOM 2792 N N . LYS A 1 353 ? -7.664 -12.468 2.957 1.00 35.34 353 LYS A N 1
ATOM 2793 C CA . LYS A 1 353 ? -8.810 -12.244 3.882 1.00 35.34 353 LYS A CA 1
ATOM 2794 C C . LYS A 1 353 ? -9.442 -10.857 3.734 1.00 35.34 353 LYS A C 1
ATOM 2796 O O . LYS A 1 353 ? -10.598 -10.674 4.089 1.00 35.34 353 LYS A O 1
ATOM 2801 N N . ASN A 1 354 ? -8.705 -9.900 3.177 1.00 35.94 354 ASN A N 1
ATOM 2802 C CA . ASN A 1 354 ? -9.181 -8.549 2.891 1.00 35.94 354 ASN A CA 1
ATOM 2803 C C . ASN A 1 354 ? -9.808 -8.406 1.485 1.00 35.94 354 ASN A C 1
ATOM 2805 O O . ASN A 1 354 ? -10.204 -7.299 1.127 1.00 35.94 354 ASN A O 1
ATOM 2809 N N . PHE A 1 355 ? -9.900 -9.497 0.705 1.00 33.34 355 PHE A N 1
ATOM 2810 C CA . PHE A 1 355 ? -10.393 -9.511 -0.684 1.00 33.34 355 PHE A CA 1
ATOM 2811 C C . PHE A 1 355 ? -11.845 -10.005 -0.825 1.00 33.34 355 PHE A C 1
ATOM 2813 O O . PHE A 1 355 ? -12.381 -10.007 -1.932 1.00 33.34 355 PHE A O 1
ATOM 2820 N N . ALA A 1 356 ? -12.519 -10.398 0.256 1.00 30.97 356 ALA A N 1
ATOM 2821 C CA . ALA A 1 356 ? -13.938 -10.748 0.200 1.00 30.97 356 ALA A CA 1
ATOM 2822 C C . ALA A 1 356 ? -14.825 -9.489 0.117 1.00 30.97 356 ALA A C 1
ATOM 2824 O O . ALA A 1 356 ? -14.522 -8.453 0.713 1.00 30.97 356 ALA A O 1
ATOM 2825 N N . SER A 1 357 ? -15.958 -9.573 -0.594 1.00 34.00 357 SER A N 1
ATOM 2826 C CA . SER A 1 357 ? -17.044 -8.593 -0.436 1.00 34.00 357 SER A CA 1
ATOM 2827 C C . SER A 1 357 ? -17.404 -8.491 1.050 1.00 34.00 357 SER A C 1
ATOM 2829 O O . SER A 1 357 ? -17.460 -9.540 1.693 1.00 34.00 357 SER A O 1
ATOM 2831 N N . PRO A 1 358 ? -17.655 -7.286 1.605 1.00 36.19 358 PRO A N 1
ATOM 2832 C CA . PRO A 1 358 ? -17.750 -7.110 3.045 1.00 36.19 358 PRO A CA 1
ATOM 2833 C C . PRO A 1 358 ? -18.857 -7.998 3.599 1.00 36.19 358 PRO A C 1
ATOM 2835 O O . PRO A 1 358 ? -20.052 -7.757 3.412 1.00 36.19 358 PRO A O 1
ATOM 2838 N N . THR A 1 359 ? -18.446 -9.046 4.296 1.00 45.47 359 THR A N 1
ATOM 2839 C CA . THR A 1 359 ? -19.341 -9.821 5.133 1.00 45.47 359 THR A CA 1
ATOM 2840 C C . THR A 1 359 ? -19.800 -8.921 6.282 1.00 45.47 359 THR A C 1
ATOM 2842 O O . THR A 1 359 ? -19.170 -7.915 6.621 1.00 45.47 359 THR A O 1
ATOM 2845 N N . LYS A 1 360 ? -20.899 -9.274 6.956 1.00 49.22 360 LYS A N 1
ATOM 2846 C CA . LYS A 1 360 ? -21.294 -8.559 8.184 1.00 49.22 360 LYS A CA 1
ATOM 2847 C C . LYS A 1 360 ? -20.177 -8.569 9.245 1.00 49.22 360 LYS A C 1
ATOM 2849 O O . LYS A 1 360 ? -20.144 -7.658 10.066 1.00 49.22 360 LYS A O 1
ATOM 2854 N N . ALA A 1 361 ? -19.274 -9.555 9.215 1.00 56.28 361 ALA A N 1
ATOM 2855 C CA . ALA A 1 361 ? -18.093 -9.605 10.074 1.00 56.28 361 ALA A CA 1
ATOM 2856 C C . ALA A 1 361 ? -17.051 -8.533 9.695 1.00 56.28 361 ALA A C 1
ATOM 2858 O O . ALA A 1 361 ? -16.492 -7.899 10.587 1.00 56.28 361 ALA A O 1
ATOM 2859 N N . ASP A 1 362 ? -16.868 -8.238 8.405 1.00 66.31 362 ASP A N 1
ATOM 2860 C CA . ASP A 1 362 ? -15.931 -7.202 7.942 1.00 66.31 362 ASP A CA 1
ATOM 2861 C C . ASP A 1 362 ? -16.377 -5.795 8.339 1.00 66.31 362 ASP A C 1
ATOM 2863 O O . ASP A 1 362 ? -15.554 -4.972 8.735 1.00 66.31 362 ASP A O 1
ATOM 2867 N N . ALA A 1 363 ? -17.684 -5.518 8.310 1.00 78.38 363 ALA A N 1
ATOM 2868 C CA . ALA A 1 363 ? -18.219 -4.240 8.782 1.00 78.38 363 ALA A CA 1
ATOM 2869 C C . ALA A 1 363 ? -17.972 -4.030 10.289 1.00 78.38 363 ALA A C 1
ATOM 2871 O O . ALA A 1 363 ? -17.618 -2.928 10.709 1.00 78.38 363 ALA A O 1
ATOM 2872 N N . VAL A 1 364 ? -18.111 -5.088 11.099 1.00 85.94 364 VAL A N 1
ATOM 2873 C CA . VAL A 1 364 ? -17.834 -5.049 12.546 1.00 85.94 364 VAL A CA 1
ATOM 2874 C C . VAL A 1 364 ? -16.338 -4.887 12.808 1.00 85.94 364 VAL A C 1
ATOM 2876 O O . VAL A 1 364 ? -15.953 -4.045 13.613 1.00 85.94 364 VAL A O 1
ATOM 2879 N N . ASN A 1 365 ? -15.482 -5.618 12.093 1.00 86.31 365 ASN A N 1
ATOM 2880 C CA . ASN A 1 365 ? -14.031 -5.498 12.242 1.00 86.31 365 ASN A CA 1
ATOM 2881 C C . ASN A 1 365 ? -13.520 -4.126 11.775 1.00 86.31 365 ASN A C 1
ATOM 2883 O O . ASN A 1 365 ? -12.655 -3.542 12.426 1.00 86.31 365 ASN A O 1
ATOM 2887 N N . LYS A 1 366 ? -14.094 -3.558 10.703 1.00 86.12 366 LYS A N 1
ATOM 2888 C CA . LYS A 1 366 ? -13.808 -2.182 10.268 1.00 86.12 366 LYS A CA 1
ATOM 2889 C C . LYS A 1 366 ? -14.258 -1.167 11.317 1.00 86.12 366 LYS A C 1
ATOM 2891 O O . LYS A 1 366 ? -13.500 -0.267 11.658 1.00 86.12 366 LYS A O 1
ATOM 2896 N N . PHE A 1 367 ? -15.449 -1.335 11.885 1.00 93.12 367 PHE A N 1
ATOM 2897 C CA . PHE A 1 367 ? -15.911 -0.490 12.985 1.00 93.12 367 PHE A CA 1
ATOM 2898 C C . PHE A 1 367 ? -14.941 -0.541 14.175 1.00 93.12 367 PHE A C 1
ATOM 2900 O O . PHE A 1 367 ? -14.470 0.499 14.633 1.00 93.12 367 PHE A O 1
ATOM 2907 N N . LEU A 1 368 ? -14.560 -1.745 14.613 1.00 92.94 368 LEU A N 1
ATOM 2908 C CA . LEU A 1 368 ? -13.570 -1.949 15.672 1.00 92.94 368 LEU A CA 1
ATOM 2909 C C . LEU A 1 368 ? -12.226 -1.289 15.338 1.00 92.94 368 LEU A C 1
ATOM 2911 O O . LEU A 1 368 ? -11.628 -0.653 16.202 1.00 92.94 368 LEU A O 1
ATOM 2915 N N . HIS A 1 369 ? -11.766 -1.385 14.089 1.00 91.19 369 HIS A N 1
ATOM 2916 C CA . HIS A 1 369 ? -10.521 -0.773 13.625 1.00 91.19 369 HIS A CA 1
ATOM 2917 C C . HIS A 1 369 ? -10.481 0.746 13.854 1.00 91.19 369 HIS A C 1
ATOM 2919 O O . HIS A 1 369 ? -9.445 1.265 14.279 1.00 91.19 369 HIS A O 1
ATOM 2925 N N . HIS A 1 370 ? -11.593 1.440 13.602 1.00 91.44 370 HIS A N 1
ATOM 2926 C CA . HIS A 1 370 ? -11.720 2.881 13.835 1.00 91.44 370 HIS A CA 1
ATOM 2927 C C . HIS A 1 370 ? -11.863 3.210 15.331 1.00 91.44 370 HIS A C 1
ATOM 2929 O O . HIS A 1 370 ? -11.268 4.176 15.816 1.00 91.44 370 HIS A O 1
ATOM 2935 N N . VAL A 1 371 ? -12.569 2.365 16.094 1.00 96.00 371 VAL A N 1
ATOM 2936 C CA . VAL A 1 371 ? -12.701 2.503 17.555 1.00 96.00 371 VAL A CA 1
ATOM 2937 C C . VAL A 1 371 ? -11.339 2.426 18.249 1.00 96.00 371 VAL A C 1
ATOM 2939 O O . VAL A 1 371 ? -10.996 3.328 19.014 1.00 96.00 371 VAL A O 1
ATOM 2942 N N . VAL A 1 372 ? -10.521 1.407 17.956 1.00 92.00 372 VAL A N 1
ATOM 2943 C CA . VAL A 1 372 ? -9.206 1.240 18.610 1.00 92.00 372 VAL A CA 1
ATOM 2944 C C . VAL A 1 372 ? -8.212 2.359 18.273 1.00 92.00 372 VAL A C 1
ATOM 2946 O O . VAL A 1 372 ? -7.249 2.572 19.012 1.00 92.00 372 VAL A O 1
ATOM 2949 N N . ARG A 1 373 ? -8.461 3.094 17.180 1.00 89.56 373 ARG A N 1
ATOM 2950 C CA . ARG A 1 373 ? -7.673 4.246 16.711 1.00 89.56 373 ARG A CA 1
ATOM 2951 C C . ARG A 1 373 ? -8.190 5.596 17.192 1.00 89.56 373 ARG A C 1
ATOM 2953 O O . ARG A 1 373 ? -7.560 6.601 16.882 1.00 89.56 373 ARG A O 1
ATOM 2960 N N . GLY A 1 374 ? -9.283 5.644 17.954 1.00 90.56 374 GLY A N 1
ATOM 2961 C CA . GLY A 1 374 ? -9.817 6.906 18.472 1.00 90.56 374 GLY A CA 1
ATOM 2962 C C . GLY A 1 374 ? -10.464 7.803 17.405 1.00 90.56 374 GLY A C 1
ATOM 2963 O O . GLY A 1 374 ? -10.574 9.013 17.612 1.00 90.56 374 GLY A O 1
ATOM 2964 N N . GLU A 1 375 ? -10.892 7.246 16.268 1.00 91.38 375 GLU A N 1
ATOM 2965 C CA . GLU A 1 375 ? -11.420 7.996 15.116 1.00 91.38 375 GLU A CA 1
ATOM 2966 C C . GLU A 1 375 ? -12.918 8.298 15.278 1.00 91.38 375 GLU A C 1
ATOM 2968 O O . GLU A 1 375 ? -13.784 7.724 14.618 1.00 91.38 375 GLU A O 1
ATOM 2973 N N . HIS A 1 376 ? -13.226 9.199 16.212 1.00 92.44 376 HIS A N 1
ATOM 2974 C CA . HIS A 1 376 ? -14.586 9.523 16.654 1.00 92.44 376 HIS A CA 1
ATOM 2975 C C . HIS A 1 376 ? -15.536 9.899 15.509 1.00 92.44 376 HIS A C 1
ATOM 2977 O O . HIS A 1 376 ? -16.692 9.481 15.509 1.00 92.44 376 HIS A O 1
ATOM 2983 N N . GLU A 1 377 ? -15.072 10.703 14.552 1.00 92.25 377 GLU A N 1
ATOM 2984 C CA . GLU A 1 377 ? -15.888 11.186 13.438 1.00 92.25 377 GLU A CA 1
ATOM 2985 C C . GLU A 1 377 ? -16.313 10.029 12.514 1.00 92.25 377 GLU A C 1
ATOM 2987 O O . GLU A 1 377 ? -17.497 9.902 12.204 1.00 92.25 377 GLU A O 1
ATOM 2992 N N . VAL A 1 378 ? -15.390 9.116 12.192 1.00 90.19 378 VAL A N 1
ATOM 2993 C CA . VAL A 1 378 ? -15.673 7.924 11.371 1.00 90.19 378 VAL A CA 1
ATOM 2994 C C . VAL A 1 378 ? -16.570 6.941 12.127 1.00 90.19 378 VAL A C 1
ATOM 2996 O O . VAL A 1 378 ? -17.547 6.433 11.579 1.00 90.19 378 VAL A O 1
ATOM 2999 N N . VAL A 1 379 ? -16.297 6.715 13.418 1.00 94.25 379 VAL A N 1
ATOM 3000 C CA . VAL A 1 379 ? -17.144 5.889 14.298 1.00 94.25 379 VAL A CA 1
ATOM 3001 C C . VAL A 1 379 ? -18.583 6.416 14.310 1.00 94.25 379 VAL A C 1
ATOM 3003 O O . VAL A 1 379 ? -19.522 5.641 14.132 1.00 94.25 379 VAL A O 1
ATOM 3006 N N . CYS A 1 380 ? -18.769 7.730 14.460 1.00 92.81 380 CYS A N 1
ATOM 3007 C CA . CYS A 1 380 ? -20.077 8.384 14.383 1.00 92.81 380 CYS A CA 1
ATOM 3008 C C . CYS A 1 380 ? -20.800 8.106 13.063 1.00 92.81 380 CYS A C 1
ATOM 3010 O O . CYS A 1 380 ? -21.989 7.786 13.058 1.00 92.81 380 CYS A O 1
ATOM 3012 N N . GLU A 1 381 ? -20.110 8.271 11.937 1.00 92.69 381 GLU A N 1
ATOM 3013 C CA . GLU A 1 381 ? -20.684 8.061 10.606 1.00 92.69 381 GLU A CA 1
ATOM 3014 C C . GLU A 1 381 ? -21.123 6.611 10.404 1.00 92.69 381 GLU A C 1
ATOM 3016 O O . GLU A 1 381 ? -22.242 6.369 9.949 1.00 92.69 381 GLU A O 1
ATOM 3021 N N . MET A 1 382 ? -20.302 5.649 10.829 1.00 92.00 382 MET A N 1
ATOM 3022 C CA . MET A 1 382 ? -20.646 4.227 10.762 1.00 92.00 382 MET A CA 1
ATOM 3023 C C . MET A 1 382 ? -21.867 3.885 11.625 1.00 92.00 382 MET A C 1
ATOM 3025 O O . MET A 1 382 ? -22.752 3.155 11.179 1.00 92.00 382 MET A O 1
ATOM 3029 N N . LEU A 1 383 ? -21.964 4.443 12.837 1.00 92.50 383 LEU A N 1
ATOM 3030 C CA . LEU A 1 383 ? -23.109 4.211 13.728 1.00 92.50 383 LEU A CA 1
ATOM 3031 C C . LEU A 1 383 ? -24.407 4.844 13.218 1.00 92.50 383 LEU A C 1
ATOM 3033 O O . LEU A 1 383 ? -25.482 4.290 13.446 1.00 92.50 383 LEU A O 1
ATOM 3037 N N . LYS A 1 384 ? -24.329 5.975 12.506 1.00 89.94 384 LYS A N 1
ATOM 3038 C CA . LYS A 1 384 ? -25.493 6.574 11.833 1.00 89.94 384 LYS A CA 1
ATOM 3039 C C . LYS A 1 384 ? -26.022 5.690 10.700 1.00 89.94 384 LYS A C 1
ATOM 3041 O O . LYS A 1 384 ? -27.222 5.712 10.445 1.00 89.94 384 LYS A O 1
ATOM 3046 N N . GLN A 1 385 ? -25.148 4.933 10.032 1.00 88.75 385 GLN A N 1
ATOM 3047 C CA . GLN A 1 385 ? -25.530 4.007 8.961 1.00 88.75 385 GLN A CA 1
ATOM 3048 C C . GLN A 1 385 ? -26.133 2.705 9.506 1.00 88.75 385 GLN A C 1
ATOM 3050 O O . GLN A 1 385 ? -27.199 2.289 9.058 1.00 88.75 385 GLN A O 1
ATOM 3055 N N . ASP A 1 386 ? -25.475 2.066 10.478 1.00 88.81 386 ASP A N 1
ATOM 3056 C CA . ASP A 1 386 ? -25.979 0.855 11.135 1.00 88.81 386 ASP A CA 1
ATOM 3057 C C . ASP A 1 386 ? -25.641 0.860 12.630 1.00 88.81 386 ASP A C 1
ATOM 3059 O O . ASP A 1 386 ? -24.604 0.357 13.056 1.00 88.81 386 ASP A O 1
ATOM 3063 N N . ILE A 1 387 ? -26.563 1.354 13.460 1.00 89.94 387 ILE A N 1
ATOM 3064 C CA . ILE A 1 387 ? -26.386 1.379 14.921 1.00 89.94 387 ILE A CA 1
ATOM 3065 C C . ILE A 1 387 ? -26.242 -0.026 15.529 1.00 89.94 387 ILE A C 1
ATOM 3067 O O . ILE A 1 387 ? -25.688 -0.182 16.618 1.00 89.94 387 ILE A O 1
ATOM 3071 N N . SER A 1 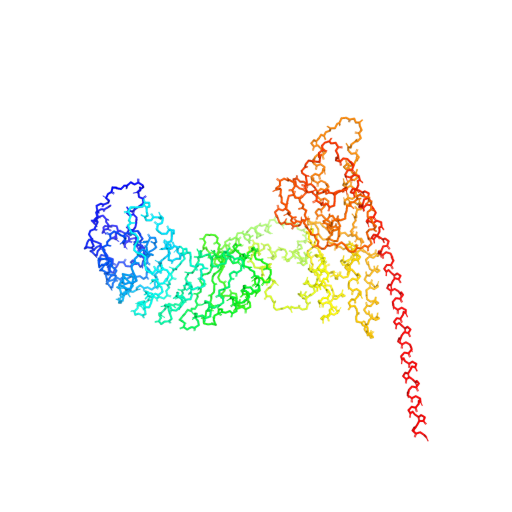388 ? -26.711 -1.075 14.838 1.00 88.69 388 SER A N 1
ATOM 3072 C CA . SER A 1 388 ? -26.660 -2.442 15.362 1.00 88.69 388 SER A CA 1
ATOM 3073 C C . SER A 1 388 ? -25.233 -2.984 15.465 1.00 88.69 388 SER A C 1
ATOM 3075 O O . SER A 1 388 ? -25.010 -3.927 16.222 1.00 88.69 388 SER A O 1
ATOM 3077 N N . ILE A 1 389 ? -24.257 -2.397 14.756 1.00 91.50 389 ILE A N 1
ATOM 3078 C CA . ILE A 1 389 ? -22.842 -2.797 14.857 1.00 91.50 389 ILE A CA 1
ATOM 3079 C C . ILE A 1 389 ? -22.244 -2.514 16.235 1.00 91.50 389 ILE A C 1
ATOM 3081 O O . ILE A 1 389 ? -21.311 -3.206 16.629 1.00 91.50 389 ILE A O 1
ATOM 3085 N N . LEU A 1 390 ? -22.807 -1.563 16.992 1.00 90.44 390 LEU A N 1
ATOM 3086 C CA . LEU A 1 390 ? -22.295 -1.150 18.300 1.00 90.44 390 LEU A CA 1
ATOM 3087 C C . LEU A 1 390 ? -22.203 -2.314 19.299 1.00 90.44 390 LEU A C 1
ATOM 3089 O O . LEU A 1 390 ? -21.286 -2.364 20.115 1.00 90.44 390 LEU A O 1
ATOM 3093 N N . VAL A 1 391 ? -23.151 -3.253 19.217 1.00 89.50 391 VAL A N 1
ATOM 3094 C CA . VAL A 1 391 ? -23.264 -4.406 20.124 1.00 89.50 391 VAL A CA 1
ATOM 3095 C C . VAL A 1 391 ? -22.739 -5.709 19.517 1.00 89.50 391 VAL A C 1
ATOM 3097 O O . VAL A 1 391 ? -22.683 -6.721 20.213 1.00 89.50 391 VAL A O 1
ATOM 3100 N N . LYS A 1 392 ? -22.369 -5.712 18.230 1.00 91.62 392 LYS A N 1
ATOM 3101 C CA . LYS A 1 392 ? -21.821 -6.899 17.560 1.00 91.62 392 LYS A CA 1
ATOM 3102 C C . LYS A 1 392 ? -20.363 -7.094 17.965 1.00 91.62 392 LYS A C 1
ATOM 3104 O O . LYS A 1 392 ? -19.627 -6.127 18.144 1.00 91.62 392 LYS A O 1
ATOM 3109 N N . LYS A 1 393 ? -19.962 -8.359 18.086 1.00 92.50 393 LYS A N 1
ATOM 3110 C CA . LYS A 1 393 ? -18.610 -8.760 18.477 1.00 92.50 393 LYS A CA 1
ATOM 3111 C C . LYS A 1 393 ? -17.801 -9.180 17.254 1.00 92.50 393 LYS A C 1
ATOM 3113 O O . LYS A 1 393 ? -18.319 -9.885 16.390 1.00 92.50 393 LYS A O 1
ATOM 3118 N N . GLY A 1 394 ? -16.550 -8.743 17.197 1.00 88.00 394 GLY A N 1
ATOM 3119 C CA . GLY A 1 394 ? -15.596 -9.058 16.136 1.00 88.00 394 GLY A CA 1
ATOM 3120 C C . GLY A 1 394 ? -14.188 -9.237 16.691 1.00 88.00 394 GLY A C 1
ATOM 3121 O O . GLY A 1 394 ? -14.018 -9.436 17.895 1.00 88.00 394 GLY A O 1
ATOM 3122 N N . SER A 1 395 ? -13.190 -9.157 15.816 1.00 85.94 395 SER A N 1
ATOM 3123 C CA . SER A 1 395 ? -11.778 -9.282 16.185 1.00 85.94 395 SER A CA 1
ATOM 3124 C C . SER A 1 395 ? -10.983 -8.084 15.682 1.00 85.94 395 SER A C 1
ATOM 3126 O O . SER A 1 395 ? -11.213 -7.591 14.576 1.00 85.94 395 SER A O 1
ATOM 3128 N N . VAL A 1 396 ? -10.039 -7.602 16.490 1.00 87.81 396 VAL A N 1
ATOM 3129 C CA . VAL A 1 396 ? -9.240 -6.414 16.167 1.00 87.81 396 VAL A CA 1
ATOM 3130 C C . VAL A 1 396 ? -7.877 -6.454 16.848 1.00 87.81 396 VAL A C 1
ATOM 3132 O O . VAL A 1 396 ? -7.743 -6.944 17.967 1.00 87.81 396 VAL A O 1
ATOM 3135 N N . ILE A 1 397 ? -6.872 -5.893 16.174 1.00 83.75 397 ILE A N 1
ATOM 3136 C CA . ILE A 1 397 ? -5.571 -5.582 16.768 1.00 83.75 397 ILE A CA 1
ATOM 3137 C C . ILE A 1 397 ? -5.512 -4.074 16.995 1.00 83.75 397 ILE A C 1
ATOM 3139 O O . ILE A 1 397 ? -5.706 -3.290 16.057 1.00 83.75 397 ILE A O 1
ATOM 3143 N N . ASP A 1 398 ? -5.272 -3.666 18.237 1.00 84.31 398 ASP A N 1
ATOM 3144 C CA . ASP A 1 398 ? -5.135 -2.253 18.573 1.00 84.31 398 ASP A CA 1
ATOM 3145 C C . ASP A 1 398 ? -3.754 -1.688 18.201 1.00 84.31 398 ASP A C 1
ATOM 3147 O O . ASP A 1 398 ? -2.854 -2.396 17.745 1.00 84.31 398 ASP A O 1
ATOM 3151 N N . CYS A 1 399 ? -3.564 -0.382 18.387 1.00 86.31 399 CYS A N 1
ATOM 3152 C CA . CYS A 1 399 ? -2.304 0.271 18.029 1.00 86.31 399 CYS A CA 1
ATOM 3153 C C . CYS A 1 399 ? -1.101 -0.188 18.871 1.00 86.31 399 CYS A C 1
ATOM 3155 O O . CYS A 1 399 ? 0.036 -0.007 18.443 1.00 86.31 399 CYS A O 1
ATOM 3157 N N . SER A 1 400 ? -1.343 -0.807 20.028 1.00 85.00 400 SER A N 1
ATOM 3158 C CA . SER A 1 400 ? -0.320 -1.378 20.908 1.00 85.00 400 SER A CA 1
ATOM 3159 C C . SER A 1 400 ? 0.003 -2.841 20.586 1.00 85.00 400 SER A C 1
ATOM 3161 O O . SER A 1 400 ? 0.822 -3.447 21.274 1.00 85.00 400 SER A O 1
ATOM 3163 N N . GLY A 1 401 ? -0.633 -3.428 19.565 1.00 81.62 401 GLY A N 1
ATOM 3164 C CA . GLY A 1 401 ? -0.421 -4.818 19.165 1.00 81.62 401 GLY A CA 1
ATOM 3165 C C . GLY A 1 401 ? -1.175 -5.844 20.016 1.00 81.62 401 GLY A C 1
ATOM 3166 O O . GLY A 1 401 ? -0.868 -7.034 19.933 1.00 81.62 401 GLY A O 1
ATOM 3167 N N . ARG A 1 402 ? -2.153 -5.422 20.829 1.00 88.56 402 ARG A N 1
ATOM 3168 C CA . ARG A 1 402 ? -3.044 -6.337 21.556 1.00 88.56 402 ARG A CA 1
ATOM 3169 C C . ARG A 1 402 ? -4.096 -6.879 20.598 1.00 88.56 402 ARG A C 1
ATOM 3171 O O . ARG A 1 402 ? -4.801 -6.102 19.956 1.00 88.56 402 ARG A O 1
ATOM 3178 N N . SER A 1 403 ? -4.209 -8.201 20.525 1.00 84.88 403 SER A N 1
ATOM 3179 C CA . SER A 1 403 ? -5.242 -8.884 19.748 1.00 84.88 403 SER A CA 1
ATOM 3180 C C . SER A 1 403 ? -6.441 -9.189 20.635 1.00 84.88 403 SER A C 1
ATOM 3182 O O . SER A 1 403 ? -6.330 -9.955 21.597 1.00 84.88 403 SER A O 1
ATOM 3184 N N . PHE A 1 404 ? -7.578 -8.587 20.306 1.00 88.31 404 PHE A N 1
ATOM 3185 C CA . PHE A 1 404 ? -8.862 -8.849 20.936 1.00 88.31 404 PHE A CA 1
ATOM 3186 C C . PHE A 1 404 ? -9.696 -9.732 20.020 1.00 88.31 404 PHE A C 1
ATOM 3188 O O . PHE A 1 404 ? -9.887 -9.425 18.842 1.00 88.31 404 PHE A O 1
ATOM 3195 N N . GLU A 1 405 ? -10.226 -10.806 20.587 1.00 86.81 405 GLU A N 1
ATOM 3196 C CA . GLU A 1 405 ? -11.142 -11.716 19.915 1.00 86.81 405 GLU A CA 1
ATOM 3197 C C . GLU A 1 405 ? -12.508 -11.608 20.575 1.00 86.81 405 GLU A C 1
ATOM 3199 O O . GLU A 1 405 ? -12.609 -11.527 21.799 1.00 86.81 405 GLU A O 1
ATOM 3204 N N . HIS A 1 406 ? -13.559 -11.625 19.759 1.00 89.69 406 HIS A N 1
ATOM 3205 C CA . HIS A 1 406 ? -14.939 -11.599 20.230 1.00 89.69 406 HIS A CA 1
ATOM 3206 C C . HIS A 1 406 ? -15.256 -10.397 21.147 1.00 89.69 406 HIS A C 1
ATOM 3208 O O . HIS A 1 406 ? -15.807 -10.550 22.237 1.00 89.69 406 HIS A O 1
ATOM 3214 N N . ILE A 1 407 ? -14.937 -9.187 20.675 1.00 94.56 407 ILE A N 1
ATOM 3215 C CA . ILE A 1 407 ? -15.149 -7.919 21.390 1.00 94.56 407 ILE A CA 1
ATOM 3216 C C . ILE A 1 407 ? -16.059 -6.968 20.602 1.00 94.56 407 ILE A C 1
ATOM 3218 O O . ILE A 1 407 ? -15.986 -6.917 19.372 1.00 94.56 407 ILE A O 1
ATOM 3222 N N . SER A 1 408 ? -16.918 -6.207 21.283 1.00 96.38 408 SER A N 1
ATOM 3223 C CA . SER A 1 408 ? -17.666 -5.088 20.692 1.00 96.38 408 SER A CA 1
ATOM 3224 C C . SER A 1 408 ? -16.877 -3.774 20.765 1.00 96.38 408 SER A C 1
ATOM 3226 O O . SER A 1 408 ? -15.989 -3.599 21.599 1.00 96.38 408 SER A O 1
ATOM 3228 N N . GLY A 1 409 ? -17.206 -2.796 19.914 1.00 96.44 409 GLY A N 1
ATOM 3229 C CA . GLY A 1 409 ? -16.546 -1.484 19.990 1.00 96.44 409 GLY A CA 1
ATOM 3230 C C . GLY A 1 409 ? -16.814 -0.769 21.313 1.00 96.44 409 GLY A C 1
ATOM 3231 O O . GLY A 1 409 ? -15.917 -0.131 21.863 1.00 96.44 409 GLY A O 1
ATOM 3232 N N . PHE A 1 410 ? -18.020 -0.927 21.864 1.00 97.62 410 PHE A N 1
ATOM 3233 C CA . PHE A 1 410 ? -18.347 -0.391 23.181 1.00 97.62 410 PHE A CA 1
ATOM 3234 C C . PHE A 1 410 ? -17.542 -1.090 24.281 1.00 97.62 410 PHE A C 1
ATOM 3236 O O . PHE A 1 410 ? -16.972 -0.417 25.135 1.00 97.62 410 PHE A O 1
ATOM 3243 N N . GLU A 1 411 ? -17.407 -2.417 24.214 1.00 97.69 411 GLU A N 1
ATOM 3244 C CA . GLU A 1 411 ? -16.610 -3.190 25.165 1.00 97.69 411 GLU A CA 1
ATOM 3245 C C . GLU A 1 411 ? -15.135 -2.764 25.158 1.00 97.69 411 GLU A C 1
ATOM 3247 O O . GLU A 1 411 ? -14.553 -2.535 26.219 1.00 97.69 411 GLU A O 1
ATOM 3252 N N . TYR A 1 412 ? -14.542 -2.566 23.976 1.00 98.00 412 TYR A N 1
ATOM 3253 C CA . TYR A 1 412 ? -13.178 -2.047 23.876 1.00 98.00 412 TYR A CA 1
ATOM 3254 C C . TYR A 1 412 ? -13.053 -0.643 24.476 1.00 98.00 412 TYR A C 1
ATOM 3256 O O . TYR A 1 412 ? -12.106 -0.384 25.212 1.00 98.00 412 TYR A O 1
ATOM 3264 N N . ALA A 1 413 ? -13.990 0.268 24.186 1.00 97.94 413 ALA A N 1
ATOM 3265 C CA . ALA A 1 413 ? -13.941 1.628 24.724 1.00 97.94 413 ALA A CA 1
ATOM 3266 C C . ALA A 1 413 ? -13.987 1.628 26.261 1.00 97.94 413 ALA A C 1
ATOM 3268 O O . ALA A 1 413 ? -13.226 2.356 26.899 1.00 97.94 413 ALA A O 1
ATOM 3269 N N . LEU A 1 414 ? -14.838 0.780 26.847 1.00 97.88 414 LEU A N 1
ATOM 3270 C CA . LEU A 1 414 ? -14.932 0.576 28.292 1.00 97.88 414 LEU A CA 1
ATOM 3271 C C . LEU A 1 414 ? -13.638 0.016 28.876 1.00 97.88 414 LEU A C 1
ATOM 3273 O O . LEU A 1 414 ? -13.098 0.591 29.820 1.00 97.88 414 LEU A O 1
ATOM 3277 N N . TRP A 1 415 ? -13.109 -1.054 28.280 1.00 97.81 415 TRP A N 1
ATOM 3278 C CA . TRP A 1 415 ? -11.843 -1.639 28.703 1.00 97.81 415 TRP A CA 1
ATOM 3279 C C . TRP A 1 415 ? -10.702 -0.624 28.596 1.00 97.81 415 TRP A C 1
ATOM 3281 O O . TRP A 1 415 ? -9.942 -0.453 29.538 1.00 97.81 415 TRP A O 1
ATOM 3291 N N . ALA A 1 416 ? -10.614 0.137 27.508 1.00 97.69 416 ALA A N 1
ATOM 3292 C CA . ALA A 1 416 ? -9.594 1.162 27.326 1.00 97.69 416 ALA A CA 1
ATOM 3293 C C . ALA A 1 416 ? -9.764 2.365 28.269 1.00 97.69 416 ALA A C 1
ATOM 3295 O O . ALA A 1 416 ? -8.877 3.212 28.301 1.00 97.69 416 ALA A O 1
ATOM 3296 N N . LEU A 1 417 ? -10.872 2.463 29.013 1.00 97.69 417 LEU A N 1
ATOM 3297 C CA . LEU A 1 417 ? -11.282 3.642 29.779 1.00 97.69 417 LEU A CA 1
ATOM 3298 C C . LEU A 1 417 ? -11.443 4.918 28.921 1.00 97.69 417 LEU A C 1
ATOM 3300 O O . LEU A 1 417 ? -11.299 6.040 29.412 1.00 97.69 417 LEU A O 1
ATOM 3304 N N . ASP A 1 418 ? -11.773 4.763 27.636 1.00 97.38 418 ASP A N 1
ATOM 3305 C CA . ASP A 1 418 ? -11.941 5.873 26.699 1.00 97.38 418 ASP A CA 1
ATOM 3306 C C . ASP A 1 418 ? -13.327 6.521 26.801 1.00 97.38 418 ASP A C 1
ATOM 3308 O O . ASP A 1 418 ? -14.261 6.239 26.037 1.00 97.38 418 ASP A O 1
ATOM 3312 N N . LYS A 1 419 ? -13.426 7.476 27.730 1.00 96.50 419 LYS A N 1
ATOM 3313 C CA . LYS A 1 419 ? -14.646 8.256 27.936 1.00 96.50 419 LYS A CA 1
ATOM 3314 C C . LYS A 1 419 ? -15.191 8.916 26.694 1.00 96.50 419 LYS A C 1
ATOM 3316 O O . LYS A 1 419 ? -16.410 9.012 26.523 1.00 96.50 419 LYS A O 1
ATOM 3321 N N . HIS A 1 420 ? -14.300 9.481 25.900 1.00 96.69 420 HIS A N 1
ATOM 3322 C CA . HIS A 1 420 ? -14.717 10.286 24.773 1.00 96.69 420 HIS A CA 1
ATOM 3323 C C . HIS A 1 420 ? -15.333 9.384 23.709 1.00 96.69 420 HIS A C 1
ATOM 3325 O O . HIS A 1 420 ? -16.416 9.703 23.223 1.00 96.69 420 HIS A O 1
ATOM 3331 N N . MET A 1 421 ? -14.748 8.207 23.488 1.00 97.19 421 MET A N 1
ATOM 3332 C CA . MET A 1 421 ? -15.272 7.230 22.547 1.00 97.19 421 MET A CA 1
ATOM 3333 C C . MET A 1 421 ? -16.633 6.662 22.965 1.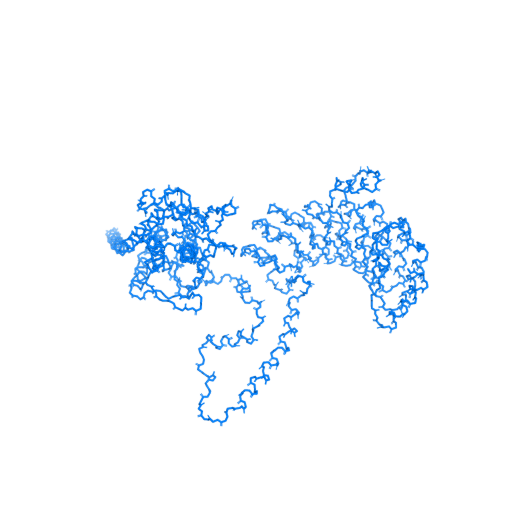00 97.19 421 MET A C 1
ATOM 3335 O O . MET A 1 421 ? -17.577 6.717 22.173 1.00 97.19 421 MET A O 1
ATOM 3339 N N . TRP A 1 422 ? -16.809 6.187 24.208 1.00 97.00 422 TRP A N 1
ATOM 3340 C CA . TRP A 1 422 ? -18.128 5.662 24.601 1.00 97.00 422 TRP A CA 1
ATOM 3341 C C . TRP A 1 422 ? -19.197 6.753 24.650 1.00 97.00 422 TRP A C 1
ATOM 3343 O O . TRP A 1 422 ? -20.357 6.500 24.333 1.00 97.00 422 TRP A O 1
ATOM 3353 N N . ARG A 1 423 ? -18.830 7.994 24.994 1.00 96.31 423 ARG A N 1
ATOM 3354 C CA . ARG A 1 423 ? -19.759 9.126 24.930 1.00 96.31 423 ARG A CA 1
ATOM 3355 C C . ARG A 1 423 ? -20.205 9.384 23.492 1.00 96.31 423 ARG A C 1
ATOM 3357 O O . ARG A 1 423 ? -21.401 9.531 23.262 1.00 96.31 423 ARG A O 1
ATOM 3364 N N . THR A 1 424 ? -19.270 9.392 22.547 1.00 95.50 424 THR A N 1
ATOM 3365 C CA . THR A 1 424 ? -19.555 9.519 21.114 1.00 95.50 424 THR A CA 1
ATOM 3366 C C . THR A 1 424 ? -20.498 8.416 20.629 1.00 95.50 424 THR A C 1
ATOM 3368 O O . THR A 1 424 ? -21.475 8.706 19.940 1.00 95.50 424 THR A O 1
ATOM 3371 N N . MET A 1 425 ? -20.288 7.170 21.060 1.00 96.50 425 MET A N 1
ATOM 3372 C CA . MET A 1 425 ? -21.192 6.056 20.746 1.00 96.50 425 MET A CA 1
ATOM 3373 C C . MET A 1 425 ? -22.610 6.274 21.298 1.00 96.50 425 MET A C 1
ATOM 3375 O O . MET A 1 425 ? -23.588 6.054 20.585 1.00 96.50 425 MET A O 1
ATOM 3379 N N . LEU A 1 426 ? -22.741 6.743 22.544 1.00 94.88 426 LEU A N 1
ATOM 3380 C CA . LEU A 1 426 ? -24.043 7.024 23.165 1.00 94.88 426 LEU A CA 1
ATOM 3381 C C . LEU A 1 426 ? -24.780 8.198 22.507 1.00 94.88 426 LEU A C 1
ATOM 3383 O O . LEU A 1 426 ? -26.007 8.177 22.410 1.00 94.88 426 LEU A O 1
ATOM 3387 N N . GLU A 1 427 ? -24.050 9.219 22.056 1.00 93.69 427 GLU A N 1
ATOM 3388 C CA . GLU A 1 427 ? -24.608 10.366 21.329 1.00 93.69 427 GLU A CA 1
ATOM 3389 C C . GLU A 1 427 ? -25.158 9.965 19.947 1.00 93.69 427 GLU A C 1
ATOM 3391 O O . GLU A 1 427 ? -26.075 10.616 19.450 1.00 93.69 427 GLU A O 1
ATOM 3396 N N . CYS A 1 428 ? -24.673 8.862 19.364 1.00 93.56 428 CYS A N 1
ATOM 3397 C CA . CYS A 1 428 ? -25.170 8.318 18.095 1.00 93.56 428 CYS A CA 1
ATOM 3398 C C . CYS A 1 428 ? -26.454 7.488 18.220 1.00 93.56 428 CYS A C 1
ATOM 3400 O O . CYS A 1 428 ? -27.034 7.116 17.199 1.00 93.56 428 CYS A O 1
ATOM 3402 N N . LEU A 1 429 ? -26.907 7.168 19.437 1.00 91.38 429 LEU A N 1
ATOM 3403 C CA . LEU A 1 429 ? -28.115 6.365 19.614 1.00 91.38 429 LEU A CA 1
ATOM 3404 C C . LEU A 1 429 ? -29.347 7.115 19.079 1.00 91.38 429 LEU A C 1
ATOM 3406 O O . LEU A 1 429 ? -29.567 8.271 19.465 1.00 91.38 429 LEU A O 1
ATOM 3410 N N . PRO A 1 430 ? -30.184 6.469 18.243 1.00 85.25 430 PRO A N 1
ATOM 3411 C CA . PRO A 1 430 ? -31.371 7.104 17.684 1.00 85.25 430 PRO A CA 1
ATOM 3412 C C . PRO A 1 430 ? -32.355 7.495 18.795 1.00 85.25 430 PRO A C 1
ATOM 3414 O O . PRO A 1 430 ? -32.392 6.877 19.855 1.00 85.25 430 PRO A O 1
ATOM 3417 N N . GLN A 1 431 ? -33.159 8.534 18.566 1.00 82.75 431 GLN A N 1
ATOM 3418 C CA . GLN A 1 431 ? -34.221 8.973 19.485 1.00 82.75 431 GLN A CA 1
ATOM 3419 C C . GLN A 1 431 ? -35.553 8.305 19.111 1.00 82.75 431 GLN A C 1
ATOM 3421 O O . GLN A 1 431 ? -36.513 8.972 18.739 1.00 82.75 431 GLN A O 1
ATOM 3426 N N . ASN A 1 432 ? -35.584 6.973 19.118 1.00 81.31 432 ASN A N 1
ATOM 3427 C CA . ASN A 1 432 ? -36.766 6.175 18.781 1.00 81.31 432 ASN A CA 1
ATOM 3428 C C . ASN A 1 432 ? -36.927 4.996 19.753 1.00 81.31 432 ASN A C 1
ATOM 3430 O O . ASN A 1 432 ? -36.097 4.799 20.637 1.00 81.31 432 ASN A O 1
ATOM 3434 N N . GLU A 1 433 ? -37.970 4.189 19.574 1.00 74.44 433 GLU A N 1
ATOM 3435 C CA . GLU A 1 433 ? -38.296 3.050 20.452 1.00 74.44 433 GLU A CA 1
ATOM 3436 C C . GLU A 1 433 ? -37.143 2.035 20.603 1.00 74.44 433 GLU A C 1
ATOM 3438 O O . GLU A 1 433 ? -36.966 1.428 21.660 1.00 74.44 433 GLU A O 1
ATOM 3443 N N . LYS A 1 434 ? -36.259 1.918 19.599 1.00 81.75 434 LYS A N 1
ATOM 3444 C CA . LYS A 1 434 ? -35.085 1.023 19.642 1.00 81.75 434 LYS A CA 1
ATOM 3445 C C . LYS A 1 434 ? -33.974 1.519 20.577 1.00 81.75 434 LYS A C 1
ATOM 3447 O O . LYS A 1 434 ? -33.049 0.766 20.888 1.00 81.75 434 LYS A O 1
ATOM 3452 N N . ARG A 1 435 ? -34.044 2.771 21.045 1.00 88.31 435 ARG A N 1
ATOM 3453 C CA . ARG A 1 435 ? -33.062 3.376 21.959 1.00 88.31 435 ARG A CA 1
ATOM 3454 C C . ARG A 1 435 ? -32.993 2.641 23.291 1.00 88.31 435 ARG A C 1
ATOM 3456 O O . ARG A 1 435 ? -31.894 2.358 23.765 1.00 88.31 435 ARG A O 1
ATOM 3463 N N . LYS A 1 436 ? -34.150 2.313 23.879 1.00 89.38 436 LYS A N 1
ATOM 3464 C CA . LYS A 1 436 ? -34.235 1.609 25.167 1.00 89.38 436 LYS A CA 1
ATOM 3465 C C . LYS A 1 436 ? -33.559 0.242 25.083 1.00 89.38 436 LYS A C 1
ATOM 3467 O O . LYS A 1 436 ? -32.711 -0.069 25.912 1.00 89.38 436 LYS A O 1
ATOM 3472 N N . GLU A 1 437 ? -33.869 -0.528 24.039 1.00 89.44 437 GLU A N 1
ATOM 3473 C CA . GLU A 1 437 ? -33.271 -1.846 23.798 1.00 89.44 437 GLU A CA 1
ATOM 3474 C C . GLU A 1 437 ? -31.743 -1.763 23.648 1.00 89.44 437 GLU A C 1
ATOM 3476 O O . GLU A 1 437 ? -31.008 -2.546 24.257 1.00 89.44 437 GLU A O 1
ATOM 3481 N N . ALA A 1 438 ? -31.250 -0.787 22.878 1.00 91.75 438 ALA A N 1
ATOM 3482 C CA . ALA A 1 438 ? -29.819 -0.557 22.722 1.00 91.75 438 ALA A CA 1
ATOM 3483 C C . ALA A 1 438 ? -29.155 -0.207 24.064 1.00 91.75 438 ALA A C 1
ATOM 3485 O O . ALA A 1 438 ? -28.160 -0.830 24.427 1.00 91.75 438 ALA A O 1
ATOM 3486 N N . LEU A 1 439 ? -29.726 0.722 24.839 1.00 94.12 439 LEU A N 1
ATOM 3487 C CA . LEU A 1 439 ? -29.210 1.100 26.159 1.00 94.12 439 LEU A CA 1
ATOM 3488 C C . LEU A 1 439 ? -29.161 -0.087 27.129 1.00 94.12 439 LEU A C 1
ATOM 3490 O O . LEU A 1 439 ? -28.171 -0.242 27.843 1.00 94.12 439 LEU A O 1
ATOM 3494 N N . THR A 1 440 ? -30.181 -0.949 27.132 1.00 93.44 440 THR A N 1
ATOM 3495 C CA . THR A 1 440 ? -30.188 -2.173 27.944 1.00 93.44 440 THR A CA 1
ATOM 3496 C C . THR A 1 440 ? -29.039 -3.104 27.555 1.00 93.44 440 THR A C 1
ATOM 3498 O O . THR A 1 440 ? -28.320 -3.567 28.438 1.00 93.44 440 THR A O 1
ATOM 3501 N N . LYS A 1 441 ? -28.793 -3.319 26.253 1.00 95.12 441 LYS A N 1
ATOM 3502 C CA . LYS A 1 441 ? -27.661 -4.136 25.769 1.00 95.12 441 LYS A CA 1
ATOM 3503 C C . LYS A 1 441 ? -26.304 -3.546 26.163 1.00 95.12 441 LYS A C 1
ATOM 3505 O O . LYS A 1 441 ? -25.420 -4.287 26.589 1.00 95.12 441 LYS A O 1
ATOM 3510 N N . LEU A 1 442 ? -26.142 -2.225 26.066 1.00 96.31 442 LEU A N 1
ATOM 3511 C CA . LEU A 1 442 ? -24.913 -1.540 26.487 1.00 96.31 442 LEU A CA 1
ATOM 3512 C C . LEU A 1 442 ? -24.695 -1.649 28.000 1.00 96.31 442 LEU A C 1
ATOM 3514 O O . LEU A 1 442 ? -23.575 -1.898 28.438 1.00 96.31 442 LEU A O 1
ATOM 3518 N N . ARG A 1 443 ? -25.758 -1.533 28.804 1.00 96.50 443 ARG A N 1
ATOM 3519 C CA . ARG A 1 443 ? -25.682 -1.754 30.256 1.00 96.50 443 ARG A CA 1
ATOM 3520 C C . ARG A 1 443 ? -25.281 -3.196 30.587 1.00 96.50 443 ARG A C 1
ATOM 3522 O O . ARG A 1 443 ? -24.469 -3.401 31.481 1.00 96.50 443 ARG A O 1
ATOM 3529 N N . SER A 1 444 ? -25.775 -4.190 29.848 1.00 95.69 444 SER A N 1
ATOM 3530 C CA . SER A 1 444 ? -25.321 -5.579 30.006 1.00 95.69 444 SER A CA 1
ATOM 3531 C C . SER A 1 444 ? -23.831 -5.747 29.686 1.00 95.69 444 SER A C 1
ATOM 3533 O O . SER A 1 444 ? -23.124 -6.376 30.468 1.00 95.69 444 SER A O 1
ATOM 3535 N N . GLN A 1 445 ? -23.333 -5.147 28.597 1.00 95.75 445 GLN A N 1
ATOM 3536 C CA . GLN A 1 445 ? -21.897 -5.164 28.267 1.00 95.75 445 GLN A CA 1
ATOM 3537 C C . GLN A 1 445 ? -21.046 -4.479 29.346 1.00 95.75 445 GLN A C 1
ATOM 3539 O O . GLN A 1 445 ? -19.982 -4.981 29.700 1.00 95.75 445 GLN A O 1
ATOM 3544 N N . TYR A 1 446 ? -21.533 -3.372 29.917 1.00 97.25 446 TYR A N 1
ATOM 3545 C CA . TYR A 1 446 ? -20.879 -2.705 31.043 1.00 97.25 446 TYR A CA 1
ATOM 3546 C C . TYR A 1 446 ? -20.696 -3.649 32.237 1.00 97.25 446 TYR A C 1
ATOM 3548 O O . TYR A 1 446 ? -19.578 -3.825 32.716 1.00 97.25 446 TYR A O 1
ATOM 3556 N N . HIS A 1 447 ? -21.776 -4.302 32.678 1.00 96.38 447 HIS A N 1
ATOM 3557 C CA . HIS A 1 447 ? -21.713 -5.241 33.797 1.00 96.38 447 HIS A CA 1
ATOM 3558 C C . HIS A 1 447 ? -20.825 -6.448 33.497 1.00 96.38 447 HIS A C 1
ATOM 3560 O O . HIS A 1 447 ? -20.120 -6.911 34.392 1.00 96.38 447 HIS A O 1
ATOM 3566 N N . GLN A 1 448 ? -20.814 -6.938 32.254 1.00 93.69 448 GLN A N 1
ATOM 3567 C CA . GLN A 1 448 ? -19.920 -8.024 31.859 1.00 93.69 448 GLN A CA 1
ATOM 3568 C C . GLN A 1 448 ? -18.449 -7.632 32.058 1.00 93.69 448 GLN A C 1
ATOM 3570 O O . GLN A 1 448 ? -17.690 -8.371 32.676 1.00 93.69 448 GLN A O 1
ATOM 357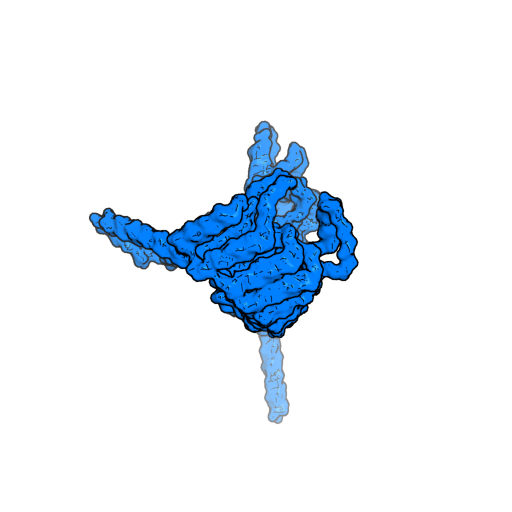5 N N . ILE A 1 449 ? -18.047 -6.445 31.608 1.00 94.12 449 ILE A N 1
ATOM 3576 C CA . ILE A 1 449 ? -16.667 -5.970 31.770 1.00 94.12 449 ILE A CA 1
ATOM 3577 C C . ILE A 1 449 ? -16.323 -5.709 33.234 1.00 94.12 449 ILE A C 1
ATOM 3579 O O . ILE A 1 449 ? -15.236 -6.068 33.687 1.00 94.12 449 ILE A O 1
ATOM 3583 N N . ASP A 1 450 ? -17.240 -5.104 33.985 1.00 93.69 450 ASP A N 1
ATOM 3584 C CA . ASP A 1 450 ? -17.013 -4.798 35.397 1.00 93.69 450 ASP A CA 1
ATOM 3585 C C . ASP A 1 450 ? -16.881 -6.068 36.259 1.00 93.69 450 ASP A C 1
ATOM 3587 O O . ASP A 1 450 ? -16.148 -6.086 37.251 1.00 93.69 450 ASP A O 1
ATOM 3591 N N . THR A 1 451 ? -17.526 -7.168 35.864 1.00 92.88 451 THR A N 1
ATOM 3592 C CA . THR A 1 451 ? -17.490 -8.441 36.599 1.00 92.88 451 THR A CA 1
ATOM 3593 C C . THR A 1 451 ? -16.409 -9.396 36.088 1.00 92.88 451 THR A C 1
ATOM 3595 O O . THR A 1 451 ? -15.554 -9.812 36.873 1.00 92.88 451 THR A O 1
ATOM 3598 N N . GLU A 1 452 ? -16.413 -9.711 34.793 1.00 92.69 452 GLU A N 1
ATOM 3599 C CA . GLU A 1 452 ? -15.572 -10.733 34.149 1.00 92.69 452 GLU A CA 1
ATOM 3600 C C . GLU A 1 452 ? -14.292 -10.149 33.527 1.00 92.69 452 GLU A C 1
ATOM 3602 O O . GLU A 1 452 ? -13.249 -10.806 33.495 1.00 92.69 452 GLU A O 1
ATOM 3607 N N . GLY A 1 453 ? -14.354 -8.898 33.065 1.00 93.69 453 GLY A N 1
ATOM 3608 C CA . GLY A 1 453 ? -13.304 -8.253 32.280 1.00 93.69 453 GLY A CA 1
ATOM 3609 C C . GLY A 1 453 ? -13.198 -8.769 30.846 1.00 93.69 453 GLY A C 1
ATOM 3610 O O . GLY A 1 453 ? -14.084 -9.453 30.341 1.00 93.69 453 GLY A O 1
ATOM 3611 N N . ILE A 1 454 ? -12.111 -8.404 30.163 1.00 94.25 454 ILE A N 1
ATOM 3612 C CA . ILE A 1 454 ? -11.849 -8.786 28.770 1.00 94.25 454 ILE A CA 1
ATOM 3613 C C . ILE A 1 454 ? -10.522 -9.526 28.677 1.00 94.25 454 ILE A C 1
ATOM 3615 O O . ILE A 1 454 ? -9.530 -9.130 29.296 1.00 94.25 454 ILE A O 1
ATOM 3619 N N . SER A 1 455 ? -10.498 -10.585 27.865 1.00 94.25 455 SER A N 1
ATOM 3620 C CA . SER A 1 455 ? -9.265 -11.265 27.484 1.00 94.25 455 SER A CA 1
ATOM 3621 C C . SER A 1 455 ? -8.682 -10.729 26.179 1.00 94.25 455 SER A C 1
ATOM 3623 O O . SER A 1 455 ? -9.407 -10.511 25.212 1.00 94.25 455 SER A O 1
ATOM 3625 N N . TYR A 1 456 ? -7.359 -10.607 26.121 1.00 89.56 456 TYR A N 1
ATOM 3626 C CA . TYR A 1 456 ? -6.623 -10.298 24.894 1.00 89.56 456 TYR A CA 1
ATOM 3627 C C . TYR A 1 456 ? -5.275 -11.015 24.862 1.00 89.56 456 TYR A C 1
ATOM 3629 O O . TYR A 1 456 ? -4.769 -11.488 25.884 1.00 89.56 456 TYR A O 1
ATOM 3637 N N . TRP A 1 457 ? -4.676 -11.074 23.676 1.00 84.69 457 TRP A N 1
ATOM 3638 C CA . TRP A 1 457 ? -3.337 -11.609 23.466 1.00 84.69 457 TRP A CA 1
ATOM 3639 C C . TRP A 1 457 ? -2.339 -10.486 23.217 1.00 84.69 457 TRP A C 1
ATOM 3641 O O . TRP A 1 457 ? -2.587 -9.588 22.416 1.00 84.69 457 TRP A O 1
ATOM 3651 N N . LEU A 1 458 ? -1.184 -10.558 23.871 1.00 81.88 458 LEU A N 1
ATOM 3652 C CA . LEU A 1 458 ? -0.063 -9.651 23.650 1.00 81.88 458 LEU A CA 1
ATOM 3653 C C . LEU A 1 458 ? 1.236 -10.457 23.701 1.00 81.88 458 LEU A C 1
ATOM 3655 O O . LEU A 1 458 ? 1.474 -11.190 24.661 1.00 81.88 458 LEU A O 1
ATOM 3659 N N . HIS A 1 459 ? 2.059 -10.355 22.654 1.00 77.75 459 HIS A N 1
ATOM 3660 C CA . HIS A 1 459 ? 3.310 -11.116 22.513 1.00 77.75 459 HIS A CA 1
ATOM 3661 C C . HIS A 1 459 ? 3.145 -12.634 22.751 1.00 77.75 459 HIS A C 1
ATOM 3663 O O . HIS A 1 459 ? 3.964 -13.265 23.415 1.00 77.75 459 HIS A O 1
ATOM 3669 N N . GLY A 1 460 ? 2.051 -13.219 22.248 1.00 74.62 460 GLY A N 1
ATOM 3670 C CA . GLY A 1 460 ? 1.758 -14.653 22.382 1.00 74.62 460 GLY A CA 1
ATOM 3671 C C . GLY A 1 460 ? 1.278 -15.096 23.770 1.00 74.62 460 GLY A C 1
ATOM 3672 O O . GLY A 1 460 ? 1.070 -16.286 23.987 1.00 74.62 460 GLY A O 1
ATOM 3673 N N . LYS A 1 461 ? 1.068 -14.167 24.712 1.00 81.81 461 LYS A N 1
ATOM 3674 C CA . LYS A 1 461 ? 0.533 -14.453 26.047 1.00 81.81 461 LYS A CA 1
ATOM 3675 C C . LYS A 1 461 ? -0.882 -13.897 26.196 1.00 81.81 461 LYS A C 1
ATOM 3677 O O . LYS A 1 461 ? -1.146 -12.764 25.799 1.00 81.81 461 LYS A O 1
ATOM 3682 N N . LYS A 1 462 ? -1.773 -14.690 26.795 1.00 91.56 462 LYS A N 1
ATOM 3683 C CA . LYS A 1 462 ? -3.146 -14.285 27.118 1.00 91.56 462 LYS A CA 1
ATOM 3684 C C . LYS A 1 462 ? -3.185 -13.515 28.438 1.00 91.56 462 LYS A C 1
ATOM 3686 O O . LYS A 1 462 ? -2.606 -13.954 29.434 1.00 91.56 462 LYS A O 1
ATOM 3691 N N . PHE A 1 463 ? -3.892 -12.395 28.439 1.00 91.25 463 PHE A N 1
ATOM 3692 C CA . PHE A 1 463 ? -4.175 -11.559 29.601 1.00 91.25 463 PHE A CA 1
ATOM 3693 C C . PHE A 1 463 ? -5.684 -11.437 29.768 1.00 91.25 463 PHE A C 1
ATOM 3695 O O . PHE A 1 463 ? -6.409 -11.495 28.779 1.00 91.25 463 PHE A O 1
ATOM 3702 N N . THR A 1 464 ? -6.141 -11.256 31.006 1.00 94.62 464 THR A N 1
ATOM 3703 C CA . THR A 1 464 ? -7.532 -10.921 31.320 1.00 94.62 464 THR A CA 1
ATOM 3704 C C . THR A 1 464 ? -7.528 -9.807 32.350 1.00 94.62 464 THR A C 1
ATOM 3706 O O . THR A 1 464 ? -6.959 -9.970 33.429 1.00 94.62 464 THR A O 1
ATOM 3709 N N . GLU A 1 465 ? -8.146 -8.677 32.022 1.00 94.06 465 GLU A N 1
ATOM 3710 C CA . GLU A 1 465 ? -8.290 -7.548 32.940 1.00 94.06 465 GLU A CA 1
ATOM 3711 C C . GLU A 1 465 ? -9.601 -6.799 32.684 1.00 94.06 465 GLU A C 1
ATOM 3713 O O . GLU A 1 465 ? -10.132 -6.812 31.574 1.00 94.06 465 GLU A O 1
ATOM 3718 N N . LYS A 1 466 ? -10.136 -6.151 33.722 1.00 93.94 466 LYS A N 1
ATOM 3719 C CA . LYS A 1 466 ? -11.404 -5.409 33.637 1.00 93.94 466 LYS A CA 1
ATOM 3720 C C . LYS A 1 466 ? -11.285 -4.170 32.764 1.00 93.94 466 LYS A C 1
ATOM 3722 O O . LYS A 1 466 ? -12.149 -3.873 31.953 1.00 93.94 466 LYS A O 1
ATOM 3727 N N . HIS A 1 467 ? -10.181 -3.462 32.915 1.00 95.31 467 HIS A N 1
ATOM 3728 C CA . HIS A 1 467 ? -9.876 -2.268 32.157 1.00 95.31 467 HIS A CA 1
ATOM 3729 C C . HIS A 1 467 ? -8.362 -2.112 32.050 1.00 95.31 467 HIS A C 1
ATOM 3731 O O . HIS A 1 467 ? -7.616 -2.717 32.823 1.00 95.31 467 HIS A O 1
ATOM 3737 N N . PHE A 1 468 ? -7.916 -1.264 31.129 1.00 96.56 468 PHE A N 1
ATOM 3738 C CA . PHE A 1 468 ? -6.523 -0.924 30.930 1.00 96.56 468 PHE A CA 1
ATOM 3739 C C . PHE A 1 468 ? -5.906 -0.485 32.258 1.00 96.56 468 PHE A C 1
ATOM 3741 O O . PHE A 1 468 ? -6.367 0.450 32.927 1.00 96.56 468 PHE A O 1
ATOM 3748 N N . ASN A 1 469 ? -4.865 -1.201 32.664 1.00 95.06 469 ASN A N 1
ATOM 3749 C CA . ASN A 1 469 ? -4.274 -1.043 33.976 1.00 95.06 469 ASN A CA 1
ATOM 3750 C C . ASN A 1 469 ? -3.151 0.004 33.954 1.00 95.06 469 ASN A C 1
ATOM 3752 O O . ASN A 1 469 ? -1.968 -0.315 33.793 1.00 95.06 469 ASN A O 1
ATOM 3756 N N . PHE A 1 470 ? -3.531 1.271 34.154 1.00 97.06 470 PHE A N 1
ATOM 3757 C CA . PHE A 1 470 ? -2.589 2.388 34.302 1.00 97.06 470 PHE A CA 1
ATOM 3758 C C . PHE A 1 470 ? -1.557 2.133 35.407 1.00 97.06 470 PHE A C 1
ATOM 3760 O O . PHE A 1 470 ? -0.374 2.420 35.206 1.00 97.06 470 PHE A O 1
ATOM 3767 N N . GLU A 1 471 ? -2.001 1.587 36.545 1.00 96.12 471 GLU A N 1
ATOM 3768 C CA . GLU A 1 471 ? -1.187 1.377 37.747 1.00 96.12 471 GLU A CA 1
ATOM 3769 C C . GLU A 1 471 ? 0.009 0.472 37.464 1.00 96.12 471 GLU A C 1
ATOM 3771 O O . GLU A 1 471 ? 1.146 0.835 37.750 1.00 96.12 471 GLU A O 1
ATOM 3776 N N . THR A 1 472 ? -0.226 -0.684 36.843 1.00 94.00 472 THR A N 1
ATOM 3777 C CA . THR A 1 472 ? 0.834 -1.666 36.561 1.00 94.00 472 THR A CA 1
ATOM 3778 C C . THR A 1 472 ? 1.607 -1.392 35.273 1.00 94.00 472 THR A C 1
ATOM 3780 O O . THR A 1 472 ? 2.691 -1.954 35.108 1.00 94.00 472 THR A O 1
ATOM 3783 N N . THR A 1 473 ? 1.094 -0.508 34.409 1.00 95.38 473 THR A N 1
ATOM 3784 C CA . THR A 1 473 ? 1.723 -0.125 33.138 1.00 95.38 473 THR A CA 1
ATOM 3785 C C . THR A 1 473 ? 2.541 1.161 33.297 1.00 95.38 473 THR A C 1
ATOM 3787 O O . THR A 1 473 ? 3.710 1.119 33.683 1.00 95.38 473 THR A O 1
ATOM 3790 N N . ILE A 1 474 ? 1.943 2.325 33.025 1.00 97.38 474 ILE A N 1
ATOM 3791 C CA . ILE A 1 474 ? 2.672 3.595 32.920 1.00 97.38 474 ILE A CA 1
ATOM 3792 C C . ILE A 1 474 ? 2.975 4.224 34.282 1.00 97.38 474 ILE A C 1
ATOM 3794 O O . ILE A 1 474 ? 4.058 4.775 34.470 1.00 97.38 474 ILE A O 1
ATOM 3798 N N . ILE A 1 475 ? 2.072 4.105 35.262 1.00 97.94 475 ILE A N 1
ATOM 3799 C CA . ILE A 1 475 ? 2.274 4.681 36.599 1.00 97.94 475 ILE A CA 1
ATOM 3800 C C . ILE A 1 475 ? 3.417 3.956 37.308 1.00 97.94 475 ILE A C 1
ATOM 3802 O O . ILE A 1 475 ? 4.307 4.618 37.837 1.00 97.94 475 ILE A O 1
ATOM 3806 N N . LYS A 1 476 ? 3.457 2.617 37.269 1.00 96.56 476 LYS A N 1
ATOM 3807 C CA . LYS A 1 476 ? 4.575 1.834 37.815 1.00 96.56 476 LYS A CA 1
ATOM 3808 C C . LYS A 1 476 ? 5.903 2.194 37.152 1.00 96.56 476 LYS A C 1
ATOM 3810 O O . LYS A 1 476 ? 6.885 2.391 37.866 1.00 96.56 476 LYS A O 1
ATOM 3815 N N . ALA A 1 477 ? 5.939 2.308 35.823 1.00 94.31 477 ALA A N 1
ATOM 3816 C CA . ALA A 1 477 ? 7.161 2.657 35.099 1.00 94.31 477 ALA A CA 1
ATOM 3817 C C . ALA A 1 477 ? 7.661 4.069 35.461 1.00 94.31 477 ALA A C 1
ATOM 3819 O O . ALA A 1 477 ? 8.834 4.254 35.786 1.00 94.31 477 ALA A O 1
ATOM 3820 N N . LEU A 1 478 ? 6.770 5.064 35.490 1.00 93.31 478 LEU A N 1
ATOM 3821 C CA . LEU A 1 478 ? 7.113 6.430 35.893 1.00 93.31 478 LEU A CA 1
ATOM 3822 C C . LEU A 1 478 ? 7.491 6.519 37.382 1.00 93.31 478 LEU A C 1
ATOM 3824 O O . LEU A 1 478 ? 8.434 7.219 37.741 1.00 93.31 478 LEU A O 1
ATOM 3828 N N . GLN A 1 479 ? 6.818 5.776 38.263 1.00 93.25 479 GLN A N 1
ATOM 3829 C CA . GLN A 1 479 ? 7.149 5.733 39.689 1.00 93.25 479 GLN A CA 1
ATOM 3830 C C . GLN A 1 479 ? 8.529 5.108 39.925 1.00 93.25 479 GLN A C 1
ATOM 3832 O O . GLN A 1 479 ? 9.308 5.646 40.709 1.00 93.25 479 GLN A O 1
ATOM 3837 N N . ALA A 1 480 ? 8.866 4.018 39.227 1.00 89.69 480 ALA A N 1
ATOM 3838 C CA . ALA A 1 480 ? 10.200 3.424 39.278 1.00 89.69 480 ALA A CA 1
ATOM 3839 C C . ALA A 1 480 ? 11.274 4.429 38.825 1.00 89.69 480 ALA A C 1
ATOM 3841 O O . ALA A 1 480 ? 12.289 4.587 39.504 1.00 89.69 480 ALA A O 1
ATOM 3842 N N . ARG A 1 481 ? 11.007 5.189 37.751 1.00 86.00 481 ARG A N 1
ATOM 3843 C CA . ARG A 1 481 ? 11.895 6.262 37.274 1.00 86.00 481 ARG A CA 1
ATOM 3844 C C . ARG A 1 481 ? 12.148 7.327 38.339 1.00 86.00 481 ARG A C 1
ATOM 3846 O O . ARG A 1 481 ? 13.291 7.748 38.527 1.00 86.00 481 ARG A O 1
ATOM 3853 N N . VAL A 1 482 ? 11.083 7.782 38.999 1.00 86.38 482 VAL A N 1
ATOM 3854 C CA . VAL A 1 482 ? 11.138 8.790 40.067 1.00 86.38 482 VAL A CA 1
ATOM 3855 C C . VAL A 1 482 ? 11.937 8.253 41.260 1.00 86.38 482 VAL A C 1
ATOM 3857 O O . VAL A 1 482 ? 12.825 8.944 41.756 1.00 86.38 482 VAL A O 1
ATOM 3860 N N . ASN A 1 483 ? 11.712 6.998 41.658 1.00 85.31 483 ASN A N 1
ATOM 3861 C CA . ASN A 1 483 ? 12.380 6.376 42.806 1.00 85.31 483 ASN A CA 1
ATOM 3862 C C . ASN A 1 483 ? 13.895 6.179 42.606 1.00 85.31 483 ASN A C 1
ATOM 3864 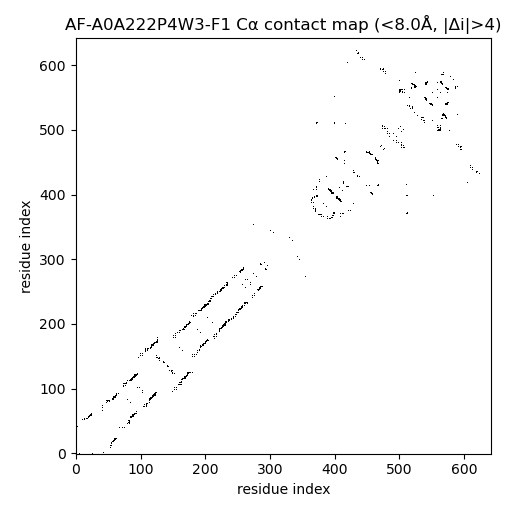O O . ASN A 1 483 ? 14.649 6.284 43.570 1.00 85.31 483 ASN A O 1
ATOM 3868 N N . LEU A 1 484 ? 14.360 5.948 41.370 1.00 78.62 484 LEU A N 1
ATOM 3869 C CA . LEU A 1 484 ? 15.791 5.796 41.049 1.00 78.62 484 LEU A CA 1
ATOM 3870 C C . LEU A 1 484 ? 16.641 7.048 41.332 1.00 78.62 484 LEU A C 1
ATOM 3872 O O . LEU A 1 484 ? 17.865 6.984 41.274 1.00 78.62 484 LEU A O 1
ATOM 3876 N N . ASN A 1 485 ? 16.026 8.194 41.632 1.00 64.19 485 ASN A N 1
ATOM 3877 C CA . ASN A 1 485 ? 16.739 9.418 42.000 1.00 64.19 485 ASN A CA 1
ATOM 3878 C C . ASN A 1 485 ? 16.959 9.585 43.520 1.00 64.19 485 ASN A C 1
ATOM 3880 O O . ASN A 1 485 ? 17.341 10.676 43.946 1.00 64.19 485 ASN A O 1
ATOM 3884 N N . ALA A 1 486 ? 16.767 8.530 44.326 1.00 55.94 486 ALA A N 1
ATOM 3885 C CA . ALA A 1 486 ? 17.161 8.513 45.738 1.00 55.94 486 ALA A CA 1
ATOM 3886 C C . ALA A 1 486 ? 18.691 8.713 45.905 1.00 55.94 486 ALA A C 1
ATOM 3888 O O . ALA A 1 486 ? 19.470 8.254 45.063 1.00 55.94 486 ALA A O 1
ATOM 3889 N N . PRO A 1 487 ? 19.149 9.446 46.936 1.00 50.28 487 PRO A N 1
ATOM 3890 C CA . PRO A 1 487 ? 20.483 10.026 46.943 1.00 50.28 487 PRO A CA 1
ATOM 3891 C C . PRO A 1 487 ? 21.499 9.063 47.550 1.00 50.28 487 PRO A C 1
ATOM 3893 O O . PRO A 1 487 ? 21.773 9.173 48.728 1.00 50.28 487 PRO A O 1
ATOM 3896 N N . GLU A 1 488 ? 22.067 8.147 46.766 1.00 51.78 488 GLU A N 1
ATOM 3897 C CA . GLU A 1 488 ? 23.391 7.564 47.047 1.00 51.78 488 GLU A CA 1
ATOM 3898 C C . GLU A 1 488 ? 23.844 6.720 45.841 1.00 51.78 488 GLU A C 1
ATOM 3900 O O . GLU A 1 488 ? 23.370 5.616 45.608 1.00 51.78 488 GLU A O 1
ATOM 3905 N N . THR A 1 489 ? 24.758 7.292 45.043 1.00 52.12 489 THR A N 1
ATOM 3906 C CA . THR A 1 489 ? 25.387 6.744 43.815 1.00 52.12 489 THR A CA 1
ATOM 3907 C C . THR A 1 489 ? 24.450 6.454 42.626 1.00 52.12 489 THR A C 1
ATOM 3909 O O . THR A 1 489 ? 23.756 5.448 42.567 1.00 52.12 489 THR A O 1
ATOM 3912 N N . LYS A 1 490 ? 24.449 7.352 41.625 1.00 67.56 490 LYS A N 1
ATOM 3913 C CA . LYS A 1 490 ? 23.603 7.249 40.420 1.00 67.56 490 LYS A CA 1
ATOM 3914 C C . LYS A 1 490 ? 24.276 6.407 39.333 1.00 67.56 490 LYS A C 1
ATOM 3916 O O . LYS A 1 490 ? 25.205 6.883 38.681 1.00 67.56 490 LYS A O 1
ATOM 3921 N N . ASP A 1 491 ? 23.773 5.197 39.111 1.00 77.88 491 ASP A N 1
ATOM 3922 C CA . ASP A 1 491 ? 24.031 4.430 37.888 1.00 77.88 491 ASP A CA 1
ATOM 3923 C C . ASP A 1 491 ? 23.237 5.058 36.729 1.00 77.88 491 ASP A C 1
ATOM 3925 O O . ASP A 1 491 ? 22.025 4.870 36.587 1.00 77.88 491 ASP A O 1
ATOM 3929 N N . TRP A 1 492 ? 23.923 5.881 35.933 1.00 76.19 492 TRP A N 1
ATOM 3930 C CA . TRP A 1 492 ? 23.314 6.611 34.823 1.00 76.19 492 TRP A CA 1
ATOM 3931 C C . TRP A 1 492 ? 22.853 5.696 33.689 1.00 76.19 492 TRP A C 1
ATOM 3933 O O . TRP A 1 492 ? 21.827 5.982 33.079 1.00 76.19 492 TRP A O 1
ATOM 3943 N N . ASP A 1 493 ? 23.543 4.581 33.455 1.00 80.69 493 ASP A N 1
ATOM 3944 C CA . ASP A 1 493 ? 23.173 3.636 32.402 1.00 80.69 493 ASP A CA 1
ATOM 3945 C C . ASP A 1 493 ? 21.905 2.869 32.787 1.00 80.69 493 ASP A C 1
ATOM 3947 O O . ASP A 1 493 ? 21.045 2.617 31.942 1.00 80.69 493 ASP A O 1
ATOM 3951 N N . ALA A 1 494 ? 21.758 2.511 34.067 1.00 81.25 494 ALA A N 1
ATOM 3952 C CA . ALA A 1 494 ? 20.523 1.925 34.580 1.00 81.25 494 ALA A CA 1
ATOM 3953 C C . ALA A 1 494 ? 19.351 2.913 34.498 1.00 81.25 494 ALA A C 1
ATOM 3955 O O . ALA A 1 494 ? 18.240 2.532 34.134 1.00 81.25 494 ALA A O 1
ATOM 3956 N N . ILE A 1 495 ? 19.605 4.188 34.793 1.00 80.38 495 ILE A N 1
ATOM 3957 C CA . ILE A 1 495 ? 18.627 5.274 34.694 1.00 80.38 495 ILE A CA 1
ATOM 3958 C C . ILE A 1 495 ? 18.152 5.487 33.249 1.00 80.38 495 ILE A C 1
ATOM 3960 O O . ILE A 1 495 ? 16.943 5.583 33.023 1.00 80.38 495 ILE A O 1
ATOM 3964 N N . ASP A 1 496 ? 19.078 5.575 32.295 1.00 82.31 496 ASP A N 1
ATOM 3965 C CA . ASP A 1 496 ? 18.753 5.806 30.887 1.00 82.31 496 ASP A CA 1
ATOM 3966 C C . ASP A 1 496 ? 18.017 4.579 30.317 1.00 82.31 496 ASP A C 1
ATOM 3968 O O . ASP A 1 496 ? 16.937 4.722 29.747 1.00 82.31 496 ASP A O 1
ATOM 3972 N N . LYS A 1 497 ? 18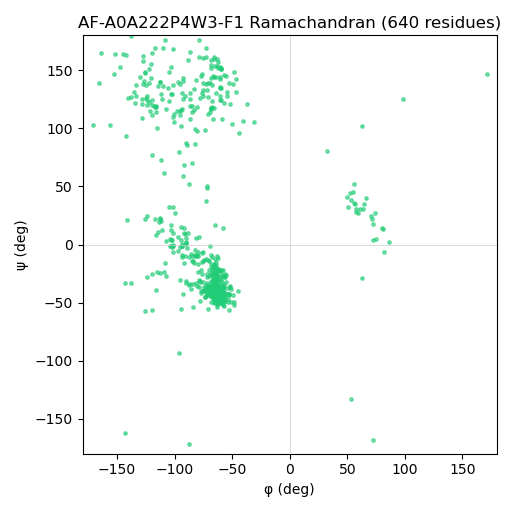.476 3.351 30.617 1.00 85.12 497 LYS A N 1
ATOM 3973 C CA . LYS A 1 497 ? 17.763 2.115 30.233 1.00 85.12 497 LYS A CA 1
ATOM 3974 C C . LYS A 1 497 ? 16.359 2.029 30.819 1.00 85.12 497 LYS A C 1
ATOM 3976 O O . LYS A 1 497 ? 15.454 1.566 30.130 1.00 85.12 497 LYS A O 1
ATOM 3981 N N . GLN A 1 498 ? 16.172 2.444 32.070 1.00 87.94 498 GLN A N 1
ATOM 3982 C CA . GLN A 1 498 ? 14.851 2.461 32.691 1.00 87.94 498 GLN A CA 1
ATOM 3983 C C . GLN A 1 498 ? 13.922 3.434 31.951 1.00 87.94 498 GLN A C 1
ATOM 3985 O O . GLN A 1 498 ? 12.771 3.102 31.675 1.00 87.94 498 GLN A O 1
ATOM 3990 N N . TRP A 1 499 ? 14.416 4.622 31.596 1.00 88.31 499 TRP A N 1
ATOM 3991 C CA . TRP A 1 499 ? 13.635 5.599 30.843 1.00 88.31 499 TRP A CA 1
ATOM 3992 C C . TRP A 1 499 ? 13.266 5.057 29.459 1.00 88.31 499 TRP A C 1
ATOM 3994 O O . TRP A 1 499 ? 12.089 4.983 29.116 1.00 88.31 499 TRP A O 1
ATOM 4004 N N . GLU A 1 500 ? 14.260 4.619 28.691 1.00 88.38 500 GLU A N 1
ATOM 4005 C CA . GLU A 1 500 ? 14.074 4.149 27.321 1.00 88.38 500 GLU A CA 1
ATOM 4006 C C . GLU A 1 500 ? 13.186 2.906 27.255 1.00 88.38 500 GLU A C 1
ATOM 4008 O O . GLU A 1 500 ? 12.229 2.888 26.485 1.00 88.38 500 GLU A O 1
ATOM 4013 N N . LYS A 1 501 ? 13.471 1.879 28.064 1.00 88.88 501 LYS A N 1
ATOM 4014 C CA . LYS A 1 501 ? 12.833 0.562 27.936 1.00 88.88 501 LYS A CA 1
ATOM 4015 C C . LYS A 1 501 ? 11.598 0.403 28.803 1.00 88.88 501 LYS A C 1
ATOM 4017 O O . LYS A 1 501 ? 10.601 -0.122 28.319 1.00 88.88 501 LYS A O 1
ATOM 4022 N N . ASP A 1 502 ? 11.627 0.870 30.050 1.00 90.88 502 ASP A N 1
ATOM 4023 C CA . ASP A 1 502 ? 10.497 0.655 30.956 1.00 90.88 502 ASP A CA 1
ATOM 4024 C C . ASP A 1 502 ? 9.427 1.725 30.738 1.00 90.88 502 ASP A C 1
ATOM 4026 O O . ASP A 1 502 ? 8.274 1.388 30.472 1.00 90.88 502 ASP A O 1
ATOM 4030 N N . VAL A 1 503 ? 9.788 3.016 30.795 1.00 92.88 503 VAL A N 1
ATOM 4031 C CA . VAL A 1 503 ? 8.817 4.098 30.539 1.00 92.88 503 VAL A CA 1
ATOM 4032 C C . VAL A 1 503 ? 8.405 4.099 29.071 1.00 92.88 503 VAL A C 1
ATOM 4034 O O . VAL A 1 503 ? 7.211 4.084 28.776 1.00 92.88 503 VAL A O 1
ATOM 4037 N N . GLY A 1 504 ? 9.369 4.057 28.149 1.00 92.56 504 GLY A N 1
ATOM 4038 C CA . GLY A 1 504 ? 9.085 4.031 26.714 1.00 92.56 504 GLY A CA 1
ATOM 4039 C C . GLY A 1 504 ? 8.328 2.770 26.290 1.00 92.56 504 GLY A C 1
ATOM 4040 O O . GLY A 1 504 ? 7.389 2.858 25.501 1.00 92.56 504 GLY A O 1
ATOM 4041 N N . GLY A 1 505 ? 8.669 1.607 26.855 1.00 92.12 505 GLY A N 1
ATOM 4042 C CA . GLY A 1 505 ? 7.941 0.360 26.615 1.00 92.12 505 GLY A CA 1
ATOM 4043 C C . GLY A 1 505 ? 6.512 0.409 27.155 1.00 92.12 505 GLY A C 1
ATOM 4044 O O . GLY A 1 505 ? 5.577 0.043 26.448 1.00 92.12 505 GLY A O 1
ATOM 4045 N N . ALA A 1 506 ? 6.298 0.954 28.359 1.00 95.62 506 ALA A N 1
ATOM 4046 C CA . ALA A 1 506 ? 4.953 1.174 28.894 1.00 95.62 506 ALA A CA 1
ATOM 4047 C C . ALA A 1 506 ? 4.136 2.157 28.034 1.00 95.62 506 ALA A C 1
ATOM 4049 O O . ALA A 1 506 ? 2.929 1.982 27.865 1.00 95.62 506 ALA A O 1
ATOM 4050 N N . GLN A 1 507 ? 4.788 3.163 27.447 1.00 95.69 507 GLN A N 1
ATOM 4051 C CA . GLN A 1 507 ? 4.166 4.134 26.545 1.00 95.69 507 GLN A CA 1
ATOM 4052 C C . GLN A 1 507 ? 3.687 3.530 25.220 1.00 95.69 507 GLN A C 1
ATOM 4054 O O . GLN A 1 507 ? 2.694 4.001 24.662 1.00 95.69 507 GLN A O 1
ATOM 4059 N N . GLN A 1 508 ? 4.329 2.466 24.731 1.00 93.31 508 GLN A N 1
ATOM 4060 C CA . GLN A 1 508 ? 3.845 1.718 23.564 1.00 93.31 508 GLN A CA 1
ATOM 4061 C C . GLN A 1 508 ? 2.537 0.964 23.845 1.00 93.31 508 GLN A C 1
ATOM 4063 O O . GLN A 1 508 ? 1.787 0.660 22.920 1.00 93.31 508 GLN A O 1
ATOM 4068 N N . LEU A 1 509 ? 2.235 0.680 25.112 1.00 95.06 509 LEU A N 1
ATOM 4069 C CA . LEU A 1 509 ? 1.042 -0.065 25.519 1.00 95.06 509 LEU A CA 1
ATOM 4070 C C . LEU A 1 509 ? -0.171 0.838 25.790 1.00 95.06 509 LEU A C 1
ATOM 4072 O O . LEU A 1 509 ? -1.240 0.348 26.160 1.00 95.06 509 LEU A O 1
ATOM 4076 N N . LEU A 1 510 ? -0.033 2.155 25.635 1.00 96.94 510 LEU A N 1
ATOM 4077 C CA . LEU A 1 510 ? -1.100 3.102 25.944 1.00 96.94 510 LEU A CA 1
ATOM 4078 C C . LEU A 1 510 ? -2.248 3.034 24.922 1.00 96.94 510 LEU A C 1
ATOM 4080 O O . LEU A 1 510 ? -1.995 3.104 23.720 1.00 96.94 510 LEU A O 1
ATOM 4084 N N . PRO A 1 511 ? -3.518 2.982 25.364 1.00 96.62 511 PRO A N 1
ATOM 4085 C CA . PRO A 1 511 ? -4.658 3.206 24.483 1.00 96.62 511 PRO A CA 1
ATOM 4086 C C . PRO A 1 511 ? -4.613 4.600 23.844 1.00 96.62 511 PRO A C 1
ATOM 4088 O O . PRO A 1 511 ? -4.109 5.556 24.439 1.00 96.62 511 PRO A O 1
ATOM 4091 N N . MET A 1 512 ? -5.200 4.739 22.652 1.00 95.56 512 MET A N 1
ATOM 4092 C CA . MET A 1 512 ? -5.065 5.954 21.839 1.00 95.56 512 MET A CA 1
ATOM 4093 C C . MET A 1 512 ? -5.516 7.235 22.555 1.00 95.56 512 MET A C 1
ATOM 4095 O O . MET A 1 512 ? -4.871 8.271 22.419 1.00 95.56 512 MET A O 1
ATOM 4099 N N . HIS A 1 513 ? -6.573 7.182 23.369 1.00 96.12 513 HIS A N 1
ATOM 4100 C CA . HIS A 1 513 ? -7.035 8.366 24.096 1.00 96.12 513 HIS A CA 1
ATOM 4101 C C . HIS A 1 513 ? -5.976 8.911 25.072 1.00 96.12 513 HIS A C 1
ATOM 4103 O O . HIS A 1 513 ? -5.887 10.121 25.249 1.00 96.12 513 HIS A O 1
ATOM 4109 N N . VAL A 1 514 ? -5.132 8.051 25.657 1.00 96.94 514 VAL A N 1
ATOM 4110 C CA . VAL A 1 514 ? -4.011 8.472 26.517 1.00 96.94 514 VAL A CA 1
ATOM 4111 C C . VAL A 1 514 ? -2.888 9.074 25.677 1.00 96.94 514 VAL A C 1
ATOM 4113 O O . VAL A 1 514 ? -2.276 10.066 26.070 1.00 96.94 514 VAL A O 1
ATOM 4116 N N . VAL A 1 515 ? -2.640 8.516 24.490 1.00 96.44 515 VAL A N 1
ATOM 4117 C CA . VAL A 1 515 ? -1.685 9.077 23.524 1.00 96.44 515 VAL A CA 1
ATOM 4118 C C . VAL A 1 515 ? -2.102 10.487 23.106 1.00 96.44 515 VAL A C 1
ATOM 4120 O O . VAL A 1 515 ? -1.267 11.388 23.082 1.00 96.44 515 VAL A O 1
ATOM 4123 N N . TYR A 1 516 ? -3.394 10.719 22.871 1.00 95.31 516 TYR A N 1
ATOM 4124 C CA . TYR A 1 516 ? -3.914 12.057 22.591 1.00 95.31 516 TYR A CA 1
ATOM 4125 C C . TYR A 1 516 ? -3.693 13.023 23.760 1.00 95.31 516 TYR A C 1
ATOM 4127 O O . TYR A 1 516 ? -3.355 14.184 23.532 1.00 95.31 516 TYR A O 1
ATOM 4135 N N . GLU A 1 517 ? -3.806 12.567 25.013 1.00 95.38 517 GLU A N 1
ATOM 4136 C CA . GLU A 1 517 ? -3.456 13.400 26.173 1.00 95.38 517 GLU A CA 1
ATOM 4137 C C . GLU A 1 517 ? -1.968 13.760 26.181 1.00 95.38 517 GLU A C 1
ATOM 4139 O O . GLU A 1 517 ? -1.633 14.910 26.454 1.00 95.38 517 GLU A O 1
ATOM 4144 N N . TYR A 1 518 ? -1.064 12.843 25.823 1.00 94.56 518 TYR A N 1
ATOM 4145 C CA . TYR A 1 518 ? 0.362 13.157 25.672 1.00 94.56 518 TYR A CA 1
ATOM 4146 C C . TYR A 1 518 ? 0.611 14.170 24.548 1.00 94.56 518 TYR A C 1
ATOM 4148 O O . TYR A 1 518 ? 1.288 15.173 24.764 1.00 94.56 518 TYR A O 1
ATOM 4156 N N . CYS A 1 519 ? 0.026 13.953 23.375 1.00 92.44 519 CYS A N 1
ATOM 4157 C CA . CYS A 1 519 ? 0.262 14.752 22.171 1.00 92.44 519 CYS A CA 1
ATOM 4158 C C . CYS A 1 519 ? -0.547 16.062 22.100 1.00 92.44 519 CYS A C 1
ATOM 4160 O O . CYS A 1 519 ? -0.308 16.892 21.223 1.00 92.44 519 CYS A O 1
ATOM 4162 N N . SER A 1 520 ? -1.502 16.264 23.007 1.00 91.06 520 SER A N 1
ATOM 4163 C CA . SER A 1 520 ? -2.290 17.495 23.133 1.00 91.06 520 SER A CA 1
ATOM 4164 C C . SER A 1 520 ? -1.404 18.719 23.439 1.00 91.06 520 SER A C 1
ATOM 4166 O O . SER A 1 520 ? -0.378 18.571 24.102 1.00 91.06 520 SER A O 1
ATOM 4168 N N . PRO A 1 521 ? -1.802 19.949 23.066 1.00 88.50 521 PRO A N 1
ATOM 4169 C CA . PRO A 1 521 ? -1.080 21.162 23.456 1.00 88.50 521 PRO A CA 1
ATOM 4170 C C . PRO A 1 521 ? -1.141 21.487 24.967 1.00 88.50 521 PRO A C 1
ATOM 4172 O O . PRO A 1 521 ? -0.444 22.384 25.439 1.00 88.50 521 PRO A O 1
ATOM 4175 N N . VAL A 1 522 ? -1.988 20.798 25.745 1.00 90.31 522 VAL A N 1
ATOM 4176 C CA . VAL A 1 522 ? -2.185 21.064 27.184 1.00 90.31 522 VAL A CA 1
ATOM 4177 C C . VAL A 1 522 ? -1.060 20.426 28.015 1.00 90.31 522 VAL A C 1
ATOM 4179 O O . VAL A 1 522 ? -0.954 19.202 27.996 1.00 90.31 522 VAL A O 1
ATOM 4182 N N . PRO A 1 523 ? -0.237 21.180 28.766 1.00 92.25 523 PRO A N 1
ATOM 4183 C CA . PRO A 1 523 ? 0.862 20.613 29.557 1.00 92.25 523 PRO A CA 1
ATOM 4184 C C . PRO A 1 523 ? 0.352 19.717 30.698 1.00 92.25 523 PRO A C 1
ATOM 4186 O O . PRO A 1 523 ? -0.786 19.847 31.129 1.00 92.25 523 PRO A O 1
ATOM 4189 N N . PHE A 1 524 ? 1.199 18.828 31.216 1.00 94.62 524 PHE A N 1
ATOM 4190 C CA . PHE A 1 524 ? 0.909 17.986 32.388 1.00 94.62 524 PHE A CA 1
ATOM 4191 C C . PHE A 1 524 ? 1.198 18.670 33.728 1.00 94.62 524 PHE A C 1
ATOM 4193 O O . PHE A 1 524 ? 0.781 18.177 34.777 1.00 94.62 524 PHE A O 1
ATOM 4200 N N . TYR A 1 525 ? 1.857 19.829 33.695 1.00 91.94 525 TYR A N 1
ATOM 4201 C CA . TYR A 1 525 ? 1.990 20.717 34.840 1.00 91.94 525 TYR A CA 1
ATOM 4202 C C . TYR A 1 525 ? 1.560 22.152 34.482 1.00 91.94 525 TYR A C 1
ATOM 4204 O O . TYR A 1 525 ? 2.117 22.720 33.539 1.00 91.94 525 TYR A O 1
ATOM 4212 N N . PRO A 1 526 ? 0.611 22.761 35.224 1.00 94.50 526 PRO A N 1
ATOM 4213 C CA . PRO A 1 526 ? -0.168 22.171 36.323 1.00 94.50 526 PRO A CA 1
ATOM 4214 C C . PRO A 1 526 ? -1.043 20.992 35.858 1.00 94.50 526 PRO A C 1
ATOM 4216 O O . PRO A 1 526 ? -1.364 20.893 34.677 1.00 94.50 526 PRO A O 1
ATOM 4219 N N . ILE A 1 527 ? -1.417 20.100 36.787 1.00 95.75 527 ILE A N 1
ATOM 4220 C CA . ILE A 1 527 ? -2.154 18.860 36.479 1.00 95.75 527 ILE A CA 1
ATOM 4221 C C . ILE A 1 527 ? -3.470 19.193 35.744 1.00 95.75 527 ILE A C 1
ATOM 4223 O O . ILE A 1 527 ? -4.305 19.922 36.296 1.00 95.75 527 ILE A O 1
ATOM 4227 N N . PRO A 1 528 ? -3.691 18.671 34.522 1.00 93.50 528 PRO A N 1
ATOM 4228 C CA . PRO A 1 528 ? -4.928 18.893 33.785 1.00 93.50 528 PRO A CA 1
ATOM 4229 C C . PRO A 1 528 ? -6.146 18.303 34.489 1.00 93.50 528 PRO A C 1
ATOM 4231 O O . PRO A 1 528 ? -6.073 17.292 35.178 1.00 93.50 528 PRO A O 1
ATOM 4234 N N . LYS A 1 529 ? -7.318 18.889 34.232 1.00 92.19 529 LYS A N 1
ATOM 4235 C CA . LYS A 1 529 ? -8.595 18.359 34.743 1.00 92.19 529 LYS A CA 1
ATOM 4236 C C . LYS A 1 529 ? -9.098 17.124 33.981 1.00 92.19 529 LYS A C 1
ATOM 4238 O O . LYS A 1 529 ? -10.048 16.489 34.433 1.00 92.19 529 LYS A O 1
ATOM 4243 N N . PHE A 1 530 ? -8.542 16.849 32.795 1.00 94.44 530 PHE A N 1
ATOM 4244 C CA . PHE A 1 530 ? -8.933 15.747 31.898 1.00 94.44 530 PHE A CA 1
ATOM 4245 C C . PHE A 1 530 ? -10.448 15.659 31.603 1.00 94.44 530 PHE A C 1
ATOM 4247 O O . PHE A 1 530 ? -11.029 14.583 31.433 1.00 94.44 530 PHE A O 1
ATOM 4254 N N . THR A 1 531 ? -11.122 16.815 31.566 1.00 89.31 531 THR A N 1
ATOM 4255 C CA . THR A 1 531 ? -12.569 16.916 31.312 1.00 89.31 531 THR A CA 1
ATOM 4256 C C . THR A 1 531 ? -12.908 17.070 29.835 1.00 89.31 531 THR A C 1
ATOM 4258 O O . THR A 1 531 ? -13.961 16.604 29.398 1.00 89.31 531 THR A O 1
ATOM 4261 N N . THR A 1 532 ? -12.047 17.745 29.077 1.00 88.94 532 THR A N 1
ATOM 4262 C CA . THR A 1 532 ? -12.222 18.032 27.651 1.00 88.94 532 THR A CA 1
ATOM 4263 C C . THR A 1 532 ? -11.566 16.954 26.805 1.00 88.94 532 THR A C 1
ATOM 4265 O O . THR A 1 532 ? -10.488 16.486 27.155 1.00 88.94 532 THR A O 1
ATOM 4268 N N . ARG A 1 533 ? -12.188 16.608 25.672 1.00 90.12 533 ARG A N 1
ATOM 4269 C CA . ARG A 1 533 ? -11.592 15.696 24.689 1.00 90.12 533 ARG A CA 1
ATOM 4270 C C . ARG A 1 533 ? -10.276 16.302 24.173 1.00 90.12 533 ARG A C 1
ATOM 4272 O O . ARG A 1 533 ? -10.329 17.436 23.688 1.00 90.12 533 ARG A O 1
ATOM 4279 N N . PRO A 1 534 ? -9.129 15.606 24.267 1.00 85.56 534 PRO A N 1
ATOM 4280 C CA . PRO A 1 534 ? -7.894 16.080 23.655 1.00 85.56 534 PRO A CA 1
ATOM 4281 C C . PRO A 1 534 ? -8.036 16.103 22.127 1.00 85.56 534 PRO A C 1
ATOM 4283 O O . PRO A 1 534 ? -8.832 15.359 21.553 1.00 85.56 534 PRO A O 1
ATOM 4286 N N . HIS A 1 535 ? -7.273 16.964 21.453 1.00 82.31 535 HIS A N 1
ATOM 4287 C CA . HIS A 1 535 ? -7.189 16.914 19.992 1.00 82.31 535 HIS A CA 1
ATOM 4288 C C . HIS A 1 535 ? -6.640 15.551 19.549 1.00 82.31 535 HIS A C 1
ATOM 4290 O O . HIS A 1 535 ? -5.743 15.025 20.206 1.00 82.31 535 HIS A O 1
ATOM 4296 N N . SER A 1 536 ? -7.134 15.022 18.424 1.00 83.06 536 SER A N 1
ATOM 4297 C CA . SER A 1 536 ? -6.726 13.735 17.831 1.00 83.06 536 SER A CA 1
ATOM 4298 C C . SER A 1 536 ? -5.316 13.790 17.214 1.00 83.06 536 SER A C 1
ATOM 4300 O O . SER A 1 536 ? -5.101 13.464 16.049 1.00 83.06 536 SER A O 1
ATOM 4302 N N . LEU A 1 537 ? -4.343 14.278 17.982 1.00 86.06 537 LEU A N 1
ATOM 4303 C CA . LEU A 1 537 ? -2.931 14.329 17.636 1.00 86.06 537 LEU A CA 1
ATOM 4304 C C . LEU A 1 537 ? -2.258 13.078 18.185 1.00 86.06 537 LEU A C 1
ATOM 4306 O O . LEU A 1 537 ? -2.382 12.775 19.362 1.00 86.06 537 LEU A O 1
ATOM 4310 N N . ASN A 1 538 ? -1.496 12.382 17.352 1.00 88.44 538 ASN A N 1
ATOM 4311 C CA . ASN A 1 538 ? -0.726 11.195 17.733 1.00 88.44 538 ASN A CA 1
ATOM 4312 C C . ASN A 1 538 ? 0.763 11.356 17.403 1.00 88.44 538 ASN A C 1
ATOM 4314 O O . ASN A 1 538 ? 1.468 10.372 17.173 1.00 88.44 538 ASN A O 1
ATOM 4318 N N . LYS A 1 539 ? 1.231 12.605 17.325 1.00 90.62 539 LYS A N 1
ATOM 4319 C CA . LYS A 1 539 ? 2.608 12.948 16.979 1.00 90.62 539 LYS A CA 1
ATOM 4320 C C . LYS A 1 539 ? 3.324 13.566 18.164 1.00 90.62 539 LYS A C 1
ATOM 4322 O O . LYS A 1 539 ? 2.772 14.419 18.851 1.00 90.62 539 LYS A O 1
ATOM 4327 N N . TYR A 1 540 ? 4.580 13.191 18.340 1.00 88.69 540 TYR A N 1
ATOM 4328 C CA . TYR A 1 540 ? 5.497 13.814 19.288 1.00 88.69 540 TYR A CA 1
ATOM 4329 C C . TYR A 1 540 ? 6.707 14.368 18.539 1.00 88.69 540 TYR A C 1
ATOM 4331 O O . TYR A 1 540 ? 7.026 13.924 17.435 1.00 88.69 540 TYR A O 1
ATOM 4339 N N . TYR A 1 541 ? 7.372 15.362 19.119 1.00 88.38 541 TYR A N 1
ATOM 4340 C CA . TYR A 1 541 ? 8.613 15.885 18.566 1.00 88.38 541 TYR A CA 1
ATOM 4341 C C . TYR A 1 541 ? 9.776 15.008 19.027 1.00 88.38 541 TYR A C 1
ATOM 4343 O O . TYR A 1 541 ? 10.056 14.915 20.219 1.00 88.38 541 TYR A O 1
ATOM 4351 N N . ASN A 1 542 ? 10.447 14.332 18.103 1.00 87.75 542 ASN A N 1
ATOM 4352 C CA . ASN A 1 542 ? 11.609 13.517 18.421 1.00 87.75 542 ASN A CA 1
ATOM 4353 C C . ASN A 1 542 ? 12.861 14.409 18.447 1.00 87.75 542 ASN A C 1
ATOM 4355 O O . ASN A 1 542 ? 13.286 14.938 17.418 1.00 87.75 542 ASN A O 1
ATOM 4359 N N . CYS A 1 543 ? 13.477 14.570 19.620 1.00 83.69 543 CYS A N 1
ATOM 4360 C CA . CYS A 1 543 ? 14.646 15.434 19.794 1.00 83.69 543 CYS A CA 1
ATOM 4361 C C . CYS A 1 543 ? 15.899 14.900 19.077 1.00 83.69 543 CYS A C 1
ATOM 4363 O O . CYS A 1 543 ? 16.765 15.690 18.697 1.00 83.69 543 CYS A O 1
ATOM 4365 N N . LYS A 1 544 ? 15.993 13.579 18.861 1.00 82.56 544 LYS A N 1
ATOM 4366 C CA . LYS A 1 544 ? 17.117 12.924 18.171 1.00 82.56 544 LYS A CA 1
ATOM 4367 C C . LYS A 1 544 ? 17.063 13.179 16.666 1.00 82.56 544 LYS A C 1
ATOM 4369 O O . LYS A 1 544 ? 18.075 13.527 16.065 1.00 82.56 544 LYS A O 1
ATOM 4374 N N . THR A 1 545 ? 15.884 13.042 16.063 1.00 84.81 545 THR A N 1
ATOM 4375 C CA . THR A 1 545 ? 15.679 13.226 14.613 1.00 84.81 545 THR A CA 1
ATOM 4376 C C . THR A 1 545 ? 15.251 14.645 14.232 1.00 84.81 545 THR A C 1
ATOM 4378 O O . THR A 1 545 ? 15.243 14.980 13.049 1.00 84.81 545 THR A O 1
ATOM 4381 N N . ARG A 1 546 ? 14.929 15.488 15.223 1.00 85.19 546 ARG A N 1
ATOM 4382 C CA . ARG A 1 546 ? 14.472 16.883 15.085 1.00 85.19 546 ARG A CA 1
ATOM 4383 C C . ARG A 1 546 ? 13.235 17.044 14.194 1.00 85.19 546 ARG A C 1
ATOM 4385 O O . ARG A 1 546 ? 13.110 18.023 13.461 1.00 85.19 546 ARG A O 1
ATOM 4392 N N . LYS A 1 547 ? 12.314 16.082 14.250 1.00 90.19 547 LYS A N 1
ATOM 4393 C CA . LYS A 1 547 ? 11.056 16.098 13.488 1.00 90.19 547 LYS A CA 1
ATOM 4394 C C . LYS A 1 547 ? 9.901 15.534 14.305 1.00 90.19 547 LYS A C 1
ATOM 4396 O O . LYS A 1 547 ? 10.107 14.839 15.297 1.00 90.19 547 LYS A O 1
ATOM 4401 N N . TYR A 1 548 ? 8.681 15.822 13.861 1.00 88.19 548 TYR A N 1
ATOM 4402 C CA . TYR A 1 548 ? 7.489 15.181 14.403 1.00 88.19 548 TYR A CA 1
ATOM 4403 C C . TYR A 1 548 ? 7.346 13.761 13.859 1.00 88.19 548 TYR A C 1
ATOM 4405 O O . TYR A 1 548 ? 7.400 13.547 12.647 1.00 88.19 548 TYR A O 1
ATOM 4413 N N . GLU A 1 549 ? 7.132 12.806 14.755 1.00 86.69 549 GLU A N 1
ATOM 4414 C CA . GLU A 1 549 ? 6.978 11.386 14.442 1.00 86.69 549 GLU A CA 1
ATOM 4415 C C . GLU A 1 549 ? 5.672 10.856 15.035 1.00 86.69 549 GLU A C 1
ATOM 4417 O O . GLU A 1 549 ? 5.214 11.339 16.069 1.00 86.69 549 GLU A O 1
ATOM 4422 N N . ASN A 1 550 ? 5.054 9.877 14.369 1.00 88.94 550 ASN A N 1
ATOM 4423 C CA . ASN A 1 550 ? 3.834 9.240 14.867 1.00 88.94 550 ASN A CA 1
ATOM 4424 C C . ASN A 1 550 ? 4.168 8.271 16.011 1.00 88.94 550 ASN A C 1
ATOM 4426 O O . ASN A 1 550 ? 5.117 7.488 15.897 1.00 88.94 550 ASN A O 1
ATOM 4430 N N . TRP A 1 551 ? 3.335 8.271 17.057 1.00 89.38 551 TRP A N 1
ATOM 4431 C CA . TRP A 1 551 ? 3.452 7.415 18.245 1.00 89.38 551 TRP A CA 1
ATOM 4432 C C . TRP A 1 551 ? 3.625 5.935 17.886 1.00 89.38 551 TRP A C 1
ATOM 4434 O O . TRP A 1 551 ? 4.585 5.299 18.317 1.00 89.38 551 TRP A O 1
ATOM 4444 N N . PHE A 1 552 ? 2.759 5.428 17.002 1.00 83.12 552 PHE A N 1
ATOM 4445 C CA . PHE A 1 552 ? 2.697 4.021 16.586 1.00 83.12 552 PHE A CA 1
ATOM 4446 C C . PHE A 1 552 ? 3.273 3.758 15.185 1.00 83.12 552 PHE A C 1
ATOM 4448 O O . PHE A 1 552 ? 2.781 2.902 14.455 1.00 83.12 552 PHE A O 1
ATOM 4455 N N . SER A 1 553 ? 4.287 4.514 14.748 1.00 77.06 553 SER A N 1
ATOM 4456 C CA . SER A 1 553 ? 4.921 4.212 13.454 1.00 77.06 553 SER A CA 1
ATOM 4457 C C . SER A 1 553 ? 5.704 2.893 13.498 1.00 77.06 553 SER A C 1
ATOM 4459 O O . SER A 1 553 ? 6.378 2.607 14.483 1.00 77.06 553 SER A O 1
ATOM 4461 N N . ALA A 1 554 ? 5.687 2.124 12.403 1.00 68.62 554 ALA A N 1
ATOM 4462 C CA . ALA A 1 554 ? 6.434 0.861 12.294 1.00 68.62 554 ALA A CA 1
ATOM 4463 C C . ALA A 1 554 ? 7.954 1.033 12.499 1.00 68.62 554 ALA A C 1
ATOM 4465 O O . ALA A 1 554 ? 8.639 0.117 12.942 1.00 68.62 554 ALA A O 1
ATOM 4466 N N . ASN A 1 555 ? 8.473 2.232 12.214 1.00 72.56 555 ASN A N 1
ATOM 4467 C CA . ASN A 1 555 ? 9.879 2.591 12.398 1.00 72.56 555 ASN A CA 1
ATOM 4468 C C . ASN A 1 555 ? 10.148 3.339 13.720 1.00 72.56 555 ASN A C 1
ATOM 4470 O O . ASN A 1 555 ? 11.265 3.824 13.918 1.00 72.56 555 ASN A O 1
ATOM 4474 N N . SER A 1 556 ? 9.149 3.465 14.604 1.00 76.38 556 SER A N 1
ATOM 4475 C CA . SER A 1 556 ? 9.283 4.160 15.887 1.00 76.38 556 SER A CA 1
ATOM 4476 C C . SER A 1 556 ? 10.348 3.485 16.747 1.00 76.38 556 SER A C 1
ATOM 4478 O O . SER A 1 556 ? 10.389 2.261 16.868 1.00 76.38 556 SER A O 1
ATOM 4480 N N . LYS A 1 557 ? 11.214 4.293 17.364 1.00 83.81 557 LYS A N 1
ATOM 4481 C CA . LYS A 1 557 ? 12.182 3.828 18.370 1.00 83.81 557 LYS A CA 1
ATOM 4482 C C . LYS A 1 557 ? 11.748 4.171 19.800 1.00 83.81 557 LYS A C 1
ATOM 4484 O O . LYS A 1 557 ? 12.546 4.023 20.722 1.00 83.81 557 LYS A O 1
ATOM 4489 N N . LEU A 1 558 ? 10.495 4.596 19.992 1.00 84.88 558 LEU A N 1
ATOM 4490 C CA . LEU A 1 558 ? 9.871 4.701 21.314 1.00 84.88 558 LEU A CA 1
ATOM 4491 C C . LEU A 1 558 ? 9.978 3.346 22.020 1.00 84.88 558 LEU A C 1
ATOM 4493 O O . LEU A 1 558 ? 9.685 2.342 21.386 1.00 84.88 558 LEU A O 1
ATOM 4497 N N . GLY A 1 559 ? 10.418 3.286 23.275 1.00 85.50 5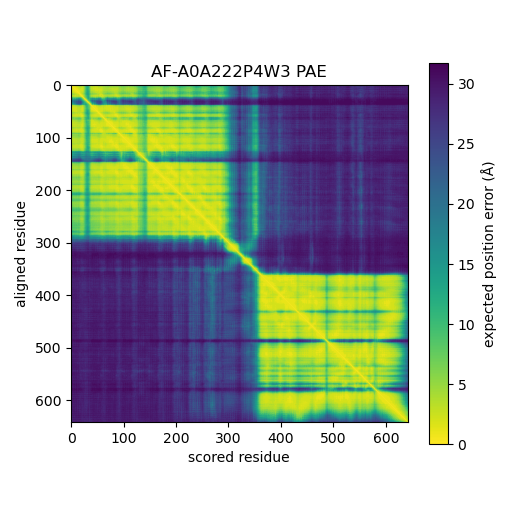59 GLY A N 1
ATOM 4498 C CA . GLY A 1 559 ? 10.604 2.013 23.987 1.00 85.50 559 GLY A CA 1
ATOM 4499 C C . GLY A 1 559 ? 11.920 1.283 23.695 1.00 85.50 559 GLY A C 1
ATOM 4500 O O . GLY A 1 559 ? 12.207 0.264 24.320 1.00 85.50 559 GLY A O 1
ATOM 4501 N N . ILE A 1 560 ? 12.715 1.780 22.741 1.00 84.44 560 ILE A N 1
ATOM 4502 C CA . ILE A 1 560 ? 14.007 1.197 22.349 1.00 84.44 560 ILE A CA 1
ATOM 4503 C C . ILE A 1 560 ? 15.130 2.205 22.580 1.00 84.44 560 ILE A C 1
ATOM 4505 O O . ILE A 1 560 ? 16.075 1.899 23.296 1.00 84.44 560 ILE A O 1
ATOM 4509 N N . ASP A 1 561 ? 15.003 3.387 21.973 1.00 84.31 561 ASP A N 1
ATOM 4510 C CA . ASP A 1 561 ? 16.004 4.456 22.006 1.00 84.31 561 ASP A CA 1
ATOM 4511 C C . ASP A 1 561 ? 15.566 5.638 22.879 1.00 84.31 561 ASP A C 1
ATOM 4513 O O . ASP A 1 561 ? 16.370 6.527 23.112 1.00 84.31 561 ASP A O 1
ATOM 4517 N N . PHE A 1 562 ? 14.282 5.759 23.233 1.00 87.44 562 PHE A N 1
ATOM 4518 C CA . PHE A 1 562 ? 13.765 6.897 24.001 1.00 87.44 562 PHE A CA 1
ATOM 4519 C C . PHE A 1 562 ? 12.387 6.623 24.603 1.00 87.44 562 PHE A C 1
ATOM 4521 O O . PHE A 1 562 ? 11.654 5.740 24.153 1.00 87.44 562 PHE A O 1
ATOM 4528 N N . ALA A 1 563 ? 12.008 7.475 25.554 1.00 90.56 563 ALA A N 1
ATOM 4529 C CA . ALA A 1 563 ? 10.630 7.671 25.989 1.00 90.56 563 ALA A CA 1
ATOM 4530 C C . ALA A 1 563 ? 10.184 9.122 25.767 1.00 90.56 563 ALA A C 1
ATOM 4532 O O . ALA A 1 563 ? 10.995 10.019 25.507 1.00 90.56 563 ALA A O 1
ATOM 4533 N N . VAL A 1 564 ? 8.874 9.339 25.821 1.00 91.56 564 VAL A N 1
ATOM 4534 C CA . VAL A 1 564 ? 8.242 10.643 25.627 1.00 91.56 564 VAL A CA 1
ATOM 4535 C C . VAL A 1 564 ? 7.964 11.289 26.977 1.00 91.56 564 VAL A C 1
ATOM 4537 O O . VAL A 1 564 ? 7.509 10.629 27.906 1.00 91.56 564 VAL A O 1
ATOM 4540 N N . PHE A 1 565 ? 8.189 12.592 27.086 1.00 89.12 565 PHE A N 1
ATOM 4541 C CA . PHE A 1 565 ? 7.743 13.368 28.238 1.00 89.12 565 PHE A CA 1
ATOM 4542 C C . PHE A 1 565 ? 6.940 14.594 27.820 1.00 89.12 565 PHE A C 1
ATOM 4544 O O . PHE A 1 565 ? 7.034 15.046 26.671 1.00 89.12 565 PHE A O 1
ATOM 4551 N N . LYS A 1 566 ? 6.188 15.156 28.771 1.00 88.38 566 LYS A N 1
ATOM 4552 C CA . LYS A 1 566 ? 5.441 16.401 28.570 1.00 88.38 566 LYS A CA 1
ATOM 4553 C C . LYS A 1 566 ? 5.759 17.471 29.616 1.00 88.38 566 LYS A C 1
ATOM 4555 O O . LYS A 1 566 ? 6.230 18.554 29.271 1.00 88.38 566 LYS A O 1
ATOM 4560 N N . GLY A 1 567 ? 5.571 17.178 30.902 1.00 85.88 567 GLY A N 1
ATOM 4561 C CA . GLY A 1 567 ? 5.809 18.121 31.996 1.00 85.88 567 GLY A CA 1
ATOM 4562 C C . GLY A 1 567 ? 5.071 19.455 31.807 1.00 85.88 567 GLY A C 1
ATOM 4563 O O . GLY A 1 567 ? 3.888 19.482 31.480 1.00 85.88 567 GLY A O 1
ATOM 4564 N N . TYR A 1 568 ? 5.771 20.576 31.996 1.00 83.19 568 TYR A N 1
ATOM 4565 C CA . TYR A 1 568 ? 5.237 21.932 31.777 1.00 83.19 568 TYR A CA 1
ATOM 4566 C C . TYR A 1 568 ? 5.284 22.381 30.305 1.00 83.19 568 TYR A C 1
ATOM 4568 O O . TYR A 1 568 ? 4.821 23.471 29.967 1.00 83.19 568 TYR A O 1
ATOM 4576 N N . ILE A 1 569 ? 5.870 21.570 29.423 1.00 71.12 569 ILE A N 1
ATOM 4577 C CA . ILE A 1 569 ? 6.005 21.883 28.006 1.00 71.12 569 ILE A CA 1
ATOM 4578 C C . ILE A 1 569 ? 4.712 21.411 27.339 1.00 71.12 569 ILE A C 1
ATOM 4580 O O . ILE A 1 569 ? 4.383 20.229 27.365 1.00 71.12 569 ILE A O 1
ATOM 4584 N N . GLY A 1 570 ? 3.954 22.321 26.724 1.00 67.38 570 GLY A N 1
ATOM 4585 C CA . GLY A 1 570 ? 2.731 21.994 25.969 1.00 67.38 570 GLY A CA 1
ATOM 4586 C C . GLY A 1 570 ? 2.975 21.144 24.710 1.00 67.38 570 GLY A C 1
ATOM 4587 O O . GLY A 1 570 ? 2.135 21.089 23.827 1.00 67.38 570 GLY A O 1
ATOM 4588 N N . GLN A 1 571 ? 4.140 20.512 24.587 1.00 82.56 571 GLN A N 1
ATOM 4589 C CA . GLN A 1 571 ? 4.561 19.690 23.465 1.00 82.56 571 GLN A CA 1
ATOM 4590 C C . GLN A 1 571 ? 5.157 18.394 24.021 1.00 82.56 571 GLN A C 1
ATOM 4592 O O . GLN A 1 571 ? 6.074 18.428 24.842 1.00 82.56 571 GLN A O 1
ATOM 4597 N N . SER A 1 572 ? 4.676 17.249 23.540 1.00 82.88 572 SER A N 1
ATOM 4598 C CA . SER A 1 572 ? 5.286 15.948 23.824 1.00 82.88 572 SER A CA 1
ATOM 4599 C C . SER A 1 572 ? 6.627 15.806 23.104 1.00 82.88 572 SER A C 1
ATOM 4601 O O . SER A 1 572 ? 6.683 15.959 21.879 1.00 82.88 572 SER A O 1
ATOM 4603 N N . ASN A 1 573 ? 7.680 15.468 23.846 1.00 81.50 573 ASN A N 1
ATOM 4604 C CA . ASN A 1 573 ? 9.046 15.364 23.342 1.00 81.50 573 ASN A CA 1
ATOM 4605 C C . ASN A 1 573 ? 9.618 13.959 23.580 1.00 81.50 573 ASN A C 1
ATOM 4607 O O . ASN A 1 573 ? 9.674 13.498 24.717 1.00 81.50 573 ASN A O 1
ATOM 4611 N N . GLY A 1 574 ? 10.049 13.287 22.510 1.00 79.50 574 GLY A N 1
ATOM 4612 C CA . GLY A 1 574 ? 10.772 12.015 22.565 1.00 79.50 574 GLY A CA 1
ATOM 4613 C C . GLY A 1 574 ? 12.264 12.260 22.768 1.00 79.50 574 GLY A C 1
ATOM 4614 O O . GLY A 1 574 ? 12.897 12.910 21.933 1.00 79.50 574 GLY A O 1
ATOM 4615 N N . MET A 1 575 ? 12.824 11.757 23.868 1.00 79.88 575 MET A N 1
ATOM 4616 C CA . MET A 1 575 ? 14.198 12.055 24.283 1.00 79.88 575 MET A CA 1
ATOM 4617 C C . MET A 1 575 ? 14.909 10.790 24.792 1.00 79.88 575 MET A C 1
ATOM 4619 O O . MET A 1 575 ? 14.370 10.144 25.694 1.00 79.88 575 MET A O 1
ATOM 4623 N N . PRO A 1 576 ? 16.102 10.450 24.256 1.00 65.44 576 PRO A N 1
ATOM 4624 C CA . PRO A 1 576 ? 16.853 9.257 24.661 1.00 65.44 576 PRO A CA 1
ATOM 4625 C C . PRO A 1 576 ? 17.331 9.353 26.111 1.00 65.44 576 PRO A C 1
ATOM 4627 O O . PRO A 1 576 ? 17.024 8.504 26.935 1.00 65.44 576 PRO A O 1
ATOM 4630 N N . ASN A 1 577 ? 17.949 10.489 26.452 1.00 68.75 577 ASN A N 1
ATOM 4631 C CA . ASN A 1 577 ? 18.512 10.750 27.771 1.00 68.75 577 ASN A CA 1
ATOM 4632 C C . ASN A 1 577 ? 17.847 12.001 28.338 1.00 68.75 577 ASN A C 1
ATOM 4634 O O . ASN A 1 577 ? 17.994 13.100 27.793 1.00 68.75 577 ASN A O 1
ATOM 4638 N N . LEU A 1 578 ? 17.099 11.856 29.426 1.00 59.06 578 LEU A N 1
ATOM 4639 C CA . LEU A 1 578 ? 16.454 12.992 30.074 1.00 59.06 578 LEU A CA 1
ATOM 4640 C C . LEU A 1 578 ? 17.568 13.852 30.713 1.00 59.06 578 LEU A C 1
ATOM 4642 O O . LEU A 1 578 ? 18.268 13.374 31.604 1.00 59.06 578 LEU A O 1
ATOM 4646 N N . LEU A 1 579 ? 17.785 15.085 30.219 1.00 52.41 579 LEU A N 1
ATOM 4647 C CA . LEU A 1 579 ? 18.845 16.017 30.659 1.00 52.41 579 LEU A CA 1
ATOM 4648 C C . LEU A 1 579 ? 19.062 15.930 32.180 1.00 52.41 579 LEU A C 1
ATOM 4650 O O . LEU A 1 579 ? 18.130 16.168 32.952 1.00 52.41 579 LEU A O 1
ATOM 4654 N N . ARG A 1 580 ? 20.299 15.591 32.580 1.00 57.59 580 ARG A N 1
ATOM 4655 C CA . ARG A 1 580 ? 20.748 15.037 33.881 1.00 57.59 580 ARG A CA 1
ATOM 4656 C C . ARG A 1 580 ? 20.446 15.858 35.162 1.00 57.59 580 ARG A C 1
ATOM 4658 O O . ARG A 1 580 ? 20.979 15.538 36.220 1.00 57.59 580 ARG A O 1
ATOM 4665 N N . GLY A 1 581 ? 19.567 16.862 35.108 1.00 53.06 581 GLY A N 1
ATOM 4666 C CA . GLY A 1 581 ? 19.046 17.607 36.267 1.00 53.06 581 GLY A CA 1
ATOM 4667 C C . GLY A 1 581 ? 17.538 17.922 36.240 1.00 53.06 581 GLY A C 1
ATOM 4668 O O . GLY A 1 581 ? 16.910 17.892 37.288 1.00 53.06 581 GLY A O 1
ATOM 4669 N N . TRP A 1 582 ? 16.926 18.147 35.068 1.00 56.75 582 TRP A N 1
ATOM 4670 C CA . TRP A 1 582 ? 15.509 18.569 34.920 1.00 56.75 582 TRP A CA 1
ATOM 4671 C C . TRP A 1 582 ? 14.542 17.378 34.786 1.00 56.75 582 TRP A C 1
ATOM 4673 O O . TRP A 1 582 ? 13.320 17.500 34.835 1.00 56.75 582 TRP A O 1
ATOM 4683 N N . ALA A 1 583 ? 15.133 16.203 34.610 1.00 56.19 583 ALA A N 1
ATOM 4684 C CA . ALA A 1 583 ? 14.507 14.929 34.328 1.00 56.19 583 ALA A CA 1
ATOM 4685 C C . ALA A 1 583 ? 13.560 14.410 35.419 1.00 56.19 583 ALA A C 1
ATOM 4687 O O . ALA A 1 583 ? 12.497 13.864 35.129 1.00 56.19 583 ALA A O 1
ATOM 4688 N N . TYR A 1 584 ? 13.961 14.564 36.678 1.00 66.44 584 TYR A N 1
ATOM 4689 C CA . TYR A 1 584 ? 13.207 14.056 37.819 1.00 66.44 584 TYR A CA 1
ATOM 4690 C C . TYR A 1 584 ? 11.856 14.760 37.966 1.00 66.44 584 TYR A C 1
ATOM 4692 O O . TYR A 1 584 ? 10.825 14.104 38.093 1.00 66.44 584 TYR A O 1
ATOM 4700 N N . GLU A 1 585 ? 11.865 16.091 37.894 1.00 75.69 585 GLU A N 1
ATOM 4701 C CA . GLU A 1 585 ? 10.656 16.900 38.039 1.00 75.69 585 GLU A CA 1
ATOM 4702 C C . GLU A 1 585 ? 9.664 16.614 36.912 1.00 75.69 585 GLU A C 1
ATOM 4704 O O . GLU A 1 585 ? 8.485 16.404 37.171 1.00 75.69 585 GLU A O 1
ATOM 4709 N N . ILE A 1 586 ? 10.152 16.503 35.672 1.00 82.50 586 ILE A N 1
ATOM 4710 C CA . ILE A 1 586 ? 9.325 16.198 34.500 1.00 82.50 586 ILE A CA 1
ATOM 4711 C C . ILE A 1 586 ? 8.676 14.814 34.605 1.00 82.50 586 ILE A C 1
ATOM 4713 O O . ILE A 1 586 ? 7.469 14.697 34.407 1.00 82.50 586 ILE A O 1
ATOM 4717 N N . ALA A 1 587 ? 9.438 13.774 34.961 1.00 85.00 587 ALA A N 1
ATOM 4718 C CA . ALA A 1 587 ? 8.871 12.442 35.177 1.00 85.00 587 ALA A CA 1
ATOM 4719 C C . ALA A 1 587 ? 7.864 12.438 36.343 1.00 85.00 587 ALA A C 1
ATOM 4721 O O . ALA A 1 587 ? 6.853 11.741 36.281 1.00 85.00 587 ALA A O 1
ATOM 4722 N N . GLY A 1 588 ? 8.110 13.248 37.380 1.00 89.81 588 GLY A N 1
ATOM 4723 C CA . GLY A 1 588 ? 7.177 13.475 38.483 1.00 89.81 588 GLY A CA 1
ATOM 4724 C C . GLY A 1 588 ? 5.874 14.154 38.044 1.00 89.81 588 GLY A C 1
ATOM 4725 O O . GLY A 1 588 ? 4.800 13.749 38.489 1.00 89.81 588 GLY A O 1
ATOM 4726 N N . TYR A 1 589 ? 5.942 15.135 37.142 1.00 92.88 589 TYR A N 1
ATOM 4727 C CA . TYR A 1 589 ? 4.763 15.787 36.566 1.00 92.88 589 TYR A CA 1
ATOM 4728 C C . TYR A 1 589 ? 3.949 14.829 35.698 1.00 92.88 589 TYR A C 1
ATOM 4730 O O . TYR A 1 589 ? 2.735 14.735 35.875 1.00 92.88 589 TYR A O 1
ATOM 4738 N N . ASP A 1 590 ? 4.606 14.069 34.821 1.00 94.06 590 ASP A N 1
ATOM 4739 C CA . ASP A 1 590 ? 3.940 13.062 33.994 1.00 94.06 590 ASP A CA 1
ATOM 4740 C C . ASP A 1 590 ? 3.302 11.969 34.865 1.00 94.06 590 ASP A C 1
ATOM 4742 O O . ASP A 1 590 ? 2.160 11.578 34.630 1.00 94.06 590 ASP A O 1
ATOM 4746 N N . LEU A 1 591 ? 3.982 11.532 35.931 1.00 95.75 591 LEU A N 1
ATOM 4747 C CA . LEU A 1 591 ? 3.439 10.589 36.911 1.00 95.75 591 LEU A CA 1
ATOM 4748 C C . LEU A 1 591 ? 2.184 11.139 37.598 1.00 95.75 591 LEU A C 1
ATOM 4750 O O . LEU A 1 591 ? 1.187 10.426 37.718 1.00 95.75 591 LEU A O 1
ATOM 4754 N N . ALA A 1 592 ? 2.224 12.391 38.060 1.00 96.69 592 ALA A N 1
ATOM 4755 C CA . ALA A 1 592 ? 1.089 13.034 38.714 1.00 96.69 592 ALA A CA 1
ATOM 4756 C C . ALA A 1 592 ? -0.104 13.183 37.756 1.00 96.69 592 ALA A C 1
ATOM 4758 O O . ALA A 1 592 ? -1.238 12.882 38.131 1.00 96.69 592 ALA A O 1
ATOM 4759 N N . ALA A 1 593 ? 0.159 13.568 36.505 1.00 97.19 593 ALA A N 1
ATOM 4760 C CA . ALA A 1 593 ? -0.846 13.654 35.455 1.00 97.19 593 ALA A CA 1
ATOM 4761 C C . ALA A 1 593 ? -1.459 12.287 35.119 1.00 97.19 593 ALA A C 1
ATOM 4763 O O . ALA A 1 593 ? -2.679 12.180 35.046 1.00 97.19 593 ALA A O 1
ATOM 4764 N N . MET A 1 594 ? -0.655 11.226 34.984 1.00 97.81 594 MET A N 1
ATOM 4765 C CA . MET A 1 594 ? -1.161 9.871 34.722 1.00 97.81 594 MET A CA 1
ATOM 4766 C C . MET A 1 594 ? -1.959 9.299 35.900 1.00 97.81 594 MET A C 1
ATOM 4768 O O . MET A 1 594 ? -2.961 8.623 35.671 1.00 97.81 594 MET A O 1
ATOM 4772 N N . LYS A 1 595 ? -1.580 9.606 37.150 1.00 98.12 595 LYS A N 1
ATOM 4773 C CA . LYS A 1 595 ? -2.375 9.256 38.342 1.00 98.12 595 LYS A CA 1
ATOM 4774 C C . LYS A 1 595 ? -3.736 9.954 38.341 1.00 98.12 595 LYS A C 1
ATOM 4776 O O . LYS A 1 595 ? -4.752 9.302 38.579 1.00 98.12 595 LYS A O 1
ATOM 4781 N N . GLU A 1 596 ? -3.776 11.254 38.049 1.00 97.94 596 GLU A N 1
ATOM 4782 C CA . GLU A 1 596 ? -5.043 11.993 37.991 1.00 97.94 596 GLU A CA 1
ATOM 4783 C C . GLU A 1 596 ? -5.906 11.555 36.800 1.00 97.94 596 GLU A C 1
ATOM 4785 O O . GLU A 1 596 ? -7.112 11.381 36.961 1.00 97.94 596 GLU A O 1
ATOM 4790 N N . LEU A 1 597 ? -5.308 11.292 35.632 1.00 97.81 597 LEU A N 1
ATOM 4791 C CA . LEU A 1 597 ? -6.021 10.744 34.478 1.00 97.81 597 LEU A CA 1
ATOM 4792 C C . LEU A 1 597 ? -6.628 9.374 34.804 1.00 97.81 597 LEU A C 1
ATOM 4794 O O . LEU A 1 597 ? -7.821 9.183 34.582 1.00 97.81 597 LEU A O 1
ATOM 4798 N N . CYS A 1 598 ? -5.844 8.457 35.384 1.00 97.88 598 CYS A N 1
ATOM 4799 C CA . CYS A 1 598 ? -6.311 7.145 35.842 1.00 97.88 598 CYS A CA 1
ATOM 4800 C C . CYS A 1 598 ? -7.519 7.297 36.774 1.00 97.88 598 CYS A C 1
ATOM 4802 O O . CYS A 1 598 ? -8.609 6.808 36.478 1.00 97.88 598 CYS A O 1
ATOM 4804 N N . LYS A 1 599 ? -7.364 8.076 37.852 1.00 97.19 599 LYS A N 1
ATOM 4805 C CA . LYS A 1 599 ? -8.441 8.363 38.805 1.00 97.19 599 LYS A CA 1
ATOM 4806 C C . LYS A 1 599 ? -9.681 8.916 38.106 1.00 97.19 599 LYS A C 1
ATOM 4808 O O . LYS A 1 599 ? -10.796 8.463 38.373 1.00 97.19 599 LYS A O 1
ATOM 4813 N N . ARG A 1 600 ? -9.507 9.886 37.205 1.00 96.75 600 ARG A N 1
ATOM 4814 C CA . ARG A 1 600 ? -10.620 10.541 36.520 1.00 96.75 600 ARG A CA 1
ATOM 4815 C C . ARG A 1 600 ? -11.370 9.578 35.610 1.00 96.75 600 ARG A C 1
ATOM 4817 O O . ARG A 1 600 ? -12.599 9.557 35.661 1.00 96.75 600 ARG A O 1
ATOM 4824 N N . ARG A 1 601 ? -10.654 8.771 34.827 1.00 97.38 601 ARG A N 1
ATOM 4825 C CA . ARG A 1 601 ? -11.247 7.792 33.911 1.00 97.38 601 ARG A CA 1
ATOM 4826 C C . ARG A 1 601 ? -11.943 6.648 34.647 1.00 97.38 601 ARG A C 1
ATOM 4828 O O . ARG A 1 601 ? -13.043 6.277 34.251 1.00 97.38 601 ARG A O 1
ATOM 4835 N N . THR A 1 602 ? -11.398 6.194 35.773 1.00 96.25 602 THR A N 1
ATOM 4836 C CA . THR A 1 602 ? -12.077 5.235 36.658 1.00 96.25 602 THR A CA 1
ATOM 4837 C C . THR A 1 602 ? -13.376 5.813 37.227 1.00 96.25 602 THR A C 1
ATOM 4839 O O . THR A 1 602 ? -14.412 5.155 37.201 1.00 96.25 602 THR A O 1
ATOM 4842 N N . MET A 1 603 ? -13.376 7.074 37.682 1.00 95.56 603 MET A N 1
ATOM 4843 C CA . MET A 1 603 ? -14.611 7.733 38.136 1.00 95.56 603 MET A CA 1
ATOM 4844 C C . MET A 1 603 ? -15.634 7.908 37.008 1.00 95.56 603 MET A C 1
ATOM 4846 O O . MET A 1 603 ? -16.833 7.765 37.233 1.00 95.56 603 MET A O 1
ATOM 4850 N N . ASP A 1 604 ? -15.171 8.244 35.805 1.00 96.88 604 ASP A N 1
ATOM 4851 C CA . ASP A 1 604 ? -16.029 8.387 34.632 1.00 96.88 604 ASP A CA 1
ATOM 4852 C C . ASP A 1 604 ? -16.676 7.048 34.233 1.00 96.88 604 ASP A C 1
ATOM 4854 O O . ASP A 1 604 ? -17.850 7.034 33.865 1.00 96.88 604 ASP A O 1
ATOM 4858 N N . PHE A 1 605 ? -15.944 5.937 34.361 1.00 96.31 605 PHE A N 1
ATOM 4859 C CA . PHE A 1 605 ? -16.462 4.582 34.164 1.00 96.31 605 PHE A CA 1
ATOM 4860 C C . PHE A 1 605 ? -17.530 4.215 35.205 1.00 96.31 605 PHE A C 1
ATOM 4862 O O . PHE A 1 605 ? -18.587 3.714 34.839 1.00 96.31 605 PHE A O 1
ATOM 4869 N N . ILE A 1 606 ? -17.321 4.522 36.488 1.00 94.56 606 ILE A N 1
ATOM 4870 C CA . ILE A 1 606 ? -18.335 4.286 37.536 1.00 94.56 606 ILE A CA 1
ATOM 4871 C C . ILE A 1 606 ? -19.596 5.129 37.275 1.00 94.56 606 ILE A C 1
ATOM 4873 O O . ILE A 1 606 ? -20.722 4.654 37.384 1.00 94.56 606 ILE A O 1
ATOM 4877 N N . PHE A 1 607 ? -19.430 6.396 36.885 1.00 95.44 607 PHE A N 1
ATOM 4878 C CA . PHE A 1 607 ? -20.564 7.281 36.604 1.00 95.44 607 PHE A CA 1
ATOM 4879 C C . PHE A 1 607 ? -21.381 6.847 35.376 1.00 95.44 607 PHE A C 1
ATOM 4881 O O . PHE A 1 607 ? -22.574 7.153 35.289 1.00 95.44 607 PHE A O 1
ATOM 4888 N N . LEU A 1 608 ? -20.759 6.138 34.431 1.00 96.88 608 LEU A N 1
ATOM 4889 C CA . LEU A 1 608 ? -21.430 5.645 33.235 1.00 96.88 608 LEU A CA 1
ATOM 4890 C C . LEU A 1 608 ? -22.594 4.704 33.571 1.00 96.88 608 LEU A C 1
ATOM 4892 O O . LEU A 1 608 ? -23.632 4.793 32.919 1.00 96.88 608 LEU A O 1
ATOM 4896 N N . GLU A 1 609 ? -22.469 3.868 34.602 1.00 94.75 609 GLU A N 1
ATOM 4897 C CA . GLU A 1 609 ? -23.549 2.977 35.041 1.00 94.75 609 GLU A CA 1
ATOM 4898 C C . GLU A 1 609 ? -24.815 3.768 35.398 1.00 94.75 609 GLU A C 1
ATOM 4900 O O . GLU A 1 609 ? -25.893 3.538 34.842 1.00 94.75 609 GLU A O 1
ATOM 4905 N N . LEU A 1 610 ? -24.658 4.782 36.255 1.00 93.38 610 LEU A N 1
ATOM 4906 C CA . LEU A 1 610 ? -25.741 5.676 36.666 1.00 93.38 610 LEU A CA 1
ATOM 4907 C C . LEU A 1 610 ? -26.328 6.441 35.475 1.00 93.38 610 LEU A C 1
ATOM 4909 O O . LEU A 1 610 ? -27.528 6.717 35.434 1.00 93.38 610 LEU A O 1
ATOM 4913 N N . GLN A 1 611 ? -25.491 6.821 34.508 1.00 94.81 611 GLN A N 1
ATOM 4914 C CA . GLN A 1 611 ? -25.945 7.485 33.291 1.00 94.81 611 GLN A CA 1
ATOM 4915 C C . GLN A 1 611 ? -26.810 6.552 32.433 1.00 94.81 611 GLN A C 1
ATOM 4917 O O . GLN A 1 611 ? -27.866 6.983 31.965 1.00 94.81 611 GLN A O 1
ATOM 4922 N N . LEU A 1 612 ? -26.378 5.307 32.220 1.00 94.50 612 LEU A N 1
ATOM 4923 C CA . LEU A 1 612 ? -27.127 4.314 31.449 1.00 94.50 612 LEU A CA 1
ATOM 4924 C C . LEU A 1 612 ? -28.470 4.011 32.118 1.00 94.50 612 LEU A C 1
ATOM 4926 O O . LEU A 1 612 ? -29.506 4.065 31.460 1.00 94.50 612 LEU A O 1
ATOM 4930 N N . GLU A 1 613 ? -28.475 3.788 33.432 1.00 93.75 613 GLU A N 1
ATOM 4931 C CA . GLU A 1 613 ? -29.695 3.529 34.201 1.00 93.75 613 GLU A CA 1
ATOM 4932 C C . GLU A 1 613 ? -30.698 4.685 34.122 1.00 93.75 613 GLU A C 1
ATOM 4934 O O . GLU A 1 613 ? -31.869 4.474 33.797 1.00 93.75 613 GLU A O 1
ATOM 4939 N N . LYS A 1 614 ? -30.242 5.926 34.337 1.00 93.00 614 LYS A N 1
ATOM 4940 C CA . LYS A 1 614 ? -31.103 7.113 34.223 1.00 93.00 614 LYS A CA 1
ATOM 4941 C C . LYS A 1 614 ? -31.717 7.254 32.835 1.00 93.00 614 LYS A C 1
ATOM 4943 O O . LYS A 1 614 ? -32.881 7.637 32.729 1.00 93.00 614 LYS A O 1
ATOM 4948 N N . GLN A 1 615 ? -30.954 6.968 31.778 1.00 93.06 615 GLN A N 1
ATOM 4949 C CA . GLN A 1 615 ? -31.483 7.017 30.416 1.00 93.06 615 GLN A CA 1
ATOM 4950 C C . GLN A 1 615 ? -32.522 5.918 30.178 1.00 93.06 615 GLN A C 1
ATOM 4952 O O . GLN A 1 615 ? -33.582 6.221 29.648 1.00 93.06 615 GLN A O 1
ATOM 4957 N N . ILE A 1 616 ? -32.282 4.686 30.635 1.00 92.62 616 ILE A N 1
ATOM 4958 C CA . ILE A 1 616 ? -33.247 3.582 30.499 1.00 92.62 616 ILE A CA 1
ATOM 4959 C C . ILE A 1 616 ? -34.575 3.911 31.198 1.00 92.62 616 ILE A C 1
ATOM 4961 O O . ILE A 1 616 ? -35.634 3.736 30.598 1.00 92.62 616 ILE A O 1
ATOM 4965 N N . ILE A 1 617 ? -34.531 4.433 32.430 1.00 91.94 617 ILE A N 1
ATOM 4966 C CA . ILE A 1 617 ? -35.738 4.837 33.178 1.00 91.94 617 ILE A CA 1
ATOM 4967 C C . ILE A 1 617 ? -36.479 5.963 32.448 1.00 91.94 617 ILE A C 1
ATOM 4969 O O . ILE A 1 617 ? -37.708 5.957 32.380 1.00 91.94 617 ILE A O 1
ATOM 4973 N N . LYS A 1 618 ? -35.744 6.932 31.889 1.00 90.38 618 LYS A N 1
ATOM 4974 C CA . LYS A 1 618 ? -36.336 8.025 31.111 1.00 90.38 618 LYS A CA 1
ATOM 4975 C C . LYS A 1 618 ? -37.074 7.498 29.877 1.00 90.38 618 LYS A C 1
ATOM 4977 O O . LYS A 1 618 ? -38.209 7.903 29.656 1.00 90.38 618 LYS A O 1
ATOM 4982 N N . GLU A 1 619 ? -36.452 6.605 29.106 1.00 89.38 619 GLU A N 1
ATOM 4983 C CA . GLU A 1 619 ? -37.090 6.000 27.927 1.00 89.38 619 GLU A CA 1
ATOM 4984 C C . GLU A 1 619 ? -38.297 5.138 28.314 1.00 89.38 619 GLU A C 1
ATOM 4986 O O . GLU A 1 619 ? -39.299 5.138 27.612 1.00 89.38 619 GLU A O 1
ATOM 4991 N N . GLN A 1 620 ? -38.245 4.441 29.454 1.00 88.00 620 GLN A N 1
ATOM 4992 C CA . GLN A 1 620 ? -39.391 3.683 29.953 1.00 88.00 620 GLN A CA 1
ATOM 4993 C C . GLN A 1 620 ? -40.603 4.577 30.249 1.00 88.00 620 GLN A C 1
ATOM 4995 O O . GLN A 1 620 ? -41.699 4.249 29.814 1.00 88.00 620 GLN A O 1
ATOM 5000 N N . ARG A 1 621 ? -40.406 5.715 30.925 1.00 88.50 621 ARG A N 1
ATOM 5001 C CA . ARG A 1 621 ? -41.500 6.663 31.201 1.00 88.50 621 ARG A CA 1
ATOM 5002 C C . ARG A 1 621 ? -42.066 7.303 29.934 1.00 88.50 621 ARG A C 1
ATOM 5004 O O . ARG A 1 621 ? -43.257 7.569 29.869 1.00 88.50 621 ARG A O 1
ATOM 5011 N N . LEU A 1 622 ? -41.212 7.587 28.948 1.00 86.69 622 LEU A N 1
ATOM 5012 C CA . LEU A 1 622 ? -41.647 8.118 27.651 1.00 86.69 622 LEU A CA 1
ATOM 5013 C C . LEU A 1 622 ? -42.534 7.122 26.902 1.00 86.69 622 LEU A C 1
ATOM 5015 O O . LEU A 1 622 ? -43.492 7.536 26.263 1.00 86.69 622 LEU A O 1
ATOM 5019 N N . GLU A 1 623 ? -42.220 5.832 26.991 1.00 85.12 623 GLU A N 1
ATOM 5020 C CA . GLU A 1 623 ? -43.026 4.773 26.388 1.00 85.12 623 GLU A CA 1
ATOM 5021 C C . GLU A 1 623 ? -44.392 4.627 27.073 1.00 85.12 623 GLU A C 1
ATOM 5023 O O . GLU A 1 623 ? -45.411 4.562 26.396 1.00 85.12 623 GLU A O 1
ATOM 5028 N N . GLU A 1 624 ? -44.423 4.651 28.410 1.00 86.62 624 GLU A N 1
ATOM 5029 C CA . GLU A 1 624 ? -45.665 4.622 29.199 1.00 86.62 624 GLU A CA 1
ATOM 5030 C C . GLU A 1 624 ? -46.593 5.798 28.829 1.00 86.62 624 GLU A C 1
ATOM 5032 O O . GLU A 1 624 ? -47.769 5.583 28.553 1.00 86.62 624 GLU A O 1
ATOM 5037 N N . LEU A 1 625 ? -46.051 7.018 28.702 1.00 87.31 625 LEU A N 1
ATOM 5038 C CA . LEU A 1 625 ? -46.817 8.203 28.287 1.00 87.31 625 LEU A CA 1
ATOM 5039 C C . LEU A 1 625 ? -47.398 8.090 26.868 1.00 87.31 625 LEU A C 1
ATOM 5041 O O . LEU A 1 625 ? -48.513 8.544 26.632 1.00 87.31 625 LEU A O 1
ATOM 5045 N N . ARG A 1 626 ? -46.669 7.490 25.917 1.00 85.56 626 ARG A N 1
ATOM 5046 C CA . ARG A 1 626 ? -47.175 7.293 24.544 1.00 85.56 626 ARG A CA 1
ATOM 5047 C C . ARG A 1 626 ? -48.339 6.308 24.493 1.00 85.56 626 ARG A C 1
ATOM 5049 O O . ARG A 1 626 ? -49.265 6.512 23.715 1.00 85.56 626 ARG A O 1
ATOM 5056 N N . LEU A 1 627 ? -48.283 5.254 25.308 1.00 85.31 627 LEU A N 1
ATOM 5057 C CA . LEU A 1 627 ? -49.365 4.277 25.423 1.00 85.31 627 LEU A CA 1
ATOM 5058 C C . LEU A 1 627 ? -50.612 4.912 26.052 1.00 85.31 627 LEU A C 1
ATOM 5060 O O . LEU A 1 627 ? -51.710 4.712 25.542 1.00 85.31 627 LEU A O 1
ATOM 5064 N N . GLU A 1 628 ? -50.443 5.737 27.091 1.00 87.06 628 GLU A N 1
ATOM 5065 C CA . GLU A 1 628 ? -51.544 6.503 27.695 1.00 87.06 628 GLU A CA 1
ATOM 5066 C C . GLU A 1 628 ? -52.192 7.481 26.692 1.00 87.06 628 GLU A C 1
ATOM 5068 O O . GLU A 1 628 ? -53.419 7.581 26.634 1.00 87.06 628 GLU A O 1
ATOM 5073 N N . GLU A 1 629 ? -51.396 8.177 25.869 1.00 83.25 629 GLU A N 1
ATOM 5074 C CA . GLU A 1 629 ? -51.905 9.055 24.804 1.00 83.25 629 GLU A CA 1
ATOM 5075 C C . GLU A 1 629 ? -52.674 8.274 23.724 1.00 83.25 629 GLU A C 1
ATOM 5077 O O . GLU A 1 629 ? -53.759 8.702 23.327 1.00 83.25 629 GLU A O 1
ATOM 5082 N N . GLN A 1 630 ? -52.169 7.114 23.286 1.00 81.69 630 GLN A N 1
ATOM 5083 C CA . GLN A 1 630 ? -52.867 6.256 22.319 1.00 81.69 630 GLN A CA 1
ATOM 5084 C C . GLN A 1 630 ? -54.195 5.721 22.861 1.00 81.69 630 GLN A C 1
ATOM 5086 O O . GLN A 1 630 ? -55.204 5.781 22.159 1.00 81.69 630 GLN A O 1
ATOM 5091 N N . GLU A 1 631 ? -54.225 5.242 24.107 1.00 82.69 631 GLU A N 1
ATOM 5092 C CA . GLU A 1 631 ? -55.466 4.782 24.741 1.00 82.69 631 GLU A CA 1
ATOM 5093 C C . GLU A 1 631 ? -56.494 5.918 24.854 1.00 82.69 631 GLU A C 1
ATOM 5095 O O . GLU A 1 631 ? -57.689 5.704 24.640 1.00 82.69 631 GLU A O 1
ATOM 5100 N N . PHE A 1 632 ? -56.046 7.142 25.148 1.00 82.50 632 PHE A N 1
ATOM 5101 C CA . PHE A 1 632 ? -56.918 8.314 25.202 1.00 82.50 632 PHE A CA 1
ATOM 5102 C C . PHE A 1 632 ? -57.465 8.707 23.817 1.00 82.50 632 PHE A C 1
ATOM 5104 O O . PHE A 1 632 ? -58.658 8.993 23.686 1.00 82.50 632 PHE A O 1
ATOM 5111 N N . GLU A 1 633 ? -56.637 8.681 22.767 1.00 79.00 633 GLU A N 1
ATOM 5112 C CA . GLU A 1 633 ? -57.075 8.934 21.387 1.00 79.00 633 GLU A CA 1
ATOM 5113 C C . GLU A 1 633 ? -58.068 7.874 20.883 1.00 79.00 633 GLU A C 1
ATOM 5115 O O . GLU A 1 633 ? -59.082 8.222 20.268 1.00 79.00 633 GLU A O 1
ATOM 5120 N N . GLU A 1 634 ? -57.838 6.593 21.186 1.00 77.50 634 GLU A N 1
ATOM 5121 C CA . GLU A 1 634 ? -58.772 5.509 20.860 1.00 77.50 634 GLU A CA 1
ATOM 5122 C C . GLU A 1 634 ? -60.114 5.679 21.583 1.00 77.50 634 GLU A C 1
ATOM 5124 O O . GLU A 1 634 ? -61.175 5.517 20.972 1.00 77.50 634 GLU A O 1
ATOM 5129 N N . GLN A 1 635 ? -60.096 6.082 22.857 1.00 76.00 635 GLN A N 1
ATOM 5130 C CA . GLN A 1 635 ? -61.316 6.370 23.616 1.00 76.00 635 GLN A CA 1
ATOM 5131 C C . GLN A 1 635 ? -62.100 7.562 23.042 1.00 76.00 635 GLN A C 1
ATOM 5133 O O . GLN A 1 635 ? -63.329 7.496 22.967 1.00 76.00 635 GLN A O 1
ATOM 5138 N N . ILE A 1 636 ? -61.426 8.622 22.578 1.00 74.62 636 ILE A N 1
ATOM 5139 C CA . ILE A 1 636 ? -62.072 9.754 21.887 1.00 74.62 636 ILE A CA 1
ATOM 5140 C C . ILE A 1 636 ? -62.678 9.314 20.548 1.00 74.62 636 ILE A C 1
ATOM 5142 O O . ILE A 1 636 ? -63.800 9.702 20.221 1.00 74.62 636 ILE A O 1
ATOM 5146 N N . MET A 1 637 ? -61.964 8.501 19.767 1.00 67.38 637 MET A N 1
ATOM 5147 C CA . MET A 1 637 ? -62.455 7.981 18.485 1.00 67.38 637 MET A CA 1
ATOM 5148 C C . MET A 1 637 ? -63.703 7.115 18.659 1.00 67.38 637 MET A C 1
ATOM 5150 O O . MET A 1 637 ? -64.674 7.293 17.926 1.00 67.38 637 MET A O 1
ATOM 5154 N N . ILE A 1 638 ? -63.714 6.226 19.656 1.00 70.56 638 ILE A N 1
ATOM 5155 C CA . ILE A 1 638 ? -64.893 5.419 19.993 1.00 70.56 638 ILE A CA 1
ATOM 5156 C C . ILE A 1 638 ? -66.035 6.322 20.478 1.00 70.56 638 ILE A C 1
ATOM 5158 O O . ILE A 1 638 ? -67.170 6.146 20.046 1.00 70.56 638 ILE A O 1
ATOM 5162 N N . GLY A 1 639 ? -65.745 7.325 21.311 1.00 65.38 639 GLY A N 1
ATOM 5163 C CA . GLY A 1 639 ? -66.738 8.283 21.804 1.00 65.38 639 GLY A CA 1
ATOM 5164 C C . GLY A 1 639 ? -67.377 9.165 20.724 1.00 65.38 639 GLY A C 1
ATOM 5165 O O . GLY A 1 639 ? -68.509 9.589 20.907 1.00 65.38 639 GLY A O 1
ATOM 5166 N N . ASN A 1 640 ? -66.692 9.415 19.603 1.00 63.50 640 ASN A N 1
ATOM 5167 C CA . ASN A 1 640 ? -67.225 10.164 18.455 1.00 63.50 640 ASN A CA 1
ATOM 5168 C C . ASN A 1 640 ? -67.983 9.284 17.435 1.00 63.50 640 ASN A C 1
ATOM 5170 O O . ASN A 1 640 ? -68.590 9.812 16.503 1.00 63.50 640 ASN A O 1
ATOM 5174 N N . LEU A 1 641 ? -67.899 7.955 17.566 1.00 53.66 641 LEU A N 1
ATOM 5175 C CA . LEU A 1 641 ? -68.605 6.970 16.733 1.00 53.66 641 LEU A CA 1
ATOM 5176 C C . LEU A 1 641 ? -69.970 6.556 17.316 1.00 53.66 641 LEU A C 1
ATOM 5178 O O . LEU A 1 641 ? -70.778 5.974 16.586 1.00 53.66 641 LEU A O 1
ATOM 5182 N N . PHE A 1 642 ? -70.215 6.849 18.596 1.00 47.03 642 PHE A N 1
ATOM 5183 C CA . PHE A 1 642 ? -71.516 6.758 19.270 1.00 47.03 642 PHE A CA 1
ATOM 5184 C C . PHE A 1 642 ? -72.210 8.121 19.289 1.00 47.03 642 PHE A C 1
ATOM 5186 O O . PHE A 1 642 ? -73.462 8.126 19.221 1.00 47.03 642 PHE A O 1
#

Mean predicted aligned error: 18.31 Å